Protein AF-0000000078075031 (afdb_homodimer)

Structure (mmCIF, N/CA/C/O backbone):
data_AF-0000000078075031-model_v1
#
loop_
_entity.id
_entity.type
_entity.pdbx_description
1 polymer 'Uncharacterized protein'
#
loop_
_atom_site.group_PDB
_atom_site.id
_atom_site.type_symbol
_atom_site.label_atom_id
_atom_site.label_alt_id
_atom_site.label_comp_id
_atom_site.label_asym_id
_atom_site.label_entity_id
_atom_site.label_seq_id
_atom_site.pdbx_PDB_ins_code
_atom_site.Cartn_x
_atom_site.Cartn_y
_atom_site.Cartn_z
_atom_site.occupancy
_atom_site.B_iso_or_equiv
_atom_site.auth_seq_id
_atom_site.auth_comp_id
_atom_site.auth_asym_id
_atom_site.auth_atom_id
_atom_site.pdbx_PDB_model_num
ATOM 1 N N . MET A 1 1 ? -30.938 61.875 -12.273 1 28.36 1 MET A N 1
ATOM 2 C CA . MET A 1 1 ? -31 60.562 -11.602 1 28.36 1 MET A CA 1
ATOM 3 C C . MET A 1 1 ? -30.062 59.562 -12.258 1 28.36 1 MET A C 1
ATOM 5 O O . MET A 1 1 ? -30.219 59.25 -13.43 1 28.36 1 MET A O 1
ATOM 9 N N . SER A 1 2 ? -28.641 59.562 -11.914 1 30.33 2 SER A N 1
ATOM 10 C CA . SER A 1 2 ? -27.391 59.094 -12.523 1 30.33 2 SER A CA 1
ATOM 11 C C . SER A 1 2 ? -27.312 57.594 -12.555 1 30.33 2 SER A C 1
ATOM 13 O O . SER A 1 2 ? -27.391 56.938 -11.516 1 30.33 2 SER A O 1
ATOM 15 N N . ASP A 1 3 ? -27.984 56.875 -13.508 1 33.91 3 ASP A N 1
ATOM 16 C CA . ASP A 1 3 ? -28.078 55.469 -13.891 1 33.91 3 ASP A CA 1
ATOM 17 C C . ASP A 1 3 ? -26.688 54.812 -13.938 1 33.91 3 ASP A C 1
ATOM 19 O O . ASP A 1 3 ? -26.031 54.812 -14.984 1 33.91 3 ASP A O 1
ATOM 23 N N . GLN A 1 4 ? -25.891 55.062 -12.867 1 34.75 4 GLN A N 1
ATOM 24 C CA . GLN A 1 4 ? -24.531 54.531 -12.945 1 34.75 4 GLN A CA 1
ATOM 25 C C . GLN A 1 4 ? -24.547 53 -13.141 1 34.75 4 GLN A C 1
ATOM 27 O O . GLN A 1 4 ? -25.344 52.312 -12.531 1 34.75 4 GLN A O 1
ATOM 32 N N . PRO A 1 5 ? -24.047 52.531 -14.352 1 40.38 5 PRO A N 1
ATOM 33 C CA . PRO A 1 5 ? -24.016 51.094 -14.656 1 40.38 5 PRO A CA 1
ATOM 34 C C . PRO A 1 5 ? -23.422 50.281 -13.523 1 40.38 5 PRO A C 1
ATOM 36 O O . PRO A 1 5 ? -22.625 50.781 -12.727 1 40.38 5 PRO A O 1
ATOM 39 N N . PRO A 1 6 ? -24.234 49.188 -13.055 1 38.41 6 PRO A N 1
ATOM 40 C CA . PRO A 1 6 ? -23.75 48.406 -11.914 1 38.41 6 PRO A CA 1
ATOM 41 C C . PRO A 1 6 ? -22.281 48 -12.062 1 38.41 6 PRO A C 1
ATOM 43 O O . PRO A 1 6 ? -21.766 47.906 -13.18 1 38.41 6 PRO A O 1
ATOM 46 N N . SER A 1 7 ? -21.375 48.312 -11.078 1 30.14 7 SER A N 1
ATOM 47 C CA . SER A 1 7 ? -19.938 48.094 -10.977 1 30.14 7 SER A CA 1
ATOM 48 C C . SER A 1 7 ? -19.562 46.625 -11.188 1 30.14 7 SER A C 1
ATOM 50 O O . SER A 1 7 ? -20.344 45.75 -10.836 1 30.14 7 SER A O 1
ATOM 52 N N . PHE A 1 8 ? -18.562 46.281 -12.156 1 29.8 8 PHE A N 1
ATOM 53 C CA . PHE A 1 8 ? -17.859 45.094 -12.594 1 29.8 8 PHE A CA 1
ATOM 54 C C . PHE A 1 8 ? -17.438 44.25 -11.398 1 29.8 8 PHE A C 1
ATOM 56 O O . PHE A 1 8 ? -16.812 43.188 -11.562 1 29.8 8 PHE A O 1
ATOM 63 N N . GLU A 1 9 ? -17.375 44.688 -10.156 1 31.97 9 GLU A N 1
ATOM 64 C CA . GLU A 1 9 ? -16.844 43.969 -9.008 1 31.97 9 GLU A CA 1
ATOM 65 C C . GLU A 1 9 ? -17.578 42.656 -8.789 1 31.97 9 GLU A C 1
ATOM 67 O O . GLU A 1 9 ? -17.062 41.75 -8.109 1 31.97 9 GLU A O 1
ATOM 72 N N . GLU A 1 10 ? -18.859 42.594 -9.07 1 33.91 10 GLU A N 1
ATOM 73 C CA . GLU A 1 10 ? -19.578 41.375 -8.664 1 33.91 10 GLU A CA 1
ATOM 74 C C . GLU A 1 10 ? -19.047 40.156 -9.398 1 33.91 10 GLU A C 1
ATOM 76 O O . GLU A 1 10 ? -19.422 39.031 -9.078 1 33.91 10 GLU A O 1
ATOM 81 N N . SER A 1 11 ? -18.703 40.281 -10.641 1 31.94 11 SER A N 1
ATOM 82 C CA . SER A 1 11 ? -18.469 39.094 -11.469 1 31.94 11 SER A CA 1
ATOM 83 C C . SER A 1 11 ? -17.266 38.312 -10.977 1 31.94 11 SER A C 1
ATOM 85 O O . SER A 1 11 ? -16.953 37.25 -11.539 1 31.94 11 SER A O 1
ATOM 87 N N . MET A 1 12 ? -16.234 38.969 -10.609 1 32.84 12 MET A N 1
ATOM 88 C CA . MET A 1 12 ? -14.938 38.312 -10.539 1 32.84 12 MET A CA 1
ATOM 89 C C . MET A 1 12 ? -15 37.094 -9.617 1 32.84 12 MET A C 1
ATOM 91 O O . MET A 1 12 ? -14.406 36.062 -9.914 1 32.84 12 MET A O 1
ATOM 95 N N . SER A 1 13 ? -15.234 37.312 -8.305 1 33.75 13 SER A N 1
ATOM 96 C CA . SER A 1 13 ? -14.555 36.438 -7.336 1 33.75 13 SER A CA 1
ATOM 97 C C . SER A 1 13 ? -15.188 35.062 -7.285 1 33.75 13 SER A C 1
ATOM 99 O O . SER A 1 13 ? -15.234 34.438 -6.227 1 33.75 13 SER A O 1
ATOM 101 N N . THR A 1 14 ? -16.297 34.875 -8.078 1 36.25 14 THR A N 1
ATOM 102 C CA . THR A 1 14 ? -16.844 33.531 -7.824 1 36.25 14 THR A CA 1
ATOM 103 C C . THR A 1 14 ? -15.781 32.469 -8.016 1 36.25 14 THR A C 1
ATOM 105 O O . THR A 1 14 ? -15.367 32.188 -9.141 1 36.25 14 THR A O 1
ATOM 108 N N . ASN A 1 15 ? -14.766 32.438 -7.266 1 39.38 15 ASN A N 1
ATOM 109 C CA . ASN A 1 15 ? -13.875 31.281 -7.367 1 39.38 15 ASN A CA 1
ATOM 110 C C . ASN A 1 15 ? -14.641 30.031 -7.75 1 39.38 15 ASN A C 1
ATOM 112 O O . ASN A 1 15 ? -15.609 29.656 -7.086 1 39.38 15 ASN A O 1
ATOM 116 N N . PRO A 1 16 ? -14.953 29.719 -8.992 1 40.5 16 PRO A N 1
ATOM 117 C CA . PRO A 1 16 ? -15.648 28.469 -9.297 1 40.5 16 PRO A CA 1
ATOM 118 C C . PRO A 1 16 ? -15.531 27.438 -8.18 1 40.5 16 PRO A C 1
ATOM 120 O O . PRO A 1 16 ? -14.555 27.438 -7.426 1 40.5 16 PRO A O 1
ATOM 123 N N . PRO A 1 17 ? -16.656 26.984 -7.652 1 41.91 17 PRO A N 1
ATOM 124 C CA . PRO A 1 17 ? -16.5 25.969 -6.609 1 41.91 17 PRO A CA 1
ATOM 125 C C . PRO A 1 17 ? -15.375 24.984 -6.902 1 41.91 17 PRO A C 1
ATOM 127 O O . PRO A 1 17 ? -15.328 24.406 -7.992 1 41.91 17 PRO A O 1
ATOM 130 N N . MET A 1 18 ? -14.109 25.312 -6.754 1 48.84 18 MET A N 1
ATOM 131 C CA . MET A 1 18 ? -12.922 24.484 -6.941 1 48.84 18 MET A CA 1
ATOM 132 C C . MET A 1 18 ? -13.234 23.016 -6.699 1 48.84 18 MET A C 1
ATOM 134 O O . MET A 1 18 ? -13.867 22.672 -5.703 1 48.84 18 MET A O 1
ATOM 138 N N . PHE A 1 19 ? -13.422 22.25 -7.711 1 52.41 19 PHE A N 1
ATOM 139 C CA . PHE A 1 19 ? -13.586 20.797 -7.68 1 52.41 19 PHE A CA 1
ATOM 140 C C . PHE A 1 19 ? -12.875 20.203 -6.477 1 52.41 19 PHE A C 1
ATOM 142 O O . PHE A 1 19 ? -11.672 20.406 -6.293 1 52.41 19 PHE A O 1
ATOM 149 N N . LYS A 1 20 ? -13.75 19.922 -5.344 1 71.44 20 LYS A N 1
ATOM 150 C CA . LYS A 1 20 ? -13.164 19.312 -4.148 1 71.44 20 LYS A CA 1
ATOM 151 C C . LYS A 1 20 ? -13.203 17.797 -4.227 1 71.44 20 LYS A C 1
ATOM 153 O O . LYS A 1 20 ? -14.273 17.203 -4.363 1 71.44 20 LYS A O 1
ATOM 158 N N . THR A 1 21 ? -12.117 17.109 -4.391 1 85.25 21 THR A N 1
ATOM 159 C CA . THR A 1 21 ? -12 15.656 -4.359 1 85.25 21 THR A CA 1
ATOM 160 C C . THR A 1 21 ? -12.508 15.102 -3.033 1 85.25 21 THR A C 1
ATOM 162 O O . THR A 1 21 ? -12.273 15.695 -1.978 1 85.25 21 THR A O 1
ATOM 165 N N . GLN A 1 22 ? -13.359 14.164 -3.078 1 93.38 22 GLN A N 1
ATOM 166 C CA . GLN A 1 22 ? -13.875 13.492 -1.891 1 93.38 22 GLN A CA 1
ATOM 167 C C . GLN A 1 22 ? -13.047 12.258 -1.55 1 93.38 22 GLN A C 1
ATOM 169 O O . GLN A 1 22 ? -12.688 11.477 -2.436 1 93.38 22 GLN A O 1
ATOM 174 N N . PHE A 1 23 ? -12.75 12.148 -0.302 1 97.06 23 PHE A N 1
ATOM 175 C CA . PHE A 1 23 ? -12.047 10.977 0.202 1 97.06 23 PHE A CA 1
ATOM 176 C C . PHE A 1 23 ? -12.883 10.242 1.246 1 97.06 23 PHE A C 1
ATOM 178 O O . PHE A 1 23 ? -13.688 10.867 1.946 1 97.06 23 PHE A O 1
ATOM 185 N N . ALA A 1 24 ? -12.719 9 1.329 1 98.5 24 ALA A N 1
ATOM 186 C CA . ALA A 1 24 ? -13.359 8.133 2.312 1 98.5 24 ALA A CA 1
ATOM 187 C C . ALA A 1 24 ? -12.398 7.055 2.809 1 98.5 24 ALA A C 1
ATOM 189 O O . ALA A 1 24 ? -11.305 6.895 2.268 1 98.5 24 ALA A O 1
ATOM 190 N N . CYS A 1 25 ? -12.836 6.402 3.846 1 98.44 25 CYS A N 1
ATOM 191 C CA . CYS A 1 25 ? -11.961 5.414 4.465 1 98.44 25 CYS A CA 1
ATOM 192 C C . CYS A 1 25 ? -12.75 4.191 4.914 1 98.44 25 CYS A C 1
ATOM 194 O O . CYS A 1 25 ? -13.844 4.32 5.453 1 98.44 25 CYS A O 1
ATOM 196 N N . MET A 1 26 ? -12.219 3.053 4.625 1 98.06 26 MET A N 1
ATOM 197 C CA . MET A 1 26 ? -12.758 1.793 5.133 1 98.06 26 MET A CA 1
ATOM 198 C C . MET A 1 26 ? -11.727 1.064 5.984 1 98.06 26 MET A C 1
ATOM 200 O O . MET A 1 26 ? -10.547 1.001 5.625 1 98.06 26 MET A O 1
ATOM 204 N N . THR A 1 27 ? -12.172 0.552 7.094 1 95.69 27 THR A N 1
ATOM 205 C CA . THR A 1 27 ? -11.281 -0.226 7.949 1 95.69 27 THR A CA 1
ATOM 206 C C . THR A 1 27 ? -11.945 -1.542 8.352 1 95.69 27 THR A C 1
ATOM 208 O O . THR A 1 27 ? -13.164 -1.621 8.469 1 95.69 27 THR A O 1
ATOM 211 N N . LEU A 1 28 ? -11.125 -2.496 8.445 1 94.44 28 LEU A N 1
ATOM 212 C CA . LEU A 1 28 ? -11.523 -3.762 9.062 1 94.44 28 LEU A CA 1
ATOM 213 C C . LEU A 1 28 ? -11.078 -3.822 10.516 1 94.44 28 LEU A C 1
ATOM 215 O O . LEU A 1 28 ? -9.898 -3.635 10.82 1 94.44 28 LEU A O 1
ATOM 219 N N . ASN A 1 29 ? -12.016 -4.066 11.352 1 91.69 29 ASN A N 1
ATOM 220 C CA . ASN A 1 29 ? -11.727 -3.945 12.781 1 91.69 29 ASN A CA 1
ATOM 221 C C . ASN A 1 29 ? -12.125 -5.211 13.539 1 91.69 29 ASN A C 1
ATOM 223 O O . ASN A 1 29 ? -13.031 -5.93 13.125 1 91.69 29 ASN A O 1
ATOM 227 N N . MET A 1 30 ? -11.406 -5.371 14.664 1 90.56 30 MET A N 1
ATOM 228 C CA . MET A 1 30 ? -11.648 -6.578 15.453 1 90.56 30 MET A CA 1
ATOM 229 C C . MET A 1 30 ? -11.609 -7.82 14.57 1 90.56 30 MET A C 1
ATOM 231 O O . MET A 1 30 ? -10.664 -8 13.789 1 90.56 30 MET A O 1
ATOM 235 N N . MET A 1 31 ? -12.57 -8.695 14.703 1 91.44 31 MET A N 1
ATOM 236 C CA . MET A 1 31 ? -12.562 -9.922 13.898 1 91.44 31 MET A CA 1
ATOM 237 C C . MET A 1 31 ? -13.758 -9.961 12.961 1 91.44 31 MET A C 1
ATOM 239 O O . MET A 1 31 ? -13.898 -10.898 12.172 1 91.44 31 MET A O 1
ATOM 243 N N . ASP A 1 32 ? -14.602 -8.844 13.039 1 95.94 32 ASP A N 1
ATOM 244 C CA . ASP A 1 32 ? -15.859 -9.023 12.32 1 95.94 32 ASP A CA 1
ATOM 245 C C . ASP A 1 32 ? -16.531 -7.684 12.047 1 95.94 32 ASP A C 1
ATOM 247 O O . ASP A 1 32 ? -17.75 -7.629 11.82 1 95.94 32 ASP A O 1
ATOM 251 N N . ARG A 1 33 ? -15.719 -6.535 12.078 1 96.19 33 ARG A N 1
ATOM 252 C CA . ARG A 1 33 ? -16.328 -5.223 11.883 1 96.19 33 ARG A CA 1
ATOM 253 C C . ARG A 1 33 ? -15.766 -4.535 10.648 1 96.19 33 ARG A C 1
ATOM 255 O O . ARG A 1 33 ? -14.555 -4.594 10.391 1 96.19 33 ARG A O 1
ATOM 262 N N . ILE A 1 34 ? -16.641 -3.912 9.938 1 97.62 34 ILE A N 1
ATOM 263 C CA . ILE A 1 34 ? -16.281 -2.988 8.875 1 97.62 34 ILE A CA 1
ATOM 264 C C . ILE A 1 34 ? -16.719 -1.572 9.242 1 97.62 34 ILE A C 1
ATOM 266 O O . ILE A 1 34 ? -17.875 -1.352 9.625 1 97.62 34 ILE A O 1
ATOM 270 N N . ARG A 1 35 ? -15.836 -0.684 9.164 1 97.69 35 ARG A N 1
ATOM 271 C CA . ARG A 1 35 ? -16.203 0.706 9.406 1 97.69 35 ARG A CA 1
ATOM 272 C C . ARG A 1 35 ? -16.047 1.549 8.148 1 97.69 35 ARG A C 1
ATOM 274 O O . ARG A 1 35 ? -14.992 1.509 7.5 1 97.69 35 ARG A O 1
ATOM 281 N N . LEU A 1 36 ? -17.078 2.277 7.855 1 98.75 36 LEU A N 1
ATOM 282 C CA . LEU A 1 36 ? -17.125 3.154 6.691 1 98.75 36 LEU A CA 1
ATOM 283 C C . LEU A 1 36 ? -17.188 4.617 7.117 1 98.75 36 LEU A C 1
ATOM 285 O O . LEU A 1 36 ? -18.141 5.039 7.773 1 98.75 36 LEU A O 1
ATOM 289 N N . ILE A 1 37 ? -16.156 5.297 6.723 1 98.62 37 ILE A N 1
ATOM 290 C CA . ILE A 1 37 ? -16.047 6.703 7.094 1 98.62 37 ILE A CA 1
ATOM 291 C C . ILE A 1 37 ? -16.188 7.578 5.848 1 98.62 37 ILE A C 1
ATOM 293 O O . ILE A 1 37 ? -15.461 7.398 4.867 1 98.62 37 ILE A O 1
ATOM 297 N N . ASN A 1 38 ? -17.078 8.57 5.82 1 98.31 38 ASN A N 1
ATOM 298 C CA . ASN A 1 38 ? -17.281 9.57 4.781 1 98.31 38 ASN A CA 1
ATOM 299 C C . ASN A 1 38 ? -17.891 8.969 3.521 1 98.31 38 ASN A C 1
ATOM 301 O O . ASN A 1 38 ? -17.594 9.414 2.41 1 98.31 38 ASN A O 1
ATOM 305 N N . PHE A 1 39 ? -18.594 7.871 3.65 1 98.56 39 PHE A N 1
ATOM 306 C CA . PHE A 1 39 ? -19.422 7.32 2.584 1 98.56 39 PHE A CA 1
ATOM 307 C C . PHE A 1 39 ? -20.859 7.766 2.738 1 98.56 39 PHE A C 1
ATOM 309 O O . PHE A 1 39 ? -21.344 7.945 3.857 1 98.56 39 PHE A O 1
ATOM 316 N N . THR A 1 40 ? -21.5 7.93 1.658 1 97.44 40 THR A N 1
ATOM 317 C CA . THR A 1 40 ? -22.922 8.289 1.719 1 97.44 40 THR A CA 1
ATOM 318 C C . THR A 1 40 ? -23.766 7.094 2.168 1 97.44 40 THR A C 1
ATOM 320 O O . THR A 1 40 ? -23.281 5.957 2.158 1 97.44 40 THR A O 1
ATOM 323 N N . GLU A 1 41 ? -24.969 7.379 2.492 1 97.5 41 GLU A N 1
ATOM 324 C CA . GLU A 1 41 ? -25.891 6.328 2.914 1 97.5 41 GLU A CA 1
ATOM 325 C C . GLU A 1 41 ? -26.125 5.316 1.793 1 97.5 41 GLU A C 1
ATOM 327 O O . GLU A 1 41 ? -26.266 4.121 2.049 1 97.5 41 GLU A O 1
ATOM 332 N N . VAL A 1 42 ? -26.156 5.781 0.626 1 98.06 42 VAL A N 1
ATOM 333 C CA . VAL A 1 42 ? -26.359 4.91 -0.526 1 98.06 42 VAL A CA 1
ATOM 334 C C . VAL A 1 42 ? -25.203 3.908 -0.617 1 98.06 42 VAL A C 1
ATOM 336 O O . VAL A 1 42 ? -25.422 2.715 -0.836 1 98.06 42 VAL A O 1
ATOM 339 N N . GLU A 1 43 ? -24.016 4.379 -0.436 1 98.38 43 GLU A N 1
ATOM 340 C CA . GLU A 1 43 ? -22.828 3.537 -0.526 1 98.38 43 GLU A CA 1
ATOM 341 C C . GLU A 1 43 ? -22.75 2.561 0.645 1 98.38 43 GLU A C 1
ATOM 343 O O . GLU A 1 43 ? -22.375 1.402 0.469 1 98.38 43 GLU A O 1
ATOM 348 N N . VAL A 1 44 ? -23.109 3.029 1.805 1 98.62 44 VAL A N 1
ATOM 349 C CA . VAL A 1 44 ? -23.156 2.168 2.982 1 98.62 44 VAL A CA 1
ATOM 350 C C . VAL A 1 44 ? -24.156 1.036 2.756 1 98.62 44 VAL A C 1
ATOM 352 O O . VAL A 1 44 ? -23.875 -0.125 3.053 1 98.62 44 VAL A O 1
ATOM 355 N N . GLN A 1 45 ? -25.266 1.367 2.205 1 98.56 45 GLN A N 1
ATOM 356 C CA . GLN A 1 45 ? -26.281 0.362 1.921 1 98.56 45 GLN A CA 1
ATOM 357 C C . GLN A 1 45 ? -25.797 -0.644 0.885 1 98.56 45 GLN A C 1
ATOM 359 O O . GLN A 1 45 ? -26.109 -1.833 0.966 1 98.56 45 GLN A O 1
ATOM 364 N N . ALA A 1 46 ? -25.078 -0.163 -0.037 1 98.62 46 ALA A N 1
ATOM 365 C CA . ALA A 1 46 ? -24.531 -1.048 -1.059 1 98.62 46 ALA A CA 1
ATOM 366 C C . ALA A 1 46 ? -23.594 -2.088 -0.439 1 98.62 46 ALA A C 1
ATOM 368 O O . ALA A 1 46 ? -23.641 -3.264 -0.806 1 98.62 46 ALA A O 1
ATOM 369 N N . VAL A 1 47 ? -22.75 -1.663 0.494 1 98.75 47 VAL A N 1
ATOM 370 C CA . VAL A 1 47 ? -21.828 -2.576 1.169 1 98.75 47 VAL A CA 1
ATOM 371 C C . VAL A 1 47 ? -22.625 -3.574 2.012 1 98.75 47 VAL A C 1
ATOM 373 O O . VAL A 1 47 ? -22.344 -4.773 2.002 1 98.75 47 VAL A O 1
ATOM 376 N N . LYS A 1 48 ? -23.656 -3.088 2.711 1 98.69 48 LYS A N 1
ATOM 377 C CA . LYS A 1 48 ? -24.5 -3.959 3.516 1 98.69 48 LYS A CA 1
ATOM 378 C C . LYS A 1 48 ? -25.156 -5.035 2.656 1 98.69 48 LYS A C 1
ATOM 380 O O . LYS A 1 48 ? -25.266 -6.188 3.072 1 98.69 48 LYS A O 1
ATOM 385 N N . GLN A 1 49 ? -25.562 -4.637 1.526 1 98.5 49 GLN A N 1
ATOM 386 C CA . GLN A 1 49 ? -26.219 -5.574 0.619 1 98.5 49 GLN A CA 1
ATOM 387 C C . GLN A 1 49 ? -25.266 -6.684 0.188 1 98.5 49 GLN A C 1
ATOM 389 O O . GLN A 1 49 ? -25.672 -7.836 0.044 1 98.5 49 GLN A O 1
ATOM 394 N N . ILE A 1 50 ? -24.031 -6.32 -0.058 1 98.69 50 ILE A N 1
ATOM 395 C CA . ILE A 1 50 ? -23.016 -7.324 -0.4 1 98.69 50 ILE A CA 1
ATOM 396 C C . ILE A 1 50 ? -22.891 -8.336 0.736 1 98.69 50 ILE A C 1
ATOM 398 O O . ILE A 1 50 ? -22.891 -9.547 0.5 1 98.69 50 ILE A O 1
ATOM 402 N N . VAL A 1 51 ? -22.797 -7.832 1.964 1 98.56 51 VAL A N 1
ATOM 403 C CA . VAL A 1 51 ? -22.656 -8.711 3.121 1 98.56 51 VAL A CA 1
ATOM 404 C C . VAL A 1 51 ? -23.875 -9.617 3.236 1 98.56 51 VAL A C 1
ATOM 406 O O . VAL A 1 51 ? -23.734 -10.828 3.445 1 98.56 51 VAL A O 1
ATOM 409 N N . LYS A 1 52 ? -25.016 -9.117 3.035 1 98 52 LYS A N 1
ATOM 410 C CA . LYS A 1 52 ? -26.266 -9.852 3.186 1 98 52 LYS A CA 1
ATOM 411 C C . LYS A 1 52 ? -26.391 -10.93 2.109 1 98 52 LYS A C 1
ATOM 413 O O . LYS A 1 52 ? -26.906 -12.016 2.371 1 98 52 LYS A O 1
ATOM 418 N N . THR A 1 53 ? -25.906 -10.648 0.918 1 97.88 53 THR A N 1
ATOM 419 C CA . THR A 1 53 ? -26.219 -11.516 -0.217 1 97.88 53 THR A CA 1
ATOM 420 C C . THR A 1 53 ? -25.047 -12.453 -0.521 1 97.88 53 THR A C 1
ATOM 422 O O . THR A 1 53 ? -25.25 -13.555 -1.034 1 97.88 53 THR A O 1
ATOM 425 N N . ARG A 1 54 ? -23.812 -11.984 -0.189 1 97.38 54 ARG A N 1
ATOM 426 C CA . ARG A 1 54 ? -22.672 -12.75 -0.693 1 97.38 54 ARG A CA 1
ATOM 427 C C . ARG A 1 54 ? -21.906 -13.406 0.448 1 97.38 54 ARG A C 1
ATOM 429 O O . ARG A 1 54 ? -21.125 -14.336 0.225 1 97.38 54 ARG A O 1
ATOM 436 N N . TRP A 1 55 ? -22.047 -12.859 1.637 1 97.94 55 TRP A N 1
ATOM 437 C CA . TRP A 1 55 ? -21.453 -13.477 2.814 1 97.94 55 TRP A CA 1
ATOM 438 C C . TRP A 1 55 ? -22.406 -14.484 3.449 1 97.94 55 TRP A C 1
ATOM 440 O O . TRP A 1 55 ? -23.422 -14.102 4.035 1 97.94 55 TRP A O 1
ATOM 450 N N . LYS A 1 56 ? -22.078 -15.734 3.422 1 96.75 56 LYS A N 1
ATOM 451 C CA . LYS A 1 56 ? -22.984 -16.812 3.789 1 96.75 56 LYS A CA 1
ATOM 452 C C . LYS A 1 56 ? -23.484 -16.641 5.223 1 96.75 56 LYS A C 1
ATOM 454 O O . LYS A 1 56 ? -24.688 -16.766 5.484 1 96.75 56 LYS A O 1
ATOM 459 N N . PRO A 1 57 ? -22.609 -16.391 6.223 1 97.06 57 PRO A N 1
ATOM 460 C CA . PRO A 1 57 ? -23.109 -16.219 7.59 1 97.06 57 PRO A CA 1
ATOM 461 C C . PRO A 1 57 ? -24.031 -15.008 7.746 1 97.06 57 PRO A C 1
ATOM 463 O O . PRO A 1 57 ? -24.859 -14.977 8.656 1 97.06 57 PRO A O 1
ATOM 466 N N . GLY A 1 58 ? -23.734 -13.953 6.957 1 97 58 GLY A N 1
ATOM 467 C CA . GLY A 1 58 ? -24.688 -12.859 6.867 1 97 58 GLY A CA 1
ATOM 468 C C . GLY A 1 58 ? -24.297 -11.664 7.727 1 97 58 GLY A C 1
ATOM 469 O O . GLY A 1 58 ? -23.188 -11.602 8.25 1 97 58 GLY A O 1
ATOM 470 N N . LEU A 1 59 ? -25.219 -10.727 7.754 1 97.81 59 LEU A N 1
ATOM 471 C CA . LEU A 1 59 ? -25.078 -9.461 8.469 1 97.81 59 LEU A CA 1
ATOM 472 C C . LEU A 1 59 ? -25.766 -9.523 9.828 1 97.81 59 LEU A C 1
ATOM 474 O O . LEU A 1 59 ? -26.922 -9.953 9.93 1 97.81 59 LEU A O 1
ATOM 478 N N . VAL A 1 60 ? -25.047 -9.195 10.906 1 97.31 60 VAL A N 1
ATOM 479 C CA . VAL A 1 60 ? -25.641 -9.18 12.234 1 97.31 60 VAL A CA 1
ATOM 480 C C . VAL A 1 60 ? -26.406 -7.879 12.438 1 97.31 60 VAL A C 1
ATOM 482 O O . VAL A 1 60 ? -27.625 -7.898 12.672 1 97.31 60 VAL A O 1
ATOM 485 N N . GLN A 1 61 ? -25.641 -6.777 12.336 1 96.69 61 GLN A N 1
ATOM 486 C CA . GLN A 1 61 ? -26.234 -5.457 12.523 1 96.69 61 GLN A CA 1
ATOM 487 C C . GLN A 1 61 ? -25.344 -4.367 11.945 1 96.69 61 GLN A C 1
ATOM 489 O O . GLN A 1 61 ? -24.172 -4.609 11.641 1 96.69 61 GLN A O 1
ATOM 494 N N . SER A 1 62 ? -25.938 -3.234 11.695 1 96.31 62 SER A N 1
ATOM 495 C CA . SER A 1 62 ? -25.219 -2.02 11.312 1 96.31 62 SER A CA 1
ATOM 496 C C . SER A 1 62 ? -25.656 -0.831 12.164 1 96.31 62 SER A C 1
ATOM 498 O O . SER A 1 62 ? -26.844 -0.655 12.43 1 96.31 62 SER A O 1
ATOM 500 N N . HIS A 1 63 ? -24.703 -0.075 12.656 1 96.5 63 HIS A N 1
ATOM 501 C CA . HIS A 1 63 ? -25.047 1.066 13.5 1 96.5 63 HIS A CA 1
ATOM 502 C C . HIS A 1 63 ? -24 2.168 13.391 1 96.5 63 HIS A C 1
ATOM 504 O O . HIS A 1 63 ? -22.875 1.916 12.953 1 96.5 63 HIS A O 1
ATOM 510 N N . PRO A 1 64 ? -24.391 3.318 13.82 1 97.19 64 PRO A N 1
ATOM 511 C CA . PRO A 1 64 ? -23.391 4.387 13.906 1 97.19 64 PRO A CA 1
ATOM 512 C C . PRO A 1 64 ? -22.297 4.098 14.945 1 97.19 64 PRO A C 1
ATOM 514 O O . PRO A 1 64 ? -22.594 3.531 16 1 97.19 64 PRO A O 1
ATOM 517 N N . TYR A 1 65 ? -21.109 4.41 14.688 1 97.75 65 TYR A N 1
ATOM 518 C CA . TYR A 1 65 ? -19.953 4.301 15.555 1 97.75 65 TYR A CA 1
ATOM 519 C C . TYR A 1 65 ? -19.016 5.5 15.383 1 97.75 65 TYR A C 1
ATOM 521 O O . TYR A 1 65 ? -18.234 5.555 14.43 1 97.75 65 TYR A O 1
ATOM 529 N N . GLY A 1 66 ? -19.078 6.441 16.297 1 96.38 66 GLY A N 1
ATOM 530 C CA . GLY A 1 66 ? -18.453 7.719 15.992 1 96.38 66 GLY A CA 1
ATOM 531 C C . GLY A 1 66 ? -18.969 8.344 14.703 1 96.38 66 GLY A C 1
ATOM 532 O O . GLY A 1 66 ? -20.172 8.32 14.438 1 96.38 66 GLY A O 1
ATOM 533 N N . ASP A 1 67 ? -18.109 8.938 14.031 1 96.94 67 ASP A N 1
ATOM 534 C CA . ASP A 1 67 ? -18.484 9.547 12.758 1 96.94 67 ASP A CA 1
ATOM 535 C C . ASP A 1 67 ? -18.344 8.555 11.609 1 96.94 67 ASP A C 1
ATOM 537 O O . ASP A 1 67 ? -17.891 8.906 10.523 1 96.94 67 ASP A O 1
ATOM 541 N N . SER A 1 68 ? -18.625 7.273 11.891 1 98.06 68 SER A N 1
ATOM 542 C CA . SER A 1 68 ? -18.609 6.211 10.891 1 98.06 68 SER A CA 1
ATOM 543 C C . SER A 1 68 ? -19.844 5.328 11 1 98.06 68 SER A C 1
ATOM 545 O O . SER A 1 68 ? -20.656 5.492 11.914 1 98.06 68 SER A O 1
ATOM 547 N N . THR A 1 69 ? -20.078 4.559 10.016 1 98.69 69 THR A N 1
ATOM 548 C CA . THR A 1 69 ? -21.016 3.443 10.102 1 98.69 69 THR A CA 1
ATOM 549 C C . THR A 1 69 ? -20.266 2.123 10.281 1 98.69 69 THR A C 1
ATOM 551 O O . THR A 1 69 ? -19.375 1.801 9.5 1 98.69 69 THR A O 1
ATOM 554 N N . GLU A 1 70 ? -20.672 1.404 11.258 1 98.38 70 GLU A N 1
ATOM 555 C CA . GLU A 1 70 ? -20.062 0.099 11.516 1 98.38 70 GLU A CA 1
ATOM 556 C C . GLU A 1 70 ? -21 -1.032 11.086 1 98.38 70 GLU A C 1
ATOM 558 O O . GLU A 1 70 ? -22.172 -1.043 11.438 1 98.38 70 GLU A O 1
ATOM 563 N N . ILE A 1 71 ? -20.484 -1.905 10.32 1 98.62 71 ILE A N 1
ATOM 564 C CA . ILE A 1 71 ? -21.188 -3.105 9.875 1 98.62 71 ILE A CA 1
ATOM 565 C C . ILE A 1 71 ? -20.625 -4.328 10.594 1 98.62 71 ILE A C 1
ATOM 567 O O . ILE A 1 71 ? -19.438 -4.629 10.469 1 98.62 71 ILE A O 1
ATOM 571 N N . TRP A 1 72 ? -21.453 -4.949 11.305 1 98.38 72 TRP A N 1
ATOM 572 C CA . TRP A 1 72 ? -21.094 -6.168 12.023 1 98.38 72 TRP A CA 1
ATOM 573 C C . TRP A 1 72 ? -21.438 -7.406 11.195 1 98.38 72 TRP A C 1
ATOM 575 O O . TRP A 1 72 ? -22.609 -7.695 10.961 1 98.38 72 TRP A O 1
ATOM 585 N N . VAL A 1 73 ? -20.391 -8.039 10.789 1 98.12 73 VAL A N 1
ATOM 586 C CA . VAL A 1 73 ? -20.531 -9.227 9.969 1 98.12 73 VAL A CA 1
ATOM 587 C C . VAL A 1 73 ? -20.5 -10.477 10.844 1 98.12 73 VAL A C 1
ATOM 589 O O . VAL A 1 73 ? -19.688 -10.57 11.773 1 98.12 73 VAL A O 1
ATOM 592 N N . ARG A 1 74 ? -21.391 -11.469 10.633 1 98.19 74 ARG A N 1
ATOM 593 C CA . ARG A 1 74 ? -21.453 -12.688 11.438 1 98.19 74 ARG A CA 1
ATOM 594 C C . ARG A 1 74 ? -20.203 -13.547 11.219 1 98.19 74 ARG A C 1
ATOM 596 O O . ARG A 1 74 ? -19.734 -13.695 10.086 1 98.19 74 ARG A O 1
ATOM 603 N N . GLY A 1 75 ? -19.734 -14.117 12.328 1 97.19 75 GLY A N 1
ATOM 604 C CA . GLY A 1 75 ? -18.531 -14.922 12.266 1 97.19 75 GLY A CA 1
ATOM 605 C C . GLY A 1 75 ? -17.266 -14.133 12.586 1 97.19 75 GLY A C 1
ATOM 606 O O . GLY A 1 75 ? -17.281 -13.25 13.438 1 97.19 75 GLY A O 1
ATOM 607 N N . ARG A 1 76 ? -16.109 -14.633 12.062 1 94.31 76 ARG A N 1
ATOM 608 C CA . ARG A 1 76 ? -14.812 -14.008 12.297 1 94.31 76 ARG A CA 1
ATOM 609 C C . ARG A 1 76 ? -13.984 -13.961 11.008 1 94.31 76 ARG A C 1
ATOM 611 O O . ARG A 1 76 ? -12.898 -14.539 10.945 1 94.31 76 ARG A O 1
ATOM 618 N N . PRO A 1 77 ? -14.508 -13.148 10.086 1 94.5 77 PRO A N 1
ATOM 619 C CA . PRO A 1 77 ? -13.859 -13.148 8.766 1 94.5 77 PRO A CA 1
ATOM 620 C C . PRO A 1 77 ? -12.43 -12.625 8.812 1 94.5 77 PRO A C 1
ATOM 622 O O . PRO A 1 77 ? -11.594 -13.016 7.992 1 94.5 77 PRO A O 1
ATOM 625 N N . TRP A 1 78 ? -12.102 -11.781 9.797 1 92.56 78 TRP A N 1
ATOM 626 C CA . TRP A 1 78 ? -10.805 -11.102 9.805 1 92.56 78 TRP A CA 1
ATOM 627 C C . TRP A 1 78 ? -9.812 -11.844 10.695 1 92.56 78 TRP A C 1
ATOM 629 O O . TRP A 1 78 ? -8.672 -11.414 10.852 1 92.56 78 TRP A O 1
ATOM 639 N N . ALA A 1 79 ? -10.211 -12.938 11.32 1 88.88 79 ALA A N 1
ATOM 640 C CA . ALA A 1 79 ? -9.312 -13.703 12.18 1 88.88 79 ALA A CA 1
ATOM 641 C C . ALA A 1 79 ? -8.195 -14.352 11.375 1 88.88 79 ALA A C 1
ATOM 643 O O . ALA A 1 79 ? -8.414 -14.789 10.242 1 88.88 79 ALA A O 1
ATOM 644 N N . TYR A 1 80 ? -7.117 -14.406 12.016 1 84.31 80 TYR A N 1
ATOM 645 C CA . TYR A 1 80 ? -5.984 -15.047 11.367 1 84.31 80 TYR A CA 1
ATOM 646 C C . TYR A 1 80 ? -6.23 -16.547 11.195 1 84.31 80 TYR A C 1
ATOM 648 O O . TYR A 1 80 ? -6.715 -17.203 12.109 1 84.31 80 TYR A O 1
ATOM 656 N N . ASP A 1 81 ? -5.938 -16.953 10.047 1 85.94 81 ASP A N 1
ATOM 657 C CA . ASP A 1 81 ? -5.938 -18.359 9.68 1 85.94 81 ASP A CA 1
ATOM 658 C C . ASP A 1 81 ? -4.734 -18.703 8.805 1 85.94 81 ASP A C 1
ATOM 660 O O . ASP A 1 81 ? -4.551 -18.109 7.738 1 85.94 81 ASP A O 1
ATOM 664 N N . SER A 1 82 ? -3.916 -19.641 9.289 1 83.31 82 SER A N 1
ATOM 665 C CA . SER A 1 82 ? -2.691 -19.984 8.57 1 83.31 82 SER A CA 1
ATOM 666 C C . SER A 1 82 ? -2.994 -20.422 7.145 1 83.31 82 SER A C 1
ATOM 668 O O . SER A 1 82 ? -2.17 -20.234 6.246 1 83.31 82 SER A O 1
ATOM 670 N N . ASN A 1 83 ? -4.137 -20.906 6.992 1 88.5 83 ASN A N 1
ATOM 671 C CA . ASN A 1 83 ? -4.52 -21.344 5.652 1 88.5 83 ASN A CA 1
ATOM 672 C C . ASN A 1 83 ? -5.316 -20.281 4.918 1 88.5 83 ASN A C 1
ATOM 674 O O . ASN A 1 83 ? -5.676 -20.453 3.75 1 88.5 83 ASN A O 1
ATOM 678 N N . GLY A 1 84 ? -5.527 -19.266 5.555 1 88.62 84 GLY A N 1
ATOM 679 C CA . GLY A 1 84 ? -6.301 -18.172 4.973 1 88.62 84 GLY A CA 1
ATOM 680 C C . GLY A 1 84 ? -7.793 -18.438 4.973 1 88.62 84 GLY A C 1
ATOM 681 O O . GLY A 1 84 ? -8.227 -19.578 5.137 1 88.62 84 GLY A O 1
ATOM 682 N N . ASN A 1 85 ? -8.523 -17.453 4.891 1 93.06 85 ASN A N 1
ATOM 683 C CA . ASN A 1 85 ? -9.977 -17.5 4.762 1 93.06 85 ASN A CA 1
ATOM 684 C C . ASN A 1 85 ? -10.43 -16.969 3.404 1 93.06 85 ASN A C 1
ATOM 686 O O . ASN A 1 85 ? -10.641 -15.766 3.238 1 93.06 85 ASN A O 1
ATOM 690 N N . ASP A 1 86 ? -10.641 -17.906 2.479 1 95.62 86 ASP A N 1
ATOM 691 C CA . ASP A 1 86 ? -10.945 -17.547 1.098 1 95.62 86 ASP A CA 1
ATOM 692 C C . ASP A 1 86 ? -12.281 -16.812 1.003 1 95.62 86 ASP A C 1
ATOM 694 O O . ASP A 1 86 ? -12.438 -15.898 0.181 1 95.62 86 ASP A O 1
ATOM 698 N N . ASP A 1 87 ? -13.203 -17.203 1.812 1 96.5 87 ASP A N 1
ATOM 699 C CA . ASP A 1 87 ? -14.508 -16.547 1.792 1 96.5 87 ASP A CA 1
ATOM 700 C C . ASP A 1 87 ? -14.398 -15.094 2.254 1 96.5 87 ASP A C 1
ATOM 702 O O . ASP A 1 87 ? -15.039 -14.203 1.688 1 96.5 87 ASP A O 1
ATOM 706 N N . ALA A 1 88 ? -13.609 -14.883 3.256 1 95.75 88 ALA A N 1
ATOM 707 C CA . ALA A 1 88 ? -13.383 -13.516 3.734 1 95.75 88 ALA A CA 1
ATOM 708 C C . ALA A 1 88 ? -12.703 -12.664 2.664 1 95.75 88 ALA A C 1
ATOM 710 O O . ALA A 1 88 ? -13.055 -11.492 2.486 1 95.75 88 ALA A O 1
ATOM 711 N N . ARG A 1 89 ? -11.789 -13.242 1.986 1 96.62 89 ARG A N 1
ATOM 712 C CA . ARG A 1 89 ? -11.078 -12.539 0.918 1 96.62 89 ARG A CA 1
ATOM 713 C C . ARG A 1 89 ? -12.023 -12.195 -0.227 1 96.62 89 ARG A C 1
ATOM 715 O O . ARG A 1 89 ? -11.953 -11.102 -0.788 1 96.62 89 ARG A O 1
ATOM 722 N N . ARG A 1 90 ? -12.914 -13.094 -0.519 1 97.56 90 ARG A N 1
ATOM 723 C CA . ARG A 1 90 ? -13.938 -12.812 -1.521 1 97.56 90 ARG A CA 1
ATOM 724 C C . ARG A 1 90 ? -14.844 -11.672 -1.075 1 97.56 90 ARG A C 1
ATOM 726 O O . ARG A 1 90 ? -15.203 -10.805 -1.878 1 97.56 90 ARG A O 1
ATOM 733 N N . LEU A 1 91 ? -15.164 -11.703 0.158 1 97.94 91 LEU A N 1
ATOM 734 C CA . LEU A 1 91 ? -16.016 -10.641 0.686 1 97.94 91 LEU A CA 1
ATOM 735 C C . LEU A 1 91 ? -15.359 -9.281 0.497 1 97.94 91 LEU A C 1
ATOM 737 O O . LEU A 1 91 ? -16 -8.328 0.043 1 97.94 91 LEU A O 1
ATOM 741 N N . ILE A 1 92 ? -14.086 -9.211 0.816 1 97.25 92 ILE A N 1
ATOM 742 C CA . ILE A 1 92 ? -13.344 -7.969 0.637 1 97.25 92 ILE A CA 1
ATOM 743 C C . ILE A 1 92 ? -13.375 -7.555 -0.833 1 97.25 92 ILE A C 1
ATOM 745 O O . ILE A 1 92 ? -13.633 -6.391 -1.15 1 97.25 92 ILE A O 1
ATOM 749 N N . LEU A 1 93 ? -13.211 -8.477 -1.695 1 98 93 LEU A N 1
ATOM 750 C CA . LEU A 1 93 ? -13.188 -8.227 -3.131 1 98 93 LEU A CA 1
ATOM 751 C C . LEU A 1 93 ? -14.523 -7.656 -3.602 1 98 93 LEU A C 1
ATOM 753 O O . LEU A 1 93 ? -14.562 -6.684 -4.355 1 98 93 LEU A O 1
ATOM 757 N N . TRP A 1 94 ? -15.555 -8.273 -3.154 1 98.31 94 TRP A N 1
ATOM 758 C CA . TRP A 1 94 ? -16.891 -7.863 -3.586 1 98.31 94 TRP A CA 1
ATOM 759 C C . TRP A 1 94 ? -17.219 -6.465 -3.076 1 98.31 94 TRP A C 1
ATOM 761 O O . TRP A 1 94 ? -17.859 -5.68 -3.777 1 98.31 94 TRP A O 1
ATOM 771 N N . ILE A 1 95 ? -16.781 -6.18 -1.902 1 98.69 95 ILE A N 1
ATOM 772 C CA . ILE A 1 95 ? -17.016 -4.848 -1.348 1 98.69 95 ILE A CA 1
ATOM 773 C C . ILE A 1 95 ? -16.219 -3.818 -2.15 1 98.69 95 ILE A C 1
ATOM 775 O O . ILE A 1 95 ? -16.75 -2.768 -2.518 1 98.69 95 ILE A O 1
ATOM 779 N N . LEU A 1 96 ? -14.945 -4.117 -2.434 1 98.5 96 LEU A N 1
ATOM 780 C CA . LEU A 1 96 ? -14.102 -3.213 -3.207 1 98.5 96 LEU A CA 1
ATOM 781 C C . LEU A 1 96 ? -14.688 -2.984 -4.598 1 98.5 96 LEU A C 1
ATOM 783 O O . LEU A 1 96 ? -14.711 -1.853 -5.086 1 98.5 96 LEU A O 1
ATOM 787 N N . GLU A 1 97 ? -15.148 -4.012 -5.176 1 98.12 97 GLU A N 1
ATOM 788 C CA . GLU A 1 97 ? 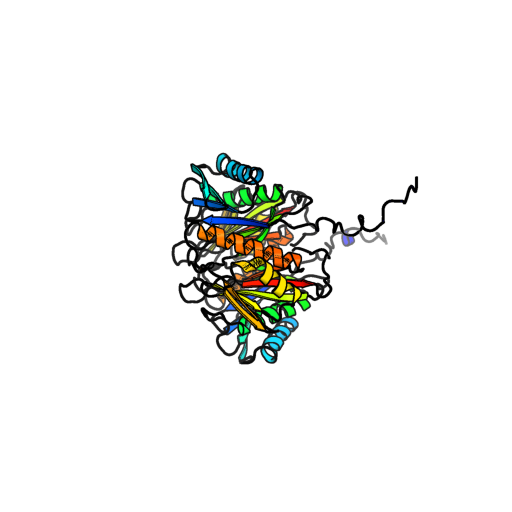-15.766 -3.912 -6.492 1 98.12 97 GLU A CA 1
ATOM 789 C C . GLU A 1 97 ? -17 -3.014 -6.453 1 98.12 97 GLU A C 1
ATOM 791 O O . GLU A 1 97 ? -17.188 -2.164 -7.324 1 98.12 97 GLU A O 1
ATOM 796 N N . ARG A 1 98 ? -17.797 -3.229 -5.473 1 98.44 98 ARG A N 1
ATOM 797 C CA . ARG A 1 98 ? -19.016 -2.443 -5.352 1 98.44 98 ARG A CA 1
ATOM 798 C C . ARG A 1 98 ? -18.703 -0.964 -5.164 1 98.44 98 ARG A C 1
ATOM 800 O O . ARG A 1 98 ? -19.344 -0.104 -5.77 1 98.44 98 ARG A O 1
ATOM 807 N N . LEU A 1 99 ? -17.781 -0.662 -4.301 1 98.56 99 LEU A N 1
ATOM 808 C CA . LEU A 1 99 ? -17.375 0.725 -4.098 1 98.56 99 LEU A CA 1
ATOM 809 C C . LEU A 1 99 ? -16.766 1.308 -5.367 1 98.56 99 LEU A C 1
ATOM 811 O O . LEU A 1 99 ? -17.016 2.469 -5.703 1 98.56 99 LEU A O 1
ATOM 815 N N . PHE A 1 100 ? -16.016 0.5 -6.066 1 97.94 100 PHE A N 1
ATOM 816 C CA . PHE A 1 100 ? -15.453 0.889 -7.352 1 97.94 100 PHE A CA 1
ATOM 817 C C . PHE A 1 100 ? -16.562 1.252 -8.344 1 97.94 100 PHE A C 1
ATOM 819 O O . PHE A 1 100 ? -16.453 2.258 -9.047 1 97.94 100 PHE A O 1
ATOM 826 N N . ASP A 1 101 ? -17.594 0.51 -8.32 1 97 101 ASP A N 1
ATOM 827 C CA . ASP A 1 101 ? -18.75 0.745 -9.195 1 97 101 ASP A CA 1
ATOM 828 C C . ASP A 1 101 ? -19.453 2.053 -8.844 1 97 101 ASP A C 1
ATOM 830 O O . ASP A 1 101 ? -20.219 2.582 -9.641 1 97 101 ASP A O 1
ATOM 834 N N . HIS A 1 102 ? -19.203 2.494 -7.641 1 97.31 102 HIS A N 1
ATOM 835 C CA . HIS A 1 102 ? -19.781 3.76 -7.207 1 97.31 102 HIS A CA 1
ATOM 836 C C . HIS A 1 102 ? -18.797 4.906 -7.383 1 97.31 102 HIS A C 1
ATOM 838 O O . HIS A 1 102 ? -19.047 6.023 -6.918 1 97.31 102 HIS A O 1
ATOM 844 N N . GLY A 1 103 ? -17.625 4.559 -7.949 1 96.44 103 GLY A N 1
ATOM 845 C CA . GLY A 1 103 ? -16.656 5.598 -8.281 1 96.44 103 GLY A CA 1
ATOM 846 C C . GLY A 1 103 ? -15.578 5.762 -7.223 1 96.44 103 GLY A C 1
ATOM 847 O O . GLY A 1 103 ? -14.727 6.645 -7.336 1 96.44 103 GLY A O 1
ATOM 848 N N . TRP A 1 104 ? -15.625 4.996 -6.191 1 97.5 104 TRP A N 1
ATOM 849 C CA . TRP A 1 104 ? -14.586 5.066 -5.164 1 97.5 104 TRP A CA 1
ATOM 850 C C . TRP A 1 104 ? -13.398 4.188 -5.527 1 97.5 104 TRP A C 1
ATOM 852 O O . TRP A 1 104 ? -13.531 2.967 -5.648 1 97.5 104 TRP A O 1
ATOM 862 N N . VAL A 1 105 ? -12.242 4.789 -5.652 1 96.06 105 VAL A N 1
ATOM 863 C CA . VAL A 1 105 ? -11.023 4.082 -6.039 1 96.06 105 VAL A CA 1
ATOM 864 C C . VAL A 1 105 ? -10.008 4.137 -4.902 1 96.06 105 VAL A C 1
ATOM 866 O O . VAL A 1 105 ? -9.734 5.211 -4.359 1 96.06 105 VAL A O 1
ATOM 869 N N . VAL A 1 106 ? -9.461 2.98 -4.547 1 96.75 106 VAL A N 1
ATOM 870 C CA . VAL A 1 106 ? -8.477 2.936 -3.477 1 96.75 106 VAL A CA 1
ATOM 871 C C . VAL A 1 106 ? -7.223 3.707 -3.896 1 96.75 106 VAL A C 1
ATOM 873 O O . VAL A 1 106 ? -6.664 3.459 -4.969 1 96.75 106 VAL A O 1
ATOM 876 N N . GLN A 1 107 ? -6.84 4.586 -3.084 1 94.44 107 GLN A N 1
ATOM 877 C CA . GLN A 1 107 ? -5.625 5.352 -3.33 1 94.44 107 GLN A CA 1
ATOM 878 C C . GLN A 1 107 ? -4.426 4.73 -2.623 1 94.44 107 GLN A C 1
ATOM 880 O O . GLN A 1 107 ? -3.312 4.727 -3.156 1 94.44 107 GLN A O 1
ATOM 885 N N . CYS A 1 108 ? -4.715 4.293 -1.439 1 94.06 108 CYS A N 1
ATOM 886 C CA . CYS A 1 108 ? -3.643 3.627 -0.711 1 94.06 108 CYS A CA 1
ATOM 887 C C . CYS A 1 108 ? -4.191 2.842 0.475 1 94.06 108 CYS A C 1
ATOM 889 O O . CYS A 1 108 ? -5.352 3.012 0.85 1 94.06 108 CYS A O 1
ATOM 891 N N . SER A 1 109 ? -3.391 1.946 0.95 1 94.12 109 SER A N 1
ATOM 892 C CA . SER A 1 109 ? -3.588 1.206 2.191 1 94.12 109 SER A CA 1
ATOM 893 C C . SER A 1 109 ? -2.488 1.52 3.203 1 94.12 109 SER A C 1
ATOM 895 O O . SER A 1 109 ? -1.302 1.458 2.875 1 94.12 109 SER A O 1
ATOM 897 N N . LEU A 1 110 ? -2.906 1.902 4.375 1 90.62 110 LEU A N 1
ATOM 898 C CA . LEU A 1 110 ? -1.847 2.246 5.316 1 90.62 110 LEU A CA 1
ATOM 899 C C . LEU A 1 110 ? -2.295 2 6.754 1 90.62 110 LEU A C 1
ATOM 901 O O . LEU A 1 110 ? -3.484 2.109 7.062 1 90.62 110 LEU A O 1
ATOM 905 N N . ASP A 1 111 ? -1.347 1.676 7.566 1 87.62 111 ASP A N 1
ATOM 906 C CA . ASP A 1 111 ? -1.522 1.583 9.016 1 87.62 111 ASP A CA 1
ATOM 907 C C . ASP A 1 111 ? -0.848 2.754 9.727 1 87.62 111 ASP A C 1
ATOM 909 O O . ASP A 1 111 ? 0.374 2.902 9.664 1 87.62 111 ASP A O 1
ATOM 913 N N . ILE A 1 112 ? -1.669 3.57 10.359 1 85.5 112 ILE A N 1
ATOM 914 C CA . ILE A 1 112 ? -1.108 4.762 10.984 1 85.5 112 ILE A CA 1
ATOM 915 C C . ILE A 1 112 ? -1.127 4.598 12.508 1 85.5 112 ILE A C 1
ATOM 917 O O . ILE A 1 112 ? -0.796 5.535 13.242 1 85.5 112 ILE A O 1
ATOM 921 N N . T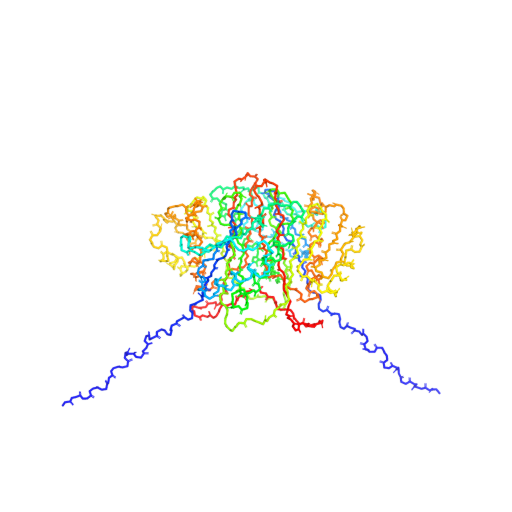HR A 1 113 ? -1.546 3.449 12.93 1 81 113 THR A N 1
ATOM 922 C CA . THR A 1 113 ? -1.596 3.227 14.375 1 81 113 THR A CA 1
ATOM 923 C C . THR A 1 113 ? -0.436 2.344 14.828 1 81 113 THR A C 1
ATOM 925 O O . THR A 1 113 ? 0.144 1.613 14.023 1 81 113 THR A O 1
ATOM 928 N N . LYS A 1 114 ? -0.142 2.361 16.078 1 73.5 114 LYS A N 1
ATOM 929 C CA . LYS A 1 114 ? 0.975 1.601 16.625 1 73.5 114 LYS A CA 1
ATOM 930 C C . LYS A 1 114 ? 0.5 0.27 17.203 1 73.5 114 LYS A C 1
ATOM 932 O O . LYS A 1 114 ? 1.306 -0.517 17.703 1 73.5 114 LYS A O 1
ATOM 937 N N . LYS A 1 115 ? -0.683 0.068 17 1 71.38 115 LYS A N 1
ATOM 938 C CA . LYS A 1 115 ? -1.211 -1.182 17.547 1 71.38 115 LYS A CA 1
ATOM 939 C C . LYS A 1 115 ? -0.793 -2.371 16.688 1 71.38 115 LYS A C 1
ATOM 941 O O . LYS A 1 115 ? -0.913 -2.328 15.453 1 71.38 115 LYS A O 1
ATOM 946 N N . SER A 1 116 ? -0.251 -3.402 17.312 1 64.5 116 SER A N 1
ATOM 947 C CA . SER A 1 116 ? 0.293 -4.57 16.625 1 64.5 116 SER A CA 1
ATOM 948 C C . SER A 1 116 ? -0.783 -5.293 15.828 1 64.5 116 SER A C 1
ATOM 950 O O . SER A 1 116 ? -0.495 -5.891 14.789 1 64.5 116 SER A O 1
ATOM 952 N N . GLU A 1 117 ? -2.002 -5.203 16.281 1 65.5 117 GLU A N 1
ATOM 953 C CA . GLU A 1 117 ? -3.07 -5.953 15.633 1 65.5 117 GLU A CA 1
ATOM 954 C C . GLU A 1 117 ? -3.844 -5.074 14.656 1 65.5 117 GLU A C 1
ATOM 956 O O . GLU A 1 117 ? -4.887 -5.48 14.141 1 65.5 117 GLU A O 1
ATOM 961 N N . SER A 1 118 ? -3.148 -3.994 14.344 1 68.25 118 SER A N 1
ATOM 962 C CA . SER A 1 118 ? -3.904 -3.053 13.523 1 68.25 118 SER A CA 1
ATOM 963 C C . SER A 1 118 ? -3.906 -3.473 12.062 1 68.25 118 SER A C 1
ATOM 965 O O . SER A 1 118 ? -2.938 -4.062 11.578 1 68.25 118 SER A O 1
ATOM 967 N N . LYS A 1 119 ? -5.027 -3.227 11.438 1 77.81 119 LYS A N 1
ATOM 968 C CA . LYS A 1 119 ? -5.215 -3.486 10.016 1 77.81 119 LYS A CA 1
ATOM 969 C C . LYS A 1 119 ? -5.109 -2.197 9.203 1 77.81 119 LYS A C 1
ATOM 971 O O . LYS A 1 119 ? -5.164 -1.1 9.758 1 77.81 119 LYS A O 1
ATOM 976 N N . ASP A 1 120 ? -4.957 -2.381 7.984 1 86.62 120 ASP A N 1
ATOM 977 C CA . ASP A 1 120 ? -4.797 -1.227 7.109 1 86.62 120 ASP A CA 1
ATOM 978 C C . ASP A 1 120 ? -6.094 -0.423 7.016 1 86.62 120 ASP A C 1
ATOM 980 O O . ASP A 1 120 ? -7.188 -0.99 7.066 1 86.62 120 ASP A O 1
ATOM 984 N N . SER A 1 121 ? -5.941 0.83 6.988 1 93.31 121 SER A N 1
ATOM 985 C CA . SER A 1 121 ? -6.984 1.725 6.496 1 93.31 121 SER A CA 1
ATOM 986 C C . SER A 1 121 ? -6.945 1.835 4.977 1 93.31 121 SER A C 1
ATOM 988 O O . SER A 1 121 ? -5.891 2.086 4.391 1 93.31 121 SER A O 1
ATOM 990 N N . LEU A 1 122 ? -8.031 1.635 4.391 1 97.31 122 LEU A N 1
ATOM 991 C CA . LEU A 1 122 ? -8.125 1.841 2.947 1 97.31 122 LEU A CA 1
ATOM 992 C C . LEU A 1 122 ? -8.664 3.232 2.635 1 97.31 122 LEU A C 1
ATOM 994 O O . LEU A 1 122 ? -9.805 3.557 2.988 1 97.31 122 LEU A O 1
ATOM 998 N N . ILE A 1 123 ? -7.859 3.98 1.961 1 97.44 123 ILE A N 1
ATOM 999 C CA . ILE A 1 123 ? -8.25 5.336 1.593 1 97.44 123 ILE A CA 1
ATOM 1000 C C . ILE A 1 123 ? -8.766 5.352 0.155 1 97.44 123 ILE A C 1
ATOM 1002 O O . ILE A 1 123 ? -8.078 4.895 -0.762 1 97.44 123 ILE A O 1
ATOM 1006 N N . PHE A 1 124 ? -9.961 5.93 0.033 1 97.69 124 PHE A N 1
ATOM 1007 C CA . PHE A 1 124 ? -10.609 5.984 -1.272 1 97.69 124 PHE A CA 1
ATOM 1008 C C . PHE A 1 124 ? -10.703 7.422 -1.772 1 97.69 124 PHE A C 1
ATOM 1010 O O . PHE A 1 124 ? -10.891 8.344 -0.981 1 97.69 124 PHE A O 1
ATOM 1017 N N . ARG A 1 125 ? -10.578 7.488 -3.014 1 96.25 125 ARG A N 1
ATOM 1018 C CA . ARG A 1 125 ? -10.805 8.75 -3.717 1 96.25 125 ARG A CA 1
ATOM 1019 C C . ARG A 1 125 ? -11.961 8.625 -4.703 1 96.25 125 ARG A C 1
ATOM 1021 O O . ARG A 1 125 ? -12.031 7.664 -5.469 1 96.25 125 ARG A O 1
ATOM 1028 N N . LYS A 1 126 ? -12.836 9.609 -4.656 1 95.12 126 LYS A N 1
ATOM 1029 C CA . LYS A 1 126 ? -13.969 9.578 -5.57 1 95.12 126 LYS A CA 1
ATOM 1030 C C . LYS A 1 126 ? -13.562 10.008 -6.977 1 95.12 126 LYS A C 1
ATOM 1032 O O . LYS A 1 126 ? -12.906 11.047 -7.145 1 95.12 126 LYS A O 1
ATOM 1037 N N . GLN A 1 127 ? -13.922 9.188 -7.867 1 92.06 127 GLN A N 1
ATOM 1038 C CA . GLN A 1 127 ? -13.602 9.477 -9.258 1 92.06 127 GLN A CA 1
ATOM 1039 C C . GLN A 1 127 ? -14.867 9.672 -10.086 1 92.06 127 GLN A C 1
ATOM 1041 O O . GLN A 1 127 ? -15.836 8.93 -9.938 1 92.06 127 GLN A O 1
ATOM 1046 N N . ASN A 1 128 ? -14.781 10.711 -10.922 1 88.31 128 ASN A N 1
ATOM 1047 C CA . ASN A 1 128 ? -15.805 11 -11.922 1 88.31 128 ASN A CA 1
ATOM 1048 C C . ASN A 1 128 ? -15.195 11.328 -13.273 1 88.31 128 ASN A C 1
ATOM 1050 O O . ASN A 1 128 ? -14.336 12.203 -13.383 1 88.31 128 ASN A O 1
ATOM 1054 N N . PRO A 1 129 ? -15.602 10.703 -14.352 1 91.38 129 PRO A N 1
ATOM 1055 C CA . PRO A 1 129 ? -16.656 9.68 -14.438 1 91.38 129 PRO A CA 1
ATOM 1056 C C . PRO A 1 129 ? -16.266 8.383 -13.734 1 91.38 129 PRO A C 1
ATOM 1058 O O . PRO A 1 129 ? -15.078 8.125 -13.508 1 91.38 129 PRO A O 1
ATOM 1061 N N . ILE A 1 130 ? -17.25 7.594 -13.438 1 93.25 130 ILE A N 1
ATOM 1062 C CA . ILE A 1 130 ? -17.062 6.289 -12.805 1 93.25 130 ILE A CA 1
ATOM 1063 C C . ILE A 1 130 ? -16.219 5.395 -13.711 1 93.25 130 ILE A C 1
ATOM 1065 O O . ILE A 1 130 ? -16.422 5.363 -14.922 1 93.25 130 ILE A O 1
ATOM 1069 N N . PRO A 1 131 ? -15.289 4.715 -13.133 1 91.81 131 PRO A N 1
ATOM 1070 C CA . PRO A 1 131 ? -14.445 3.84 -13.953 1 91.81 131 PRO A CA 1
ATOM 1071 C C . PRO A 1 131 ? -15.219 2.676 -14.57 1 91.81 131 PRO A C 1
ATOM 1073 O O . PRO A 1 131 ? -16.281 2.299 -14.062 1 91.81 131 PRO A O 1
ATOM 1076 N N . MET A 1 132 ? -14.617 2.146 -15.586 1 92.12 132 MET A N 1
ATOM 1077 C CA . MET A 1 132 ? -15.211 0.999 -16.266 1 92.12 132 MET A CA 1
ATOM 1078 C C . MET A 1 132 ? -15.164 -0.243 -15.375 1 92.12 132 MET A C 1
ATOM 1080 O O . MET A 1 132 ? -14.227 -0.414 -14.594 1 92.12 132 MET A O 1
ATOM 1084 N N . PRO A 1 133 ? -16.094 -1.077 -15.547 1 93.81 133 PRO A N 1
ATOM 1085 C CA . PRO A 1 133 ? -16.109 -2.303 -14.75 1 93.81 133 PRO A CA 1
ATOM 1086 C C . PRO A 1 133 ? -14.867 -3.172 -14.977 1 93.81 133 PRO A C 1
ATOM 1088 O O . PRO A 1 133 ? -14.305 -3.168 -16.078 1 93.81 133 PRO A O 1
ATOM 1091 N N . CYS A 1 134 ? -14.508 -3.918 -13.977 1 95.5 134 CYS A N 1
ATOM 1092 C CA . CYS A 1 134 ? -13.32 -4.766 -14.031 1 95.5 134 CYS A CA 1
ATOM 1093 C C . CYS A 1 134 ? -13.617 -6.156 -13.484 1 95.5 134 CYS A C 1
ATOM 1095 O O . CYS A 1 134 ? -14.602 -6.348 -12.766 1 95.5 134 CYS A O 1
ATOM 1097 N N . ASP A 1 135 ? -12.773 -7.078 -13.898 1 95.62 135 ASP A N 1
ATOM 1098 C CA . ASP A 1 135 ? -12.664 -8.367 -13.227 1 95.62 135 ASP A CA 1
ATOM 1099 C C . ASP A 1 135 ? -11.68 -8.305 -12.062 1 95.62 135 ASP A C 1
ATOM 1101 O O . ASP A 1 135 ? -10.633 -7.66 -12.164 1 95.62 135 ASP A O 1
ATOM 1105 N N . TRP A 1 136 ? -12.055 -8.984 -11 1 97.62 136 TRP A N 1
ATOM 1106 C CA . TRP A 1 136 ? -11.281 -8.82 -9.773 1 97.62 136 TRP A CA 1
ATOM 1107 C C . TRP A 1 136 ? -10.742 -10.164 -9.289 1 97.62 136 TRP A C 1
ATOM 1109 O O . TRP A 1 136 ? -11.438 -11.18 -9.367 1 97.62 136 TRP A O 1
ATOM 1119 N N . ILE A 1 137 ? -9.531 -10.125 -8.805 1 98.44 137 ILE A N 1
ATOM 1120 C CA . ILE A 1 137 ? -8.977 -11.312 -8.156 1 98.44 137 ILE A CA 1
ATOM 1121 C C . ILE A 1 137 ? -8.195 -10.906 -6.914 1 98.44 137 ILE A C 1
ATOM 1123 O O . ILE A 1 137 ? -7.762 -9.75 -6.797 1 98.44 137 ILE A O 1
ATOM 1127 N N . CYS A 1 138 ? -8.125 -11.781 -6.012 1 98.12 138 CYS A N 1
ATOM 1128 C CA . CYS A 1 138 ? -7.305 -11.641 -4.812 1 98.12 138 CYS A CA 1
ATOM 1129 C C . CYS A 1 138 ? -6.223 -12.719 -4.77 1 98.12 138 CYS A C 1
ATOM 1131 O O . CYS A 1 138 ? -6.523 -13.906 -4.824 1 98.12 138 CYS A O 1
ATOM 1133 N N . VAL A 1 139 ? -4.984 -12.289 -4.719 1 97.62 139 VAL A N 1
ATOM 1134 C CA . VAL A 1 139 ? -3.834 -13.18 -4.625 1 97.62 139 VAL A CA 1
ATOM 1135 C C . VAL A 1 139 ? -3.326 -13.211 -3.184 1 97.62 139 VAL A C 1
ATOM 1137 O O . VAL A 1 139 ? -3.143 -12.164 -2.559 1 97.62 139 VAL A O 1
ATOM 1140 N N . SER A 1 140 ? -3.125 -14.43 -2.688 1 95.69 140 SER A N 1
ATOM 1141 C CA . SER A 1 140 ? -2.662 -14.547 -1.309 1 95.69 140 SER A CA 1
ATOM 1142 C C . SER A 1 140 ? -1.522 -15.555 -1.192 1 95.69 140 SER A C 1
ATOM 1144 O O . SER A 1 140 ? -1.373 -16.438 -2.043 1 95.69 140 SER A O 1
ATOM 1146 N N . PHE A 1 141 ? -0.755 -15.344 -0.206 1 93.88 141 PHE A N 1
ATOM 1147 C CA . PHE A 1 141 ? 0.409 -16.156 0.123 1 93.88 141 PHE A CA 1
ATOM 1148 C C . PHE A 1 141 ? 0.243 -16.812 1.488 1 93.88 141 PHE A C 1
ATOM 1150 O O . PHE A 1 141 ? 0.467 -16.172 2.52 1 93.88 141 PHE A O 1
ATOM 1157 N N . ASP A 1 142 ? -0.157 -18.047 1.451 1 91.5 142 ASP A N 1
ATOM 1158 C CA . ASP A 1 142 ? -0.591 -18.688 2.691 1 91.5 142 ASP A CA 1
ATOM 1159 C C . ASP A 1 142 ? 0.405 -19.75 3.139 1 91.5 142 ASP A C 1
ATOM 1161 O O . ASP A 1 142 ? 1.057 -20.391 2.307 1 91.5 142 ASP A O 1
ATOM 1165 N N . ASN A 1 143 ? 0.417 -19.875 4.395 1 89.62 143 ASN A N 1
ATOM 1166 C CA . ASN A 1 143 ? 1.34 -20.844 4.98 1 89.62 143 ASN A CA 1
ATOM 1167 C C . ASN A 1 143 ? 2.775 -20.594 4.523 1 89.62 143 ASN A C 1
ATOM 1169 O O . ASN A 1 143 ? 3.209 -19.438 4.422 1 89.62 143 ASN A O 1
ATOM 1173 N N . SER A 1 144 ? 3.492 -21.625 4.289 1 89.19 144 SER A N 1
ATOM 1174 C CA . SER A 1 144 ? 4.891 -21.438 3.916 1 89.19 144 SER A CA 1
ATOM 1175 C C . SER A 1 144 ? 5.094 -21.641 2.418 1 89.19 144 SER A C 1
ATOM 1177 O O . SER A 1 144 ? 6.141 -21.266 1.876 1 89.19 144 SER A O 1
ATOM 1179 N N . ASP A 1 145 ? 3.918 -22.078 1.729 1 93.44 145 ASP A N 1
ATOM 1180 C CA . ASP A 1 145 ? 4.238 -22.5 0.367 1 93.44 145 ASP A CA 1
ATOM 1181 C C . ASP A 1 145 ? 3.027 -22.359 -0.551 1 93.44 145 ASP A C 1
ATOM 1183 O O . ASP A 1 145 ? 3.088 -22.719 -1.728 1 93.44 145 ASP A O 1
ATOM 1187 N N . LYS A 1 146 ? 1.954 -21.812 -0.103 1 95.31 146 LYS A N 1
ATOM 1188 C CA . LYS A 1 146 ? 0.735 -21.812 -0.907 1 95.31 146 LYS A CA 1
ATOM 1189 C C . LYS A 1 146 ? 0.536 -20.469 -1.603 1 95.31 146 LYS A C 1
ATOM 1191 O O . LYS A 1 146 ? 0.688 -19.406 -0.983 1 95.31 146 LYS A O 1
ATOM 1196 N N . LEU A 1 147 ? 0.255 -20.531 -2.818 1 96.75 147 LEU A N 1
ATOM 1197 C CA . LEU A 1 147 ? -0.239 -19.406 -3.605 1 96.75 147 LEU A CA 1
ATOM 1198 C C . LEU A 1 147 ? -1.695 -19.625 -4.004 1 96.75 147 LEU A C 1
ATOM 1200 O O . LEU A 1 147 ? -2.031 -20.641 -4.629 1 96.75 147 LEU A O 1
ATOM 1204 N N . LYS A 1 148 ? -2.498 -18.703 -3.623 1 97.56 148 LYS A N 1
ATOM 1205 C CA . LYS A 1 148 ? -3.922 -18.844 -3.918 1 97.56 148 LYS A CA 1
ATOM 1206 C C . LYS A 1 148 ? -4.445 -17.625 -4.672 1 97.56 148 LYS A C 1
ATOM 1208 O O . LYS A 1 148 ? -3.977 -16.5 -4.457 1 97.56 148 LYS A O 1
ATOM 1213 N N . ILE A 1 149 ? -5.398 -17.844 -5.523 1 98.56 149 ILE A N 1
ATOM 1214 C CA . ILE A 1 149 ? -6.098 -16.781 -6.223 1 98.56 149 ILE A CA 1
ATOM 1215 C C . ILE A 1 149 ? -7.605 -17.016 -6.16 1 98.56 149 ILE A C 1
ATOM 1217 O O . ILE A 1 149 ? -8.086 -18.078 -6.566 1 98.56 149 ILE A O 1
ATOM 1221 N N . VAL A 1 150 ? -8.219 -16.094 -5.613 1 97.75 150 VAL A N 1
ATOM 1222 C CA . VAL A 1 150 ? -9.672 -16.031 -5.656 1 97.75 150 VAL A CA 1
ATOM 1223 C C . VAL A 1 150 ? -10.117 -14.703 -6.258 1 97.75 150 VAL A C 1
ATOM 1225 O O . VAL A 1 150 ? -9.352 -13.734 -6.281 1 97.75 150 VAL A O 1
ATOM 1228 N N . ASP A 1 151 ? -11.234 -14.32 -6.914 1 94.19 151 ASP A N 1
ATOM 1229 C CA . ASP A 1 151 ? -12.445 -15.117 -7.09 1 94.19 151 ASP A CA 1
ATOM 1230 C C . ASP A 1 151 ? -12.641 -15.508 -8.555 1 94.19 151 ASP A C 1
ATOM 1232 O O . ASP A 1 151 ? -13 -14.672 -9.383 1 94.19 151 ASP A O 1
ATOM 1236 N N . SER A 1 152 ? -12.484 -16.672 -8.969 1 94.44 152 SER A N 1
ATOM 1237 C CA . SER A 1 152 ? -12.719 -17.203 -10.305 1 94.44 152 SER A CA 1
ATOM 1238 C C . SER A 1 152 ? -11.719 -16.641 -11.312 1 94.44 152 SER A C 1
ATOM 1240 O O . SER A 1 152 ? -12.109 -16.047 -12.32 1 94.44 152 SER A O 1
ATOM 1242 N N . PRO A 1 153 ? -10.453 -16.828 -11.023 1 97.12 153 PRO A N 1
ATOM 1243 C CA . PRO A 1 153 ? -9.469 -16.344 -11.992 1 97.12 153 PRO A CA 1
ATOM 1244 C C . PRO A 1 153 ? -9.648 -16.969 -13.375 1 97.12 153 PRO A C 1
ATOM 1246 O O . PRO A 1 153 ? -9.953 -18.172 -13.484 1 97.12 153 PRO A O 1
ATOM 1249 N N . PRO A 1 154 ? -9.523 -16.156 -14.391 1 96.44 154 PRO A N 1
ATOM 1250 C CA . PRO A 1 154 ? -9.688 -16.703 -15.734 1 96.44 154 PRO A CA 1
ATOM 1251 C C . PRO A 1 154 ? -8.648 -17.766 -16.078 1 96.44 154 PRO A C 1
ATOM 1253 O O . PRO A 1 154 ? -7.516 -17.703 -15.594 1 96.44 154 PRO A O 1
ATOM 1256 N N . LYS A 1 155 ? -9.008 -18.641 -16.938 1 95.94 155 LYS A N 1
ATOM 1257 C CA . LYS A 1 155 ? -8.18 -19.797 -17.281 1 95.94 155 LYS A CA 1
ATOM 1258 C C . LYS A 1 155 ? -6.871 -19.359 -17.938 1 95.94 155 LYS A C 1
ATOM 1260 O O . LYS A 1 155 ? -5.832 -19.984 -17.719 1 95.94 155 LYS A O 1
ATOM 1265 N N . ASP A 1 156 ? -6.941 -18.344 -18.75 1 95.56 156 ASP A N 1
ATOM 1266 C CA . ASP A 1 156 ? -5.727 -17.859 -19.406 1 95.56 156 ASP A CA 1
ATOM 1267 C C . ASP A 1 156 ? -4.684 -17.438 -18.375 1 95.56 156 ASP A C 1
ATOM 1269 O O . ASP A 1 156 ? -3.486 -17.656 -18.562 1 95.56 156 ASP A O 1
ATOM 1273 N N . LEU A 1 157 ? -5.137 -16.875 -17.297 1 97.06 157 LEU A N 1
ATOM 1274 C CA . LEU A 1 157 ? -4.223 -16.453 -16.25 1 97.06 157 LEU A CA 1
ATOM 1275 C C . LEU A 1 157 ? -3.68 -17.656 -15.492 1 97.06 157 LEU A C 1
ATOM 1277 O O . LEU A 1 157 ? -2.471 -17.75 -15.266 1 97.06 157 LEU A O 1
ATOM 1281 N N . THR A 1 158 ? -4.559 -18.547 -15.039 1 97.81 158 THR A N 1
ATOM 1282 C CA . THR A 1 158 ? -4.117 -19.688 -14.242 1 97.81 158 THR A CA 1
ATOM 1283 C C . THR A 1 158 ? -3.131 -20.547 -15.031 1 97.81 158 THR A C 1
ATOM 1285 O O . THR A 1 158 ? -2.137 -21.031 -14.484 1 97.81 158 THR A O 1
ATOM 1288 N N . ASP A 1 159 ? -3.352 -20.672 -16.344 1 97.44 159 ASP A N 1
ATOM 1289 C CA . ASP A 1 159 ? -2.426 -21.422 -17.188 1 97.44 159 ASP A CA 1
ATOM 1290 C C . ASP A 1 159 ? -1.068 -20.719 -17.266 1 97.44 159 ASP A C 1
ATOM 1292 O O . ASP A 1 159 ? -0.025 -21.375 -17.219 1 97.44 159 ASP A O 1
ATOM 1296 N N . ALA A 1 160 ? -1.131 -19.469 -17.391 1 97.31 160 ALA A N 1
ATOM 1297 C CA . ALA A 1 160 ? 0.104 -18.688 -17.484 1 97.31 160 ALA A CA 1
ATOM 1298 C C . ALA A 1 160 ? 0.919 -18.812 -16.188 1 97.31 160 ALA A C 1
ATOM 1300 O O . ALA A 1 160 ? 2.146 -18.922 -16.234 1 97.31 160 ALA A O 1
ATOM 1301 N N . ILE A 1 161 ? 0.282 -18.797 -15.086 1 98 161 ILE A N 1
ATOM 1302 C CA . ILE A 1 161 ? 0.97 -18.906 -13.797 1 98 161 ILE A CA 1
ATOM 1303 C C . ILE A 1 161 ? 1.584 -20.297 -13.656 1 98 161 ILE A C 1
ATOM 1305 O O . ILE A 1 161 ? 2.723 -20.438 -13.203 1 98 161 ILE A O 1
ATOM 1309 N N . LEU A 1 162 ? 0.844 -21.297 -14.047 1 97.81 162 LEU A N 1
ATOM 1310 C CA . LEU A 1 162 ? 1.373 -22.656 -13.992 1 97.81 162 LEU A CA 1
ATOM 1311 C C . LEU A 1 162 ? 2.619 -22.797 -14.859 1 97.81 162 LEU A C 1
ATOM 1313 O O . LEU A 1 162 ? 3.578 -23.469 -14.484 1 97.81 162 LEU A O 1
ATOM 1317 N N . GLN A 1 163 ? 2.59 -22.125 -15.969 1 97.44 163 GLN A N 1
ATOM 1318 C CA . GLN A 1 163 ? 3.752 -22.141 -16.844 1 97.44 163 GLN A CA 1
ATOM 1319 C C . GLN A 1 163 ? 4.934 -21.406 -16.219 1 97.44 163 GLN A C 1
ATOM 1321 O O . GLN A 1 163 ? 6.066 -21.891 -16.266 1 97.44 163 GLN A O 1
ATOM 1326 N N . THR A 1 164 ? 4.652 -20.312 -15.68 1 96.5 164 THR A N 1
ATOM 1327 C CA . THR A 1 164 ? 5.68 -19.484 -15.055 1 96.5 164 THR A CA 1
ATOM 1328 C C . THR A 1 164 ? 6.359 -20.219 -13.914 1 96.5 164 THR A C 1
ATOM 1330 O O . THR A 1 164 ? 7.574 -20.125 -13.742 1 96.5 164 THR A O 1
ATOM 1333 N N . PHE A 1 165 ? 5.57 -21 -13.156 1 96.44 165 PHE A N 1
ATOM 1334 C CA . PHE A 1 165 ? 6.086 -21.672 -11.969 1 96.44 165 PHE A CA 1
ATOM 1335 C C . PHE A 1 165 ? 6.207 -23.172 -12.203 1 96.44 165 PHE A C 1
ATOM 1337 O O . PHE A 1 165 ? 6.129 -23.953 -11.258 1 96.44 165 PHE A O 1
ATOM 1344 N N . SER A 1 166 ? 6.395 -23.594 -13.367 1 94.5 166 SER A N 1
ATOM 1345 C CA . SER A 1 166 ? 6.355 -25 -13.75 1 94.5 166 SER A CA 1
ATOM 1346 C C . SER A 1 166 ? 7.387 -25.812 -12.977 1 94.5 166 SER A C 1
ATOM 1348 O O . SER A 1 166 ? 7.129 -26.953 -12.609 1 94.5 166 SER A O 1
ATOM 1350 N N . CYS A 1 167 ? 8.477 -25.188 -12.609 1 92.62 167 CYS A N 1
ATOM 1351 C CA . CYS A 1 167 ? 9.539 -25.906 -11.93 1 92.62 167 CYS A CA 1
ATOM 1352 C C . CYS A 1 167 ? 9.297 -25.938 -10.422 1 92.62 167 CYS A C 1
ATOM 1354 O O . CYS A 1 167 ? 9.797 -26.828 -9.727 1 92.62 167 CYS A O 1
ATOM 1356 N N . GLU A 1 168 ? 8.531 -25.062 -9.945 1 94.75 168 GLU A N 1
ATOM 1357 C CA . GLU A 1 168 ? 8.375 -24.891 -8.5 1 94.75 168 GLU A CA 1
ATOM 1358 C C . GLU A 1 168 ? 7.121 -25.594 -8 1 94.75 168 GLU A C 1
ATOM 1360 O O . GLU A 1 168 ? 7.027 -25.953 -6.82 1 94.75 168 GLU A O 1
ATOM 1365 N N . VAL A 1 169 ? 6.145 -25.844 -8.875 1 95.81 169 VAL A N 1
ATOM 1366 C CA . VAL A 1 169 ? 4.844 -26.359 -8.453 1 95.81 169 VAL A CA 1
ATOM 1367 C C . VAL A 1 169 ? 4.965 -27.844 -8.078 1 95.81 169 VAL A C 1
ATOM 1369 O O . VAL A 1 169 ? 5.473 -28.641 -8.867 1 95.81 169 VAL A O 1
ATOM 1372 N N . ARG A 1 170 ? 4.461 -28.188 -6.934 1 95.5 170 ARG A N 1
ATOM 1373 C CA . ARG A 1 170 ? 4.484 -29.562 -6.457 1 95.5 170 ARG A CA 1
ATOM 1374 C C . ARG A 1 170 ? 3.088 -30.172 -6.473 1 95.5 170 ARG A C 1
ATOM 1376 O O . ARG A 1 170 ? 2.93 -31.375 -6.723 1 95.5 170 ARG A O 1
ATOM 1383 N N . ARG A 1 171 ? 2.178 -29.328 -6.125 1 95.75 171 ARG A N 1
ATOM 1384 C CA . ARG A 1 171 ? 0.777 -29.734 -6.078 1 95.75 171 ARG A CA 1
ATOM 1385 C C . ARG A 1 171 ? -0.136 -28.609 -6.535 1 95.75 171 ARG A C 1
ATOM 1387 O O . ARG A 1 171 ? 0.202 -27.422 -6.387 1 95.75 171 ARG A O 1
ATOM 1394 N N . ARG A 1 172 ? -1.251 -28.953 -7.078 1 95.75 172 ARG A N 1
ATOM 1395 C CA . ARG A 1 172 ? -2.197 -27.938 -7.527 1 95.75 172 ARG A CA 1
ATOM 1396 C C . ARG A 1 172 ? -3.631 -28.344 -7.211 1 95.75 172 ARG A C 1
ATOM 1398 O O . ARG A 1 172 ? -3.971 -29.531 -7.262 1 95.75 172 ARG A O 1
ATOM 1405 N N . GLU A 1 173 ? -4.398 -27.469 -6.844 1 96.44 173 GLU A N 1
ATOM 1406 C CA . GLU A 1 173 ? -5.844 -27.547 -6.656 1 96.44 173 GLU A CA 1
ATOM 1407 C C . GLU A 1 173 ? -6.562 -26.422 -7.383 1 96.44 173 GLU A C 1
ATOM 1409 O O . GLU A 1 173 ? -6.625 -25.297 -6.879 1 96.44 173 GLU A O 1
ATOM 1414 N N . ILE A 1 174 ? -7.219 -26.766 -8.508 1 95.44 174 ILE A N 1
ATOM 1415 C CA . ILE A 1 174 ? -7.801 -25.734 -9.359 1 95.44 174 ILE A CA 1
ATOM 1416 C C . ILE A 1 174 ? -9.281 -26.031 -9.578 1 95.44 174 ILE A C 1
ATOM 1418 O O . ILE A 1 174 ? -9.648 -27.109 -10.031 1 95.44 174 ILE A O 1
ATOM 1422 N N . THR A 1 175 ? -10.078 -25.109 -9.172 1 95.31 175 THR A N 1
ATOM 1423 C CA . THR A 1 175 ? -11.508 -25.078 -9.453 1 95.31 175 THR A CA 1
ATOM 1424 C C . THR A 1 175 ? -11.891 -23.797 -10.172 1 95.31 175 THR A C 1
ATOM 1426 O O . THR A 1 175 ? -11.078 -22.875 -10.273 1 95.31 175 THR A O 1
ATOM 1429 N N . PRO A 1 176 ? -13.047 -23.688 -10.719 1 92.88 176 PRO A N 1
ATOM 1430 C CA . PRO A 1 176 ? -13.461 -22.438 -11.367 1 92.88 176 PRO A CA 1
ATOM 1431 C C . PRO A 1 176 ? -13.406 -21.234 -10.422 1 92.88 176 PRO A C 1
ATOM 1433 O O . PRO A 1 176 ? -13.188 -20.109 -10.867 1 92.88 176 PRO A O 1
ATOM 1436 N N . GLU A 1 177 ? -13.516 -21.484 -9.156 1 94.62 177 GLU A N 1
ATOM 1437 C CA . GLU A 1 177 ? -13.656 -20.391 -8.203 1 94.62 177 GLU A CA 1
ATOM 1438 C C . GLU A 1 177 ? -12.32 -20.047 -7.543 1 94.62 177 GLU A C 1
ATOM 1440 O O . GLU A 1 177 ? -12.156 -18.984 -6.965 1 94.62 177 GLU A O 1
ATOM 1445 N N . LYS A 1 178 ? -11.43 -21.125 -7.637 1 96.62 178 LYS A N 1
ATOM 1446 C CA . LYS A 1 178 ? -10.219 -20.984 -6.832 1 96.62 178 LYS A CA 1
ATOM 1447 C C . LYS A 1 178 ? -9.023 -21.641 -7.512 1 96.62 178 LYS A C 1
ATOM 1449 O O . LYS A 1 178 ? -9.148 -22.734 -8.086 1 96.62 178 LYS A O 1
ATOM 1454 N N . PHE A 1 179 ? -7.938 -20.984 -7.523 1 98.38 179 PHE A N 1
ATOM 1455 C CA . PHE A 1 179 ? -6.633 -21.484 -7.961 1 98.38 179 PHE A CA 1
ATOM 1456 C C . PHE A 1 179 ? -5.672 -21.594 -6.785 1 98.38 179 PHE A C 1
ATOM 1458 O O . PHE A 1 179 ? -5.434 -20.609 -6.078 1 98.38 179 PHE A O 1
ATOM 1465 N N . LYS A 1 180 ? -5.16 -22.75 -6.543 1 98 180 LYS A N 1
ATOM 1466 C CA . LYS A 1 180 ? -4.223 -22.984 -5.449 1 98 180 LYS A CA 1
ATOM 1467 C C . LYS A 1 180 ? -3.072 -23.875 -5.895 1 98 180 LYS A C 1
ATOM 1469 O O . LYS A 1 180 ? -3.297 -24.969 -6.434 1 98 180 LYS A O 1
ATOM 1474 N N . ILE A 1 181 ? -1.874 -23.406 -5.625 1 97.69 181 ILE A N 1
ATOM 1475 C CA . ILE A 1 181 ? -0.715 -24.25 -5.91 1 97.69 181 ILE A CA 1
ATOM 1476 C C . ILE A 1 181 ? 0.218 -24.266 -4.703 1 97.69 181 ILE A C 1
ATOM 1478 O O . ILE A 1 181 ? 0.285 -23.281 -3.947 1 97.69 181 ILE A O 1
ATOM 1482 N N . HIS A 1 182 ? 0.887 -25.359 -4.57 1 96.94 182 HIS A N 1
ATOM 1483 C CA . HIS A 1 182 ? 1.96 -25.547 -3.598 1 96.94 182 HIS A CA 1
ATOM 1484 C C . HIS A 1 182 ? 3.328 -25.422 -4.262 1 96.94 182 HIS A C 1
ATOM 1486 O O . HIS A 1 182 ? 3.607 -26.125 -5.242 1 96.94 182 HIS A O 1
ATOM 1492 N N . LEU A 1 183 ? 4.035 -24.453 -3.805 1 95 183 LEU A N 1
ATOM 1493 C CA . LEU A 1 183 ? 5.371 -24.234 -4.355 1 95 183 LEU A CA 1
ATOM 1494 C C . LEU A 1 183 ? 6.426 -24.938 -3.502 1 95 183 LEU A C 1
ATOM 1496 O O . LEU A 1 183 ? 6.305 -24.984 -2.275 1 95 183 LEU A O 1
ATOM 1500 N N . GLY A 1 184 ? 7.434 -25.297 -4.176 1 86.12 184 GLY A N 1
ATOM 1501 C CA . GLY A 1 184 ? 8.547 -25.953 -3.5 1 86.12 184 GLY A CA 1
ATOM 1502 C C . GLY A 1 184 ? 9.445 -24.969 -2.771 1 86.12 184 GLY A C 1
ATOM 1503 O O . GLY A 1 184 ? 9.367 -23.75 -2.992 1 86.12 184 GLY A O 1
ATOM 1504 N N . VAL A 1 185 ? 10.133 -25.312 -1.564 1 80.19 185 VAL A N 1
ATOM 1505 C CA . VAL A 1 185 ? 11.195 -24.609 -0.85 1 80.19 185 VAL A CA 1
ATOM 1506 C C . VAL A 1 185 ? 10.586 -23.641 0.161 1 80.19 185 VAL A C 1
ATOM 1508 O O . VAL A 1 185 ? 11.289 -22.797 0.721 1 80.19 185 VAL A O 1
ATOM 1511 N N . GLN A 1 186 ? 9.328 -23.516 0.259 1 88.19 186 GLN A N 1
ATOM 1512 C CA . GLN A 1 186 ? 8.664 -22.688 1.26 1 88.19 186 GLN A CA 1
ATOM 1513 C C . GLN A 1 186 ? 9.016 -21.203 1.072 1 88.19 186 GLN A C 1
ATOM 1515 O O . GLN A 1 186 ? 9.586 -20.578 1.966 1 88.19 186 GLN A O 1
ATOM 1520 N N . PRO A 1 187 ? 8.578 -20.703 -0.059 1 92.06 187 PRO A N 1
ATOM 1521 C CA . PRO A 1 187 ? 9.047 -19.359 -0.44 1 92.06 187 PRO A CA 1
ATOM 1522 C C . PRO A 1 187 ? 8.578 -18.266 0.521 1 92.06 187 PRO A C 1
ATOM 1524 O O . PRO A 1 187 ? 9.188 -17.203 0.6 1 92.06 187 PRO A O 1
ATOM 1527 N N . TRP A 1 188 ? 7.527 -18.547 1.292 1 91.69 188 TRP A N 1
ATOM 1528 C CA . TRP A 1 188 ? 6.953 -17.484 2.102 1 91.69 188 TRP A CA 1
ATOM 1529 C C . TRP A 1 188 ? 7.582 -17.453 3.49 1 91.69 188 TRP A C 1
ATOM 1531 O O . TRP A 1 188 ? 7.23 -16.609 4.32 1 91.69 188 TRP A O 1
ATOM 1541 N N . GLU A 1 189 ? 8.461 -18.359 3.744 1 89.62 189 GLU A N 1
ATOM 1542 C CA . GLU A 1 189 ? 9.266 -18.359 4.961 1 89.62 189 GLU A CA 1
ATOM 1543 C C . GLU A 1 189 ? 10.75 -18.469 4.633 1 89.62 189 GLU A C 1
ATOM 1545 O O . GLU A 1 189 ? 11.414 -19.422 5.039 1 89.62 189 GLU A O 1
ATOM 1550 N N . PRO A 1 190 ? 11.172 -17.406 4.035 1 90.25 190 PRO A N 1
ATOM 1551 C CA . PRO A 1 190 ? 12.547 -17.453 3.537 1 90.25 190 PRO A CA 1
ATOM 1552 C C . PRO A 1 190 ? 13.57 -17.016 4.582 1 90.25 190 PRO A C 1
ATOM 1554 O O . PRO A 1 190 ? 13.219 -16.328 5.547 1 90.25 190 PRO A O 1
ATOM 1557 N N . SER A 1 191 ? 14.773 -17.516 4.375 1 89.38 191 SER A N 1
ATOM 1558 C CA . SER A 1 191 ? 15.922 -17.047 5.148 1 89.38 191 SER A CA 1
ATOM 1559 C C . SER A 1 191 ? 17.141 -16.828 4.254 1 89.38 191 SER A C 1
ATOM 1561 O O . SER A 1 191 ? 17.219 -17.391 3.164 1 89.38 191 SER A O 1
ATOM 1563 N N . GLY A 1 192 ? 17.953 -15.891 4.691 1 90.94 192 GLY A N 1
ATOM 1564 C CA . GLY A 1 192 ? 19.156 -15.641 3.92 1 90.94 192 GLY A CA 1
ATOM 1565 C C . GLY A 1 192 ? 18.875 -15.242 2.484 1 90.94 192 GLY A C 1
ATOM 1566 O O . GLY A 1 192 ? 18.031 -14.375 2.23 1 90.94 192 GLY A O 1
ATOM 1567 N N . THR A 1 193 ? 19.547 -15.844 1.577 1 94.38 193 THR A N 1
ATOM 1568 C CA . THR A 1 193 ? 19.438 -15.5 0.165 1 94.38 193 THR A CA 1
ATOM 1569 C C . THR A 1 193 ? 18.109 -15.984 -0.41 1 94.38 193 THR A C 1
ATOM 1571 O O . THR A 1 193 ? 17.688 -15.531 -1.477 1 94.38 193 THR A O 1
ATOM 1574 N N . ASP A 1 194 ? 17.469 -16.844 0.294 1 93.25 194 ASP A N 1
ATOM 1575 C CA . ASP A 1 194 ? 16.141 -17.281 -0.142 1 93.25 194 ASP A CA 1
ATOM 1576 C C . ASP A 1 194 ? 15.148 -16.125 -0.127 1 93.25 194 ASP A C 1
ATOM 1578 O O . ASP A 1 194 ? 14.133 -16.156 -0.828 1 93.25 194 ASP A O 1
ATOM 1582 N N . THR A 1 195 ? 15.461 -15.133 0.697 1 93 195 THR A N 1
ATOM 1583 C CA . THR A 1 195 ? 14.609 -13.953 0.702 1 93 195 THR A CA 1
ATOM 1584 C C . THR A 1 195 ? 14.633 -13.258 -0.66 1 93 195 THR A C 1
ATOM 1586 O O . THR A 1 195 ? 13.625 -12.688 -1.089 1 93 195 THR A O 1
ATOM 1589 N N . VAL A 1 196 ? 15.758 -13.367 -1.329 1 95.88 196 VAL A N 1
ATOM 1590 C CA . VAL A 1 196 ? 15.898 -12.797 -2.666 1 95.88 196 VAL A CA 1
ATOM 1591 C C . VAL A 1 196 ? 15.117 -13.641 -3.67 1 95.88 196 VAL A C 1
ATOM 1593 O O . VAL A 1 196 ? 14.391 -13.102 -4.504 1 95.88 196 VAL A O 1
ATOM 1596 N N . THR A 1 197 ? 15.234 -14.898 -3.508 1 95.25 197 THR A N 1
ATOM 1597 C CA . THR A 1 197 ? 14.531 -15.812 -4.395 1 95.25 197 THR A CA 1
ATOM 1598 C C . THR A 1 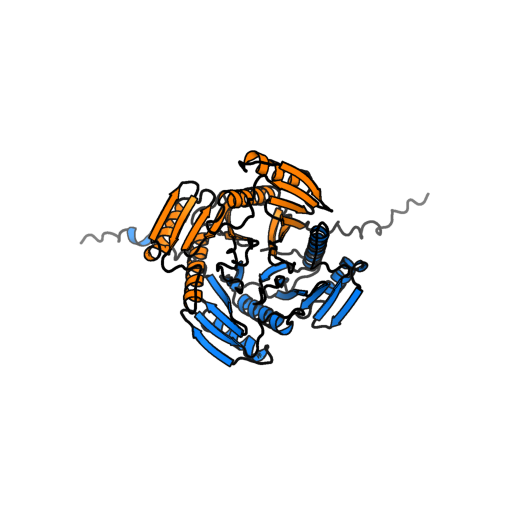197 ? 13.023 -15.609 -4.293 1 95.25 197 THR A C 1
ATOM 1600 O O . THR A 1 197 ? 12.312 -15.648 -5.301 1 95.25 197 THR A O 1
ATOM 1603 N N . THR A 1 198 ? 12.578 -15.414 -3.137 1 94.44 198 THR A N 1
ATOM 1604 C CA . THR A 1 198 ? 11.164 -15.148 -2.902 1 94.44 198 THR A CA 1
ATOM 1605 C C . THR A 1 198 ? 10.703 -13.922 -3.68 1 94.44 198 THR A C 1
ATOM 1607 O O . THR A 1 198 ? 9.641 -13.938 -4.309 1 94.44 198 THR A O 1
ATOM 1610 N N . ARG A 1 199 ? 11.492 -12.914 -3.674 1 96.12 199 ARG A N 1
ATOM 1611 C CA . ARG A 1 199 ? 11.125 -11.688 -4.375 1 96.12 199 ARG A CA 1
ATOM 1612 C C . ARG A 1 199 ? 11.203 -11.875 -5.887 1 96.12 199 ARG A C 1
ATOM 1614 O O . ARG A 1 199 ? 10.422 -11.281 -6.629 1 96.12 199 ARG A O 1
ATOM 1621 N N . ILE A 1 200 ? 12.102 -12.688 -6.297 1 96.56 200 ILE A N 1
ATOM 1622 C CA . ILE A 1 200 ? 12.172 -12.992 -7.723 1 96.56 200 ILE A CA 1
ATOM 1623 C C . ILE A 1 200 ? 10.898 -13.719 -8.156 1 96.56 200 ILE A C 1
ATOM 1625 O O . ILE A 1 200 ? 10.336 -13.43 -9.211 1 96.56 200 ILE A O 1
ATOM 1629 N N . LEU A 1 201 ? 10.469 -14.617 -7.355 1 95.75 201 LEU A N 1
ATOM 1630 C CA . LEU A 1 201 ? 9.211 -15.305 -7.633 1 95.75 201 LEU A CA 1
ATOM 1631 C C . LEU A 1 201 ? 8.055 -14.32 -7.68 1 95.75 201 LEU A C 1
ATOM 1633 O O . LEU A 1 201 ? 7.184 -14.422 -8.555 1 95.75 201 LEU A O 1
ATOM 1637 N N . LEU A 1 202 ? 8.062 -13.43 -6.777 1 96.31 202 LEU A N 1
ATOM 1638 C CA . LEU A 1 202 ? 7.031 -12.391 -6.742 1 96.31 202 LEU A CA 1
ATOM 1639 C C . LEU A 1 202 ? 7.059 -11.562 -8.023 1 96.31 202 LEU A C 1
ATOM 1641 O O . LEU A 1 202 ? 6.008 -11.273 -8.602 1 96.31 202 LEU A O 1
ATOM 1645 N N . LEU A 1 203 ? 8.203 -11.211 -8.461 1 97.56 203 LEU A N 1
ATOM 1646 C CA . LEU A 1 203 ? 8.336 -10.43 -9.688 1 97.56 203 LEU A CA 1
ATOM 1647 C C . LEU A 1 203 ? 7.812 -11.203 -10.891 1 97.56 203 LEU A C 1
ATOM 1649 O O . LEU A 1 203 ? 7.141 -10.633 -11.758 1 97.56 203 LEU A O 1
ATOM 1653 N N . ARG A 1 204 ? 8.102 -12.453 -10.922 1 97 204 ARG A N 1
ATOM 1654 C CA . ARG A 1 204 ? 7.594 -13.297 -12 1 97 204 ARG A CA 1
ATOM 1655 C C . ARG A 1 204 ? 6.07 -13.352 -11.977 1 97 204 ARG A C 1
ATOM 1657 O O . ARG A 1 204 ? 5.426 -13.312 -13.031 1 97 204 ARG A O 1
ATOM 1664 N N . LEU A 1 205 ? 5.555 -13.453 -10.836 1 97.31 205 LEU A N 1
ATOM 1665 C CA . LEU A 1 205 ? 4.102 -13.484 -10.68 1 97.31 205 LEU A CA 1
ATOM 1666 C C . LEU A 1 205 ? 3.477 -12.18 -11.18 1 97.31 205 LEU A C 1
ATOM 1668 O O . LEU A 1 205 ? 2.531 -12.211 -11.969 1 97.31 205 LEU A O 1
ATOM 1672 N N . VAL A 1 206 ? 4 -11.055 -10.758 1 97 206 VAL A N 1
ATOM 1673 C CA . VAL A 1 206 ? 3.457 -9.742 -11.109 1 97 206 VAL A CA 1
ATOM 1674 C C . VAL A 1 206 ? 3.553 -9.531 -12.617 1 97 206 VAL A C 1
ATOM 1676 O O . VAL A 1 206 ? 2.625 -9.008 -13.242 1 97 206 VAL A O 1
ATOM 1679 N N . GLU A 1 207 ? 4.617 -9.969 -13.156 1 95.69 207 GLU A N 1
ATOM 1680 C CA . GLU A 1 207 ? 4.789 -9.883 -14.602 1 95.69 207 GLU A CA 1
ATOM 1681 C C . GLU A 1 207 ? 3.746 -10.719 -15.336 1 95.69 207 GLU A C 1
ATOM 1683 O O . GLU A 1 207 ? 3.188 -10.289 -16.344 1 95.69 207 GLU A O 1
ATOM 1688 N N . THR A 1 208 ? 3.547 -11.867 -14.867 1 96.31 208 THR A N 1
ATOM 1689 C CA . THR A 1 208 ? 2.562 -12.766 -15.469 1 96.31 208 THR A CA 1
ATOM 1690 C C . THR A 1 208 ? 1.163 -12.164 -15.383 1 96.31 208 THR A C 1
ATOM 1692 O O . THR A 1 208 ? 0.406 -12.195 -16.359 1 96.31 208 THR A O 1
ATOM 1695 N N . LEU A 1 209 ? 0.835 -11.609 -14.211 1 96.5 209 LEU A N 1
ATOM 1696 C CA . LEU A 1 209 ? -0.45 -10.945 -14.039 1 96.5 209 LEU A CA 1
ATOM 1697 C C . LEU A 1 209 ? -0.628 -9.828 -15.062 1 96.5 209 LEU A C 1
ATOM 1699 O O . LEU A 1 209 ? -1.666 -9.75 -15.719 1 96.5 209 LEU A O 1
ATOM 1703 N N . GLU A 1 210 ? 0.369 -9.07 -15.234 1 94.81 210 GLU A N 1
ATOM 1704 C CA . GLU A 1 210 ? 0.288 -7.934 -16.156 1 94.81 210 GLU A CA 1
ATOM 1705 C C . GLU A 1 210 ? 0.136 -8.398 -17.594 1 94.81 210 GLU A C 1
ATOM 1707 O O . GLU A 1 210 ? -0.638 -7.816 -18.359 1 94.81 210 GLU A O 1
ATOM 1712 N N . ARG A 1 211 ? 0.865 -9.398 -17.922 1 93.19 211 ARG A N 1
ATOM 1713 C CA . ARG A 1 211 ? 0.793 -9.922 -19.281 1 93.19 211 ARG A CA 1
ATOM 1714 C C . ARG A 1 211 ? -0.611 -10.422 -19.609 1 93.19 211 ARG A C 1
ATOM 1716 O O . ARG A 1 211 ? -1.006 -10.477 -20.781 1 93.19 211 ARG A O 1
ATOM 1723 N N . ARG A 1 212 ? -1.296 -10.703 -18.562 1 95 212 ARG A N 1
ATOM 1724 C CA . ARG A 1 212 ? -2.652 -11.211 -18.766 1 95 212 ARG A CA 1
ATOM 1725 C C . ARG A 1 212 ? -3.684 -10.133 -18.438 1 95 212 ARG A C 1
ATOM 1727 O O . ARG A 1 212 ? -4.84 -10.445 -18.141 1 95 212 ARG A O 1
ATOM 1734 N N . GLY A 1 213 ? -3.23 -8.922 -18.312 1 94.31 213 GLY A N 1
ATOM 1735 C CA . GLY A 1 213 ? -4.137 -7.781 -18.281 1 94.31 213 GLY A CA 1
ATOM 1736 C C . GLY A 1 213 ? -4.445 -7.305 -16.875 1 94.31 213 GLY A C 1
ATOM 1737 O O . GLY A 1 213 ? -5.156 -6.316 -16.688 1 94.31 213 GLY A O 1
ATOM 1738 N N . PHE A 1 214 ? -3.924 -7.961 -15.914 1 95.88 214 PHE A N 1
ATOM 1739 C CA . PHE A 1 214 ? -4.223 -7.574 -14.539 1 95.88 214 PHE A CA 1
ATOM 1740 C C . PHE A 1 214 ? -3.24 -6.52 -14.047 1 95.88 214 PHE A C 1
ATOM 1742 O O . PHE A 1 214 ? -2.051 -6.57 -14.375 1 95.88 214 PHE A O 1
ATOM 1749 N N . THR A 1 215 ? -3.764 -5.594 -13.305 1 93.56 215 THR A N 1
ATOM 1750 C CA . THR A 1 215 ? -2.957 -4.594 -12.617 1 93.56 215 THR A CA 1
ATOM 1751 C C . THR A 1 215 ? -3.168 -4.68 -11.109 1 93.56 215 THR A C 1
ATOM 1753 O O . THR A 1 215 ? -4.242 -5.07 -10.648 1 93.56 215 THR A O 1
ATOM 1756 N N . ILE A 1 216 ? -2.168 -4.352 -10.422 1 95.38 216 ILE A N 1
ATOM 1757 C CA . ILE A 1 216 ? -2.285 -4.305 -8.969 1 95.38 216 ILE A CA 1
ATOM 1758 C C . ILE A 1 216 ? -3.141 -3.111 -8.555 1 95.38 216 ILE A C 1
ATOM 1760 O O . ILE A 1 216 ? -2.836 -1.97 -8.914 1 95.38 216 ILE A O 1
ATOM 1764 N N . TYR A 1 217 ? -4.184 -3.41 -7.906 1 95.81 217 TYR A N 1
ATOM 1765 C CA . TYR A 1 217 ? -5.133 -2.389 -7.477 1 95.81 217 TYR A CA 1
ATOM 1766 C C . TYR A 1 217 ? -4.824 -1.925 -6.055 1 95.81 217 TYR A C 1
ATOM 1768 O O . TYR A 1 217 ? -4.84 -0.725 -5.77 1 95.81 217 TYR A O 1
ATOM 1776 N N . ALA A 1 218 ? -4.496 -2.873 -5.18 1 95.5 218 ALA A N 1
ATOM 1777 C CA . ALA A 1 218 ? -4.215 -2.555 -3.783 1 95.5 218 ALA A CA 1
ATOM 1778 C C . ALA A 1 218 ? -3.506 -3.713 -3.088 1 95.5 218 ALA A C 1
ATOM 1780 O O . ALA A 1 218 ? -3.598 -4.859 -3.529 1 95.5 218 ALA A O 1
ATOM 1781 N N . THR A 1 219 ? -2.791 -3.369 -2.062 1 94.88 219 THR A N 1
ATOM 1782 C CA . THR A 1 219 ? -2.301 -4.34 -1.093 1 94.88 219 THR A CA 1
ATOM 1783 C C . THR A 1 219 ? -2.959 -4.129 0.268 1 94.88 219 THR A C 1
ATOM 1785 O O . THR A 1 219 ? -3.154 -2.988 0.697 1 94.88 219 THR A O 1
ATOM 1788 N N . ILE A 1 220 ? -3.346 -5.176 0.879 1 92.62 220 ILE A N 1
ATOM 1789 C CA . ILE A 1 220 ? -4.051 -5.035 2.148 1 92.62 220 ILE A CA 1
ATOM 1790 C C . ILE A 1 220 ? -3.344 -5.855 3.225 1 92.62 220 ILE A C 1
ATOM 1792 O O . ILE A 1 220 ? -3.17 -7.066 3.076 1 92.62 220 ILE A O 1
ATOM 1796 N N . GLY A 1 221 ? -2.936 -5.16 4.258 1 85.5 221 GLY A N 1
ATOM 1797 C CA . GLY A 1 221 ? -2.307 -5.828 5.387 1 85.5 221 GLY A CA 1
ATOM 1798 C C . GLY A 1 221 ? -3.301 -6.527 6.297 1 85.5 221 GLY A C 1
ATOM 1799 O O . GLY A 1 221 ? -4.371 -5.988 6.586 1 85.5 221 GLY A O 1
ATOM 1800 N N . SER A 1 222 ? -3.105 -7.863 6.566 1 66.56 222 SER A N 1
ATOM 1801 C CA . SER A 1 222 ? -3.988 -8.625 7.445 1 66.56 222 SER A CA 1
ATOM 1802 C C . SER A 1 222 ? -3.256 -9.086 8.703 1 66.56 222 SER A C 1
ATOM 1804 O O . SER A 1 222 ? -3.287 -10.266 9.047 1 66.56 222 SER A O 1
ATOM 1806 N N . LYS A 1 223 ? -2.623 -8.109 9.375 1 61.97 223 LYS A N 1
ATOM 1807 C CA . LYS A 1 223 ? -1.881 -8.578 10.547 1 61.97 223 LYS A CA 1
ATOM 1808 C C . LYS A 1 223 ? -2.822 -9.133 11.617 1 61.97 223 LYS A C 1
ATOM 1810 O O . LYS A 1 223 ? -3.857 -8.523 11.906 1 61.97 223 LYS A O 1
ATOM 1815 N N . GLY A 1 224 ? -2.762 -10.414 11.734 1 53.91 224 GLY A N 1
ATOM 1816 C CA . GLY A 1 224 ? -3.572 -11.07 12.742 1 53.91 224 GLY A CA 1
ATOM 1817 C C . GLY A 1 224 ? -3.07 -10.836 14.156 1 53.91 224 GLY A C 1
ATOM 1818 O O . GLY A 1 224 ? -2.031 -10.203 14.352 1 53.91 224 GLY A O 1
ATOM 1819 N N . GLU A 1 225 ? -3.91 -10.977 15.141 1 51 225 GLU A N 1
ATOM 1820 C CA . GLU A 1 225 ? -3.652 -10.852 16.578 1 51 225 GLU A CA 1
ATOM 1821 C C . GLU A 1 225 ? -2.365 -11.562 16.969 1 51 225 GLU A C 1
ATOM 1823 O O . GLU A 1 225 ? -1.704 -11.18 17.938 1 51 225 GLU A O 1
ATOM 1828 N N . ASP A 1 226 ? -2.102 -12.688 16.375 1 50.09 226 ASP A N 1
ATOM 1829 C CA . ASP A 1 226 ? -1.006 -13.469 16.938 1 50.09 226 ASP A CA 1
ATOM 1830 C C . ASP A 1 226 ? 0.313 -13.148 16.234 1 50.09 226 ASP A C 1
ATOM 1832 O O . ASP A 1 226 ? 0.324 -12.773 15.062 1 50.09 226 ASP A O 1
ATOM 1836 N N . ASP A 1 227 ? 1.215 -12.555 16.938 1 50.22 227 ASP A N 1
ATOM 1837 C CA . ASP A 1 227 ? 2.607 -12.242 16.641 1 50.22 227 ASP A CA 1
ATOM 1838 C C . ASP A 1 227 ? 3.006 -12.773 15.258 1 50.22 227 ASP A C 1
ATOM 1840 O O . ASP A 1 227 ? 4.086 -12.461 14.75 1 50.22 227 ASP A O 1
ATOM 1844 N N . GLU A 1 228 ? 2.26 -13.875 14.844 1 55.19 228 GLU A N 1
ATOM 1845 C CA . GLU A 1 228 ? 2.734 -14.422 13.578 1 55.19 228 GLU A CA 1
ATOM 1846 C C . GLU A 1 228 ? 2.219 -13.609 12.391 1 55.19 228 GLU A C 1
ATOM 1848 O O . GLU A 1 228 ? 1.033 -13.273 12.328 1 55.19 228 GLU A O 1
ATOM 1853 N N . GLY A 1 229 ? 3.016 -12.867 11.75 1 61.03 229 GLY A N 1
ATOM 1854 C CA . GLY A 1 229 ? 2.807 -11.914 10.672 1 61.03 229 GLY A CA 1
ATOM 1855 C C . GLY A 1 229 ? 2.125 -12.523 9.461 1 61.03 229 GLY A C 1
ATOM 1856 O O . GLY A 1 229 ? 2.32 -13.703 9.164 1 61.03 229 GLY A O 1
ATOM 1857 N N . ALA A 1 230 ? 0.842 -12.102 9.102 1 70.62 230 ALA A N 1
ATOM 1858 C CA . ALA A 1 230 ? 0.169 -12.508 7.875 1 70.62 230 ALA A CA 1
ATOM 1859 C C . ALA A 1 230 ? 0.661 -11.688 6.684 1 70.62 230 ALA A C 1
ATOM 1861 O O . ALA A 1 230 ? 0.976 -10.5 6.824 1 70.62 230 ALA A O 1
ATOM 1862 N N . ALA A 1 231 ? 0.946 -12.492 5.605 1 85.62 231 ALA A N 1
ATOM 1863 C CA . ALA A 1 231 ? 1.296 -11.836 4.348 1 85.62 231 ALA A CA 1
ATOM 1864 C C . ALA A 1 231 ? 0.167 -10.93 3.867 1 85.62 231 ALA A C 1
ATOM 1866 O O . ALA A 1 231 ? -1.004 -11.172 4.172 1 85.62 231 ALA A O 1
ATOM 1867 N N . ASP A 1 232 ? 0.556 -9.953 3.168 1 90.75 232 ASP A N 1
ATOM 1868 C CA . ASP A 1 232 ? -0.434 -9.039 2.598 1 90.75 232 ASP A CA 1
ATOM 1869 C C . ASP A 1 232 ? -1.218 -9.719 1.474 1 90.75 232 ASP A C 1
ATOM 1871 O O . ASP A 1 232 ? -0.716 -10.641 0.828 1 90.75 232 ASP A O 1
ATOM 1875 N N . LEU A 1 233 ? -2.418 -9.211 1.3 1 94.19 233 LEU A N 1
ATOM 1876 C CA . LEU A 1 233 ? -3.211 -9.578 0.135 1 94.19 233 LEU A CA 1
ATOM 1877 C C . LEU A 1 233 ? -2.869 -8.703 -1.062 1 94.19 233 LEU A C 1
ATOM 1879 O O . LEU A 1 233 ? -2.633 -7.5 -0.907 1 94.19 233 LEU A O 1
ATOM 1883 N N . LEU A 1 234 ? -2.863 -9.312 -2.168 1 96.75 234 LEU A N 1
ATOM 1884 C CA . LEU A 1 234 ? -2.705 -8.586 -3.424 1 96.75 234 LEU A CA 1
ATOM 1885 C C . LEU A 1 234 ? -4.016 -8.562 -4.203 1 96.75 234 LEU A C 1
ATOM 1887 O O . LEU A 1 234 ? -4.461 -9.586 -4.715 1 96.75 234 LEU A O 1
ATOM 1891 N N . ILE A 1 235 ? -4.613 -7.355 -4.27 1 97.56 235 ILE A N 1
ATOM 1892 C CA . ILE A 1 235 ? -5.852 -7.176 -5.02 1 97.56 235 ILE A CA 1
ATOM 1893 C C . ILE A 1 235 ? -5.531 -6.695 -6.434 1 97.56 235 ILE A C 1
ATOM 1895 O O . ILE A 1 235 ? -4.852 -5.684 -6.613 1 97.56 235 ILE A O 1
ATOM 1899 N N . CYS A 1 236 ? -6.023 -7.465 -7.387 1 97.44 236 CYS A N 1
ATOM 1900 C CA . CYS A 1 236 ? -5.777 -7.117 -8.781 1 97.44 236 CYS A CA 1
ATOM 1901 C C . CYS A 1 236 ? -7.086 -7.016 -9.555 1 97.44 236 CYS A C 1
ATOM 1903 O O . CYS A 1 236 ? -8.086 -7.621 -9.172 1 97.44 236 CYS A O 1
ATOM 1905 N N . HIS A 1 237 ? -7.027 -6.176 -10.578 1 96.62 237 HIS A N 1
ATOM 1906 C CA . HIS A 1 237 ? -8.195 -6.117 -11.445 1 96.62 237 HIS A CA 1
ATOM 1907 C C . HIS A 1 237 ? -7.793 -5.961 -12.906 1 96.62 237 HIS A C 1
ATOM 1909 O O . HIS A 1 237 ? -6.641 -5.633 -13.203 1 96.62 237 HIS A O 1
ATOM 1915 N N . ARG A 1 238 ? -8.656 -6.328 -13.758 1 95.62 238 ARG A N 1
ATOM 1916 C CA . ARG A 1 238 ? -8.539 -6.273 -15.211 1 95.62 238 ARG A CA 1
ATOM 1917 C C . ARG A 1 238 ? -9.805 -5.719 -15.844 1 95.62 238 ARG A C 1
ATOM 1919 O O . ARG A 1 238 ? -10.914 -6.09 -15.453 1 95.62 238 ARG A O 1
ATOM 1926 N N . ALA A 1 239 ? -9.539 -4.832 -16.828 1 93.12 239 ALA A N 1
ATOM 1927 C CA . ALA A 1 239 ? -10.719 -4.324 -17.531 1 93.12 239 ALA A CA 1
ATOM 1928 C C . ALA A 1 239 ? -11.555 -5.469 -18.094 1 93.12 239 ALA A C 1
ATOM 1930 O O . ALA A 1 239 ? -11.008 -6.418 -18.672 1 93.12 239 ALA A O 1
ATOM 1931 N N . ALA A 1 240 ? -12.797 -5.316 -17.922 1 91.38 240 ALA A N 1
ATOM 1932 C CA . ALA A 1 240 ? -13.688 -6.395 -18.344 1 91.38 240 ALA A CA 1
ATOM 1933 C C . ALA A 1 240 ? -13.594 -6.629 -19.859 1 91.38 240 ALA A C 1
ATOM 1935 O O . ALA A 1 240 ? -13.844 -7.738 -20.328 1 91.38 240 ALA A O 1
ATOM 1936 N N . ASP A 1 241 ? -13.219 -5.637 -20.547 1 90.19 241 ASP A N 1
ATOM 1937 C CA . ASP A 1 241 ? -13.148 -5.738 -22 1 90.19 241 ASP A CA 1
ATOM 1938 C C . ASP A 1 241 ? -11.703 -5.93 -22.484 1 90.19 241 ASP A C 1
ATOM 1940 O O . ASP A 1 241 ? -11.406 -5.77 -23.656 1 90.19 241 ASP A O 1
ATOM 1944 N N . TRP A 1 242 ? -10.906 -6.285 -21.562 1 91.5 242 TRP A N 1
ATOM 1945 C CA . TRP A 1 242 ? -9.5 -6.449 -21.922 1 91.5 242 TRP A CA 1
ATOM 1946 C C . TRP A 1 242 ? -9.305 -7.66 -22.828 1 91.5 242 TRP A C 1
ATOM 1948 O O . TRP A 1 242 ? -9.898 -8.719 -22.594 1 91.5 242 TRP A O 1
ATOM 1958 N N . VAL A 1 243 ? -8.469 -7.449 -23.812 1 90.06 243 VAL A N 1
ATOM 1959 C CA . VAL A 1 243 ? -8.078 -8.547 -24.688 1 90.06 243 VAL A CA 1
ATOM 1960 C C . VAL A 1 243 ? -6.551 -8.656 -24.719 1 90.06 243 VAL A C 1
ATOM 1962 O O . VAL A 1 243 ? -5.848 -7.656 -24.531 1 90.06 243 VAL A O 1
ATOM 1965 N N . PRO A 1 244 ? -6.133 -9.828 -24.984 1 86 244 PRO A N 1
ATOM 1966 C CA . PRO A 1 244 ? -4.68 -9.992 -25.031 1 86 244 PRO A CA 1
ATOM 1967 C C . PRO A 1 244 ? -4.004 -8.992 -25.969 1 86 244 PRO A C 1
ATOM 1969 O O . PRO A 1 244 ? -4.461 -8.789 -27.094 1 86 244 PRO A O 1
ATOM 1972 N N . GLY A 1 245 ? -3.02 -8.305 -25.406 1 79.44 245 GLY A N 1
ATOM 1973 C CA . GLY A 1 245 ? -2.287 -7.34 -26.203 1 79.44 245 GLY A CA 1
ATOM 1974 C C . GLY A 1 245 ? -2.756 -5.914 -25.984 1 79.44 245 GLY A C 1
ATOM 1975 O O . GLY A 1 245 ? -2.086 -4.965 -26.406 1 79.44 245 GLY A O 1
ATOM 1976 N N . ALA A 1 246 ? -3.871 -5.75 -25.359 1 81.19 246 ALA A N 1
ATOM 1977 C CA . ALA A 1 246 ? -4.359 -4.402 -25.078 1 81.19 246 ALA A CA 1
ATOM 1978 C C . ALA A 1 246 ? -3.506 -3.723 -24.016 1 81.19 246 ALA A C 1
ATOM 1980 O O . ALA A 1 246 ? -2.938 -4.387 -23.141 1 81.19 246 ALA A O 1
ATOM 1981 N N . PRO A 1 247 ? -3.414 -2.469 -24.141 1 76.56 247 PRO A N 1
ATOM 1982 C CA . PRO A 1 247 ? -2.656 -1.744 -23.125 1 76.56 247 PRO A CA 1
ATOM 1983 C C . PRO A 1 247 ? -3.275 -1.868 -21.734 1 76.56 247 PRO A C 1
ATOM 1985 O O . PRO A 1 247 ? -4.477 -2.119 -21.609 1 76.56 247 PRO A O 1
ATOM 1988 N N . ILE A 1 248 ? -2.375 -1.816 -20.812 1 77.12 248 ILE A N 1
ATOM 1989 C CA . ILE A 1 248 ? -2.812 -1.861 -19.422 1 77.12 248 ILE A CA 1
ATOM 1990 C C . ILE A 1 248 ? -2.631 -0.488 -18.781 1 77.12 248 ILE A C 1
ATOM 1992 O O . ILE A 1 248 ? -1.588 0.148 -18.953 1 77.12 248 ILE A O 1
ATOM 1996 N N . TRP A 1 249 ? -3.668 -0.094 -18.188 1 65.19 249 TRP A N 1
ATOM 1997 C CA . TRP A 1 249 ? -3.602 1.197 -17.516 1 65.19 249 TRP A CA 1
ATOM 1998 C C . TRP A 1 249 ? -3.172 1.027 -16.062 1 65.19 249 TRP A C 1
ATOM 2000 O O . TRP A 1 249 ? -3.699 0.171 -15.344 1 65.19 249 TRP A O 1
ATOM 2010 N N . HIS A 1 250 ? -2.057 1.604 -15.82 1 64.25 250 HIS A N 1
ATOM 2011 C CA . HIS A 1 250 ? -1.56 1.547 -14.445 1 64.25 250 HIS A CA 1
ATOM 2012 C C . HIS A 1 250 ? -1.906 2.818 -13.68 1 64.25 250 HIS A C 1
ATOM 2014 O O . HIS A 1 250 ? -1.942 3.906 -14.258 1 64.25 250 HIS A O 1
ATOM 2020 N N . ARG A 1 251 ? -2.34 2.598 -12.391 1 58.78 251 ARG A N 1
ATOM 2021 C CA . ARG A 1 251 ? -2.629 3.727 -11.508 1 58.78 251 ARG A CA 1
ATOM 2022 C C . ARG A 1 251 ? -1.353 4.266 -10.875 1 58.78 251 ARG A C 1
ATOM 2024 O O . ARG A 1 251 ? -0.375 3.533 -10.711 1 58.78 251 ARG A O 1
ATOM 2031 N N . MET B 1 1 ? 15.938 -21.062 -66.062 1 27.53 1 MET B N 1
ATOM 2032 C CA . MET B 1 1 ? 16.469 -20.531 -64.812 1 27.53 1 MET B CA 1
ATOM 2033 C C . MET B 1 1 ? 15.383 -19.812 -64 1 27.53 1 MET B C 1
ATOM 2035 O O . MET B 1 1 ? 14.945 -18.719 -64.375 1 27.53 1 MET B O 1
ATOM 2039 N N . SER B 1 2 ? 14.305 -20.516 -63.344 1 31 2 SER B N 1
ATOM 2040 C CA . SER B 1 2 ? 12.945 -20.172 -62.969 1 31 2 SER B CA 1
ATOM 2041 C C . SER B 1 2 ? 12.914 -19.359 -61.688 1 31 2 SER B C 1
ATOM 2043 O O . SER B 1 2 ? 13.43 -19.797 -60.656 1 31 2 SER B O 1
ATOM 2045 N N . ASP B 1 3 ? 13.117 -17.953 -61.688 1 34.78 3 ASP B N 1
ATOM 2046 C CA . ASP B 1 3 ? 13.18 -16.859 -60.719 1 34.78 3 ASP B CA 1
ATOM 2047 C C . ASP B 1 3 ? 11.961 -16.875 -59.812 1 34.78 3 ASP B C 1
ATOM 2049 O O . ASP B 1 3 ? 10.984 -16.156 -60.062 1 34.78 3 ASP B O 1
ATOM 2053 N N . GLN B 1 4 ? 11.57 -18.031 -59.188 1 36.94 4 GLN B N 1
ATOM 2054 C CA . GLN B 1 4 ? 10.336 -18.062 -58.438 1 36.94 4 GLN B CA 1
ATOM 2055 C C . GLN B 1 4 ? 10.422 -17.156 -57.188 1 36.94 4 GLN B C 1
ATOM 2057 O O . GLN B 1 4 ? 11.438 -17.141 -56.5 1 36.94 4 GLN B O 1
ATOM 2062 N N . PRO B 1 5 ? 9.57 -16.047 -57.125 1 40.31 5 PRO B N 1
ATOM 2063 C CA . PRO B 1 5 ? 9.602 -15.055 -56.062 1 40.31 5 PRO B CA 1
ATOM 2064 C C . PRO B 1 5 ? 9.477 -15.68 -54.688 1 40.31 5 PRO B C 1
ATOM 2066 O O . PRO B 1 5 ? 8.906 -16.766 -54.531 1 40.31 5 PRO B O 1
ATOM 2069 N N . PRO B 1 6 ? 10.461 -15.289 -53.688 1 38.91 6 PRO B N 1
ATOM 2070 C CA . PRO B 1 6 ? 10.445 -15.938 -52.375 1 38.91 6 PRO B CA 1
ATOM 2071 C C . PRO B 1 6 ? 9.07 -15.898 -51.719 1 38.91 6 PRO B C 1
ATOM 2073 O O . PRO B 1 6 ? 8.266 -15.016 -52 1 38.91 6 PRO B O 1
ATOM 2076 N N . SER B 1 7 ? 8.484 -17 -51.188 1 30.34 7 SER B N 1
ATOM 2077 C CA . SER B 1 7 ? 7.191 -17.297 -50.562 1 30.34 7 SER B CA 1
ATOM 2078 C C . SER B 1 7 ? 6.938 -16.406 -49.375 1 30.34 7 SER B C 1
ATOM 2080 O O . SER B 1 7 ? 7.879 -16.016 -48.656 1 30.34 7 SER B O 1
ATOM 2082 N N . PHE B 1 8 ? 5.711 -15.68 -49.219 1 29.7 8 PHE B N 1
ATOM 2083 C CA . PHE B 1 8 ? 5.055 -14.789 -48.281 1 29.7 8 PHE B CA 1
ATOM 2084 C C . PHE B 1 8 ? 5.137 -15.352 -46.844 1 29.7 8 PHE B C 1
ATOM 2086 O O . PHE B 1 8 ? 4.66 -14.727 -45.906 1 29.7 8 PHE B O 1
ATOM 2093 N N . GLU B 1 9 ? 5.344 -16.609 -46.531 1 32.16 9 GLU B N 1
ATOM 2094 C CA . GLU B 1 9 ? 5.273 -17.219 -45.219 1 32.16 9 GLU B CA 1
ATOM 2095 C C . GLU B 1 9 ? 6.234 -16.547 -44.25 1 32.16 9 GLU B C 1
ATOM 2097 O O . GLU B 1 9 ? 6.078 -16.672 -43.031 1 32.16 9 GLU B O 1
ATOM 2102 N N . GLU B 1 10 ? 7.383 -16.078 -44.688 1 34.03 10 GLU B N 1
ATOM 2103 C CA . GLU B 1 10 ? 8.383 -15.617 -43.719 1 34.03 10 GLU B CA 1
ATOM 2104 C C . GLU B 1 10 ? 7.867 -14.414 -42.938 1 34.03 10 GLU B C 1
ATOM 2106 O O . GLU B 1 10 ? 8.508 -13.977 -41.969 1 34.03 10 GLU B O 1
ATOM 2111 N N . SER B 1 11 ? 7.113 -13.547 -43.562 1 31.62 11 SER B N 1
ATOM 2112 C CA . SER B 1 11 ? 6.867 -12.234 -42.969 1 31.62 11 SER B CA 1
ATOM 2113 C C . SER B 1 11 ? 6.02 -12.344 -41.688 1 31.62 11 SER B C 1
ATOM 2115 O O . SER B 1 11 ? 5.777 -11.344 -41.031 1 31.62 11 SER B O 1
ATOM 2117 N N . MET B 1 12 ? 5.035 -13.164 -41.719 1 33.38 12 MET B N 1
ATOM 2118 C CA . MET B 1 12 ? 3.951 -13 -40.75 1 33.38 12 MET B CA 1
ATOM 2119 C C . MET B 1 12 ? 4.473 -13.125 -39.344 1 33.38 12 MET B C 1
ATOM 2121 O O . MET B 1 12 ? 3.969 -12.461 -38.438 1 33.38 12 MET B O 1
ATOM 2125 N N . SER B 1 13 ? 5.121 -14.227 -38.969 1 34.09 13 SER B N 1
ATOM 2126 C CA . SER B 1 13 ? 4.98 -14.688 -37.594 1 34.09 13 SER B CA 1
ATOM 2127 C C . SER B 1 13 ? 5.785 -13.82 -36.656 1 34.09 13 SER B C 1
ATOM 2129 O O . SER B 1 13 ? 6.238 -14.297 -35.594 1 34.09 13 SER B O 1
ATOM 2131 N N . THR B 1 14 ? 6.621 -12.883 -37.25 1 36.59 14 THR B N 1
ATOM 2132 C CA . THR B 1 14 ? 7.426 -12.219 -36.219 1 36.59 14 THR B CA 1
ATOM 2133 C C . THR B 1 14 ? 6.539 -11.547 -35.188 1 36.59 14 THR B C 1
ATOM 2135 O O . THR B 1 14 ? 5.887 -10.547 -35.469 1 36.59 14 THR B O 1
ATOM 2138 N N . ASN B 1 15 ? 5.754 -12.266 -34.469 1 39.75 15 ASN B N 1
ATOM 2139 C CA . ASN B 1 15 ? 5.059 -11.602 -33.375 1 39.75 15 ASN B CA 1
ATOM 2140 C C . ASN B 1 15 ? 5.875 -10.438 -32.812 1 39.75 15 ASN B C 1
ATOM 2142 O O . ASN B 1 15 ? 7.043 -10.602 -32.438 1 39.75 15 ASN B O 1
ATOM 2146 N N . PRO B 1 16 ? 5.836 -9.227 -33.312 1 40.81 16 PRO B N 1
ATOM 2147 C CA . PRO B 1 16 ? 6.605 -8.125 -32.719 1 40.81 16 PRO B CA 1
ATOM 2148 C C . PRO B 1 16 ? 7.012 -8.406 -31.281 1 40.81 16 PRO B C 1
ATOM 2150 O O . PRO B 1 16 ? 6.309 -9.125 -30.562 1 40.81 16 PRO B O 1
ATOM 2153 N N . PRO B 1 17 ? 8.281 -8.422 -31.016 1 42.69 17 PRO B N 1
ATOM 2154 C CA . PRO B 1 17 ? 8.641 -8.664 -29.609 1 42.69 17 PRO B CA 1
ATOM 2155 C C . PRO B 1 17 ? 7.68 -8 -28.625 1 42.69 17 PRO B C 1
ATOM 2157 O O . PRO B 1 17 ? 7.398 -6.805 -28.75 1 42.69 17 PRO B O 1
ATOM 2160 N N . MET B 1 18 ? 6.492 -8.516 -28.344 1 48.62 18 MET B N 1
ATOM 2161 C CA . MET B 1 18 ? 5.469 -8.055 -27.422 1 48.62 18 MET B CA 1
ATOM 2162 C C . MET B 1 18 ? 6.098 -7.273 -26.266 1 48.62 18 MET B C 1
ATOM 2164 O O . MET B 1 18 ? 7.102 -7.699 -25.688 1 48.62 18 MET B O 1
ATOM 2168 N N . PHE B 1 19 ? 6.043 -5.988 -26.281 1 51.97 19 PHE B N 1
ATOM 2169 C CA . PHE B 1 19 ? 6.457 -5.07 -25.219 1 51.97 19 PHE B CA 1
ATOM 2170 C C . PHE B 1 19 ? 6.355 -5.742 -23.859 1 51.97 19 PHE B C 1
ATOM 2172 O O . PHE B 1 19 ? 5.297 -6.242 -23.484 1 51.97 19 PHE B O 1
ATOM 2179 N N . LYS B 1 20 ? 7.625 -6.281 -23.328 1 72.88 20 LYS B N 1
ATOM 2180 C CA . LYS B 1 20 ? 7.637 -6.914 -22.016 1 72.88 20 LYS B CA 1
ATOM 2181 C C . LYS B 1 20 ? 7.922 -5.895 -20.906 1 72.88 20 LYS B C 1
ATOM 2183 O O . LYS B 1 20 ? 8.961 -5.227 -20.938 1 72.88 20 LYS B O 1
ATOM 2188 N N . THR B 1 21 ? 6.992 -5.516 -20.062 1 85 21 THR B N 1
ATOM 2189 C CA . THR B 1 21 ? 7.168 -4.645 -18.906 1 85 21 THR B CA 1
ATOM 2190 C C . THR B 1 21 ? 8.211 -5.219 -17.953 1 85 21 THR B C 1
ATOM 2192 O O . THR B 1 21 ? 8.258 -6.434 -17.734 1 85 21 THR B O 1
ATOM 2195 N N . GLN B 1 22 ? 9.156 -4.449 -17.594 1 93.25 22 GLN B N 1
ATOM 2196 C CA . GLN B 1 22 ? 10.18 -4.848 -16.625 1 93.25 22 GLN B CA 1
ATOM 2197 C C . GLN B 1 22 ? 9.766 -4.48 -15.203 1 93.25 22 GLN B C 1
ATOM 2199 O O . GLN B 1 22 ? 9.258 -3.381 -14.961 1 93.25 22 GLN B O 1
ATOM 2204 N N . PHE B 1 23 ? 9.969 -5.414 -14.336 1 97.06 23 PHE B N 1
ATOM 2205 C CA . PHE B 1 23 ? 9.719 -5.184 -12.922 1 97.06 23 PHE B CA 1
ATOM 2206 C C . PHE B 1 23 ? 10.992 -5.371 -12.109 1 97.06 23 PHE B C 1
ATOM 2208 O O . PHE B 1 23 ? 11.875 -6.145 -12.492 1 97.06 23 PHE B O 1
ATOM 2215 N N . ALA B 1 24 ? 11.102 -4.68 -11.062 1 98.5 24 ALA B N 1
ATOM 2216 C CA . ALA B 1 24 ? 12.203 -4.77 -10.109 1 98.5 24 ALA B CA 1
ATOM 2217 C C . ALA B 1 24 ? 11.703 -4.645 -8.672 1 98.5 24 ALA B C 1
ATOM 2219 O O . ALA B 1 24 ? 10.531 -4.336 -8.445 1 98.5 24 ALA B O 1
ATOM 2220 N N . CYS B 1 25 ? 12.586 -4.957 -7.777 1 98.44 25 CYS B N 1
ATOM 2221 C CA . CYS B 1 25 ? 12.195 -4.961 -6.375 1 98.44 25 CYS B CA 1
ATOM 2222 C C . CYS B 1 25 ? 13.297 -4.395 -5.492 1 98.44 25 CYS B C 1
ATOM 2224 O O . CYS B 1 25 ? 14.477 -4.691 -5.699 1 98.44 25 CYS B O 1
ATOM 2226 N N . MET B 1 26 ? 12.922 -3.549 -4.602 1 98.06 26 MET B N 1
ATOM 2227 C CA . MET B 1 26 ? 13.82 -3.047 -3.566 1 98.06 26 MET B CA 1
ATOM 2228 C C . MET B 1 26 ? 13.32 -3.426 -2.178 1 98.06 26 MET B C 1
ATOM 2230 O O . MET B 1 26 ? 12.125 -3.324 -1.896 1 98.06 26 MET B O 1
ATOM 2234 N N . THR B 1 27 ? 14.227 -3.869 -1.344 1 95.75 27 THR B N 1
ATOM 2235 C CA . THR B 1 27 ? 13.867 -4.188 0.034 1 95.75 27 THR B CA 1
ATOM 2236 C C . THR B 1 27 ? 14.852 -3.553 1.011 1 95.75 27 THR B C 1
ATOM 2238 O O . THR B 1 27 ? 16.031 -3.359 0.681 1 95.75 27 THR B O 1
ATOM 2241 N N . LEU B 1 28 ? 14.312 -3.17 2.082 1 94.56 28 LEU B N 1
ATOM 2242 C CA . LEU B 1 28 ? 15.125 -2.77 3.229 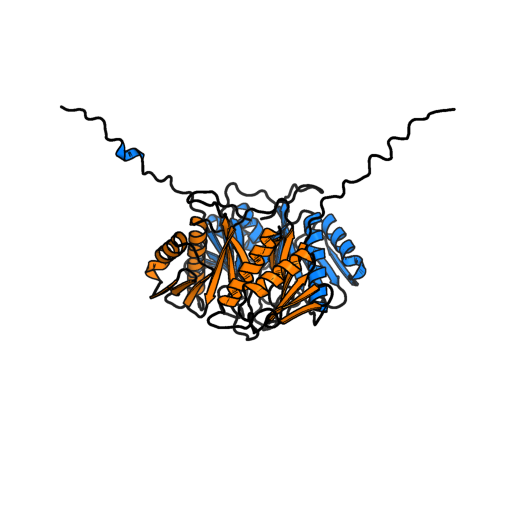1 94.56 28 LEU B CA 1
ATOM 2243 C C . LEU B 1 28 ? 15.266 -3.918 4.223 1 94.56 28 LEU B C 1
ATOM 2245 O O . LEU B 1 28 ? 14.266 -4.473 4.684 1 94.56 28 LEU B O 1
ATOM 2249 N N . ASN B 1 29 ? 16.469 -4.246 4.504 1 91.69 29 ASN B N 1
ATOM 2250 C CA . ASN B 1 29 ? 16.703 -5.453 5.285 1 91.69 29 ASN B CA 1
ATOM 2251 C C . ASN B 1 29 ? 17.562 -5.172 6.512 1 91.69 29 ASN B C 1
ATOM 2253 O O . ASN B 1 29 ? 18.375 -4.242 6.504 1 91.69 29 ASN B O 1
ATOM 2257 N N . MET B 1 30 ? 17.344 -6.035 7.52 1 90.44 30 MET B N 1
ATOM 2258 C CA . MET B 1 30 ? 18.078 -5.832 8.766 1 90.44 30 MET B CA 1
ATOM 2259 C C . MET B 1 30 ? 17.938 -4.391 9.25 1 90.44 30 MET B C 1
ATOM 2261 O O . MET B 1 30 ? 16.812 -3.865 9.336 1 90.44 30 MET B O 1
ATOM 2265 N N . MET B 1 31 ? 19.016 -3.771 9.617 1 91.44 31 MET B N 1
ATOM 2266 C CA . MET B 1 31 ? 18.938 -2.4 10.117 1 91.44 31 MET B CA 1
ATOM 2267 C C . MET B 1 31 ? 19.703 -1.446 9.203 1 91.44 31 MET B C 1
ATOM 2269 O O . MET B 1 31 ? 19.703 -0.234 9.422 1 91.44 31 MET B O 1
ATOM 2273 N N . ASP B 1 32 ? 20.297 -2.061 8.094 1 95.81 32 ASP B N 1
ATOM 2274 C CA . ASP B 1 32 ? 21.219 -1.173 7.387 1 95.81 32 ASP B CA 1
ATOM 2275 C C . ASP B 1 32 ? 21.5 -1.685 5.977 1 95.81 32 ASP B C 1
ATOM 2277 O O . ASP B 1 32 ? 22.516 -1.332 5.371 1 95.81 32 ASP B O 1
ATOM 2281 N N . ARG B 1 33 ? 20.547 -2.576 5.418 1 96.12 33 ARG B N 1
ATOM 2282 C CA . ARG B 1 33 ? 20.797 -3.139 4.094 1 96.12 33 ARG B CA 1
ATOM 2283 C C . ARG B 1 33 ? 19.703 -2.73 3.111 1 96.12 33 ARG B C 1
ATOM 2285 O O . ARG B 1 33 ? 18.531 -2.715 3.461 1 96.12 33 ARG B O 1
ATOM 2292 N N . ILE B 1 34 ? 20.156 -2.436 1.937 1 97.62 34 ILE B N 1
ATOM 2293 C CA . ILE B 1 34 ? 19.266 -2.27 0.792 1 97.62 34 ILE B CA 1
ATOM 2294 C C . ILE B 1 34 ? 19.547 -3.359 -0.241 1 97.62 34 ILE B C 1
ATOM 2296 O O . ILE B 1 34 ? 20.688 -3.578 -0.625 1 97.62 34 ILE B O 1
ATOM 2300 N N . ARG B 1 35 ? 18.547 -3.998 -0.646 1 97.69 35 ARG B N 1
ATOM 2301 C CA . ARG B 1 35 ? 18.734 -4.988 -1.701 1 97.69 35 ARG B CA 1
ATOM 2302 C C . ARG B 1 35 ? 17.969 -4.59 -2.961 1 97.69 35 ARG B C 1
ATOM 2304 O O . ARG B 1 35 ? 16.781 -4.262 -2.895 1 97.69 35 ARG B O 1
ATOM 2311 N N . LEU B 1 36 ? 18.672 -4.652 -4.035 1 98.75 36 LEU B N 1
ATOM 2312 C CA . LEU B 1 36 ? 18.125 -4.309 -5.344 1 98.75 36 LEU B CA 1
ATOM 2313 C C . LEU B 1 36 ? 18.078 -5.539 -6.246 1 98.75 36 LEU B C 1
ATOM 2315 O O . LEU B 1 36 ? 19.109 -6.129 -6.562 1 98.75 36 LEU B O 1
ATOM 2319 N N . ILE B 1 37 ? 16.875 -5.844 -6.613 1 98.62 37 ILE B N 1
ATOM 2320 C CA . ILE B 1 37 ? 16.656 -7.023 -7.438 1 98.62 37 ILE B CA 1
ATOM 2321 C C . ILE B 1 37 ? 16.172 -6.602 -8.82 1 98.62 37 ILE B C 1
ATOM 2323 O O . ILE B 1 37 ? 15.18 -5.875 -8.953 1 98.62 37 ILE B O 1
ATOM 2327 N N . ASN B 1 38 ? 16.812 -7.035 -9.914 1 98.31 38 ASN B N 1
ATOM 2328 C CA . ASN B 1 38 ? 16.422 -6.84 -11.305 1 98.31 38 ASN B CA 1
ATOM 2329 C C . ASN B 1 38 ? 16.625 -5.395 -11.75 1 98.31 38 ASN B C 1
ATOM 2331 O O . ASN B 1 38 ? 15.875 -4.875 -12.578 1 98.31 38 ASN B O 1
ATOM 2335 N N . PHE B 1 39 ? 17.516 -4.676 -11.102 1 98.56 39 PHE B N 1
ATOM 2336 C CA . PHE B 1 39 ? 17.984 -3.371 -11.555 1 98.56 39 PHE B CA 1
ATOM 2337 C C . PHE B 1 39 ? 19.281 -3.508 -12.344 1 98.56 39 PHE B C 1
ATOM 2339 O O . PHE B 1 39 ? 20.094 -4.387 -12.055 1 98.56 39 PHE B O 1
ATOM 2346 N N . THR B 1 40 ? 19.453 -2.672 -13.281 1 97.44 40 THR B N 1
ATOM 2347 C CA . THR B 1 40 ? 20.703 -2.684 -14.039 1 97.44 40 THR B CA 1
ATOM 2348 C C . THR B 1 40 ? 21.844 -2.129 -13.195 1 97.44 40 THR B C 1
ATOM 2350 O O . THR B 1 40 ? 21.609 -1.498 -12.164 1 97.44 40 THR B O 1
ATOM 2353 N N . GLU B 1 41 ? 23.016 -2.336 -13.672 1 97.5 41 GLU B N 1
ATOM 2354 C CA . GLU B 1 41 ? 24.188 -1.83 -12.984 1 97.5 41 GLU B CA 1
ATOM 2355 C C . GLU B 1 41 ? 24.172 -0.306 -12.906 1 97.5 41 GLU B C 1
ATOM 2357 O O . GLU B 1 41 ? 24.625 0.275 -11.914 1 97.5 41 GLU B O 1
ATOM 2362 N N . VAL B 1 42 ? 23.703 0.291 -13.898 1 98.06 42 VAL B N 1
ATOM 2363 C CA . VAL B 1 42 ? 23.609 1.747 -13.93 1 98.06 42 VAL B CA 1
ATOM 2364 C C . VAL B 1 42 ? 22.719 2.234 -12.797 1 98.06 42 VAL B C 1
ATOM 2366 O O . VAL B 1 42 ? 23.047 3.188 -12.094 1 98.06 42 VAL B O 1
ATOM 2369 N N . GLU B 1 43 ? 21.609 1.591 -12.633 1 98.31 43 GLU B N 1
ATOM 2370 C CA . GLU B 1 43 ? 20.641 1.97 -11.609 1 98.31 43 GLU B CA 1
ATOM 2371 C C . GLU B 1 43 ? 21.172 1.681 -10.211 1 98.31 43 GLU B C 1
ATOM 2373 O O . GLU B 1 43 ? 20.969 2.471 -9.289 1 98.31 43 GLU B O 1
ATOM 2378 N N . VAL B 1 44 ? 21.859 0.572 -10.07 1 98.56 44 VAL B N 1
ATOM 2379 C CA . VAL B 1 44 ? 22.484 0.226 -8.797 1 98.56 44 VAL B CA 1
ATOM 2380 C C . VAL B 1 44 ? 23.516 1.285 -8.43 1 98.56 44 VAL B C 1
ATOM 2382 O O . VAL B 1 44 ? 23.578 1.733 -7.281 1 98.56 44 VAL B O 1
ATOM 2385 N N . GLN B 1 45 ? 24.266 1.705 -9.383 1 98.56 45 GLN B N 1
ATOM 2386 C CA . GLN B 1 45 ? 25.266 2.732 -9.141 1 98.56 45 GLN B CA 1
ATOM 2387 C C . GLN B 1 45 ? 24.625 4.059 -8.758 1 98.56 45 GLN B C 1
ATOM 2389 O O . GLN B 1 45 ? 25.156 4.797 -7.926 1 98.56 45 GLN B O 1
ATOM 2394 N N . ALA B 1 46 ? 23.547 4.312 -9.352 1 98.62 46 ALA B N 1
ATOM 2395 C CA . ALA B 1 46 ? 22.828 5.543 -9.031 1 98.62 46 ALA B CA 1
ATOM 2396 C C . ALA B 1 46 ? 22.391 5.555 -7.566 1 98.62 46 ALA B C 1
ATOM 2398 O O . ALA B 1 46 ? 22.516 6.578 -6.887 1 98.62 46 ALA B O 1
ATOM 2399 N N . VAL B 1 47 ? 21.875 4.434 -7.082 1 98.75 47 VAL B N 1
ATOM 2400 C CA . VAL B 1 47 ? 21.453 4.328 -5.691 1 98.75 47 VAL B CA 1
ATOM 2401 C C . VAL B 1 47 ? 22.672 4.453 -4.77 1 98.75 47 VAL B C 1
ATOM 2403 O O . VAL B 1 47 ? 22.609 5.156 -3.758 1 98.75 47 VAL B O 1
ATOM 2406 N N . LYS B 1 48 ? 23.766 3.807 -5.133 1 98.69 48 LYS B N 1
ATOM 2407 C CA . LYS B 1 48 ? 25 3.893 -4.348 1 98.69 48 LYS B CA 1
ATOM 2408 C C . LYS B 1 48 ? 25.484 5.336 -4.238 1 98.69 48 LYS B C 1
ATOM 2410 O O . LYS B 1 48 ? 25.938 5.762 -3.176 1 98.69 48 LYS B O 1
ATOM 2415 N N . GLN B 1 49 ? 25.375 6.02 -5.289 1 98.5 49 GLN B N 1
ATOM 2416 C CA . GLN B 1 49 ? 25.812 7.41 -5.305 1 98.5 49 GLN B CA 1
ATOM 2417 C C . GLN B 1 49 ? 24.984 8.258 -4.344 1 98.5 49 GLN B C 1
ATOM 2419 O O . GLN B 1 49 ? 25.5 9.164 -3.695 1 98.5 49 GLN B O 1
ATOM 2424 N N . ILE B 1 50 ? 23.688 7.988 -4.301 1 98.69 50 ILE B N 1
ATOM 2425 C CA . ILE B 1 50 ? 22.812 8.695 -3.359 1 98.69 50 ILE B CA 1
ATOM 2426 C C . ILE B 1 50 ? 23.297 8.438 -1.933 1 98.69 50 ILE B C 1
ATOM 2428 O O . ILE B 1 50 ? 23.422 9.375 -1.138 1 98.69 50 ILE B O 1
ATOM 2432 N N . VAL B 1 51 ? 23.578 7.18 -1.613 1 98.5 51 VAL B N 1
ATOM 2433 C CA . VAL B 1 51 ? 24.016 6.824 -0.271 1 98.5 51 VAL B CA 1
ATOM 2434 C C . VAL B 1 51 ? 25.344 7.52 0.039 1 98.5 51 VAL B C 1
ATOM 2436 O O . VAL B 1 51 ? 25.516 8.086 1.12 1 98.5 51 VAL B O 1
ATOM 2439 N N . LYS B 1 52 ? 26.203 7.574 -0.879 1 98 52 LYS B N 1
ATOM 2440 C CA . LYS B 1 52 ? 27.531 8.148 -0.691 1 98 52 LYS B CA 1
ATOM 2441 C C . LYS B 1 52 ? 27.453 9.664 -0.5 1 98 52 LYS B C 1
ATOM 2443 O O . LYS B 1 52 ? 28.219 10.234 0.282 1 98 52 LYS B O 1
ATOM 2448 N N . THR B 1 53 ? 26.531 10.305 -1.166 1 97.81 53 THR B N 1
ATOM 2449 C CA . THR B 1 53 ? 26.562 11.758 -1.234 1 97.81 53 THR B CA 1
ATOM 2450 C C . THR B 1 53 ? 25.547 12.367 -0.271 1 97.81 53 THR B C 1
ATOM 2452 O O . THR B 1 53 ? 25.734 13.484 0.216 1 97.81 53 THR B O 1
ATOM 2455 N N . ARG B 1 54 ? 24.453 11.594 0.002 1 97.31 54 ARG B N 1
ATOM 2456 C CA . ARG B 1 54 ? 23.359 12.242 0.717 1 97.31 54 ARG B CA 1
ATOM 2457 C C . ARG B 1 54 ? 23.188 11.648 2.113 1 97.31 54 ARG B C 1
ATOM 2459 O O . ARG B 1 54 ? 22.562 12.266 2.979 1 97.31 54 ARG B O 1
ATOM 2466 N N . TRP B 1 55 ? 23.672 10.445 2.293 1 97.88 55 TRP B N 1
ATOM 2467 C CA . TRP B 1 55 ? 23.656 9.828 3.615 1 97.88 55 TRP B CA 1
ATOM 2468 C C . TRP B 1 55 ? 24.938 10.148 4.371 1 97.88 55 TRP B C 1
ATOM 2470 O O . TRP B 1 55 ? 26.016 9.648 4.023 1 97.88 55 TRP B O 1
ATOM 2480 N N . LYS B 1 56 ? 24.859 10.891 5.438 1 96.69 56 LYS B N 1
ATOM 2481 C CA . LYS B 1 56 ? 26.016 11.453 6.117 1 96.69 56 LYS B CA 1
ATOM 2482 C C . LYS B 1 56 ? 26.969 10.352 6.582 1 96.69 56 LYS B C 1
ATOM 2484 O O . LYS B 1 56 ? 28.188 10.438 6.367 1 96.69 56 LYS B O 1
ATOM 2489 N N . PRO B 1 57 ? 26.484 9.266 7.23 1 97 57 PRO B N 1
ATOM 2490 C CA . PRO B 1 57 ? 27.406 8.211 7.656 1 97 57 PRO B CA 1
ATOM 2491 C C . PRO B 1 57 ? 28.094 7.508 6.484 1 97 57 PRO B C 1
ATOM 2493 O O . PRO B 1 57 ? 29.172 6.938 6.641 1 97 57 PRO B O 1
ATOM 2496 N N . GLY B 1 58 ? 27.344 7.383 5.383 1 96.81 58 GLY B N 1
ATOM 2497 C CA . GLY B 1 58 ? 27.984 6.938 4.148 1 96.81 58 GLY B CA 1
ATOM 2498 C C . GLY B 1 58 ? 27.734 5.473 3.848 1 96.81 58 GLY B C 1
ATOM 2499 O O . GLY B 1 58 ? 26.891 4.836 4.484 1 96.81 58 GLY B O 1
ATOM 2500 N N . LEU B 1 59 ? 28.406 5.039 2.805 1 97.69 59 LEU B N 1
ATOM 2501 C CA . LEU B 1 59 ? 28.312 3.682 2.271 1 97.69 59 LEU B CA 1
ATOM 2502 C C . LEU B 1 59 ? 29.453 2.812 2.807 1 97.69 59 LEU B C 1
ATOM 2504 O O . LEU B 1 59 ? 30.625 3.211 2.768 1 97.69 59 LEU B O 1
ATOM 2508 N N . VAL B 1 60 ? 29.109 1.658 3.404 1 97.25 60 VAL B N 1
ATOM 2509 C CA . VAL B 1 60 ? 30.141 0.742 3.891 1 97.25 60 VAL B CA 1
ATOM 2510 C C . VAL B 1 60 ? 30.688 -0.088 2.73 1 97.25 60 VAL B C 1
ATOM 2512 O O . VAL B 1 60 ? 31.875 -0.033 2.428 1 97.25 60 VAL B O 1
ATOM 2515 N N . GLN B 1 61 ? 29.75 -0.835 2.127 1 96.62 61 GLN B N 1
ATOM 2516 C CA . GLN B 1 61 ? 30.125 -1.699 1.011 1 96.62 61 GLN B CA 1
ATOM 2517 C C . GLN B 1 61 ? 28.906 -2.107 0.199 1 96.62 61 GLN B C 1
ATOM 2519 O O . GLN B 1 61 ? 27.766 -1.934 0.648 1 96.62 61 GLN B O 1
ATOM 2524 N N . SER B 1 62 ? 29.156 -2.529 -1.011 1 96.31 62 SER B N 1
ATOM 2525 C CA . SER B 1 62 ? 28.141 -3.127 -1.876 1 96.31 62 SER B CA 1
ATOM 2526 C C . SER B 1 62 ? 28.641 -4.438 -2.48 1 96.31 62 SER B C 1
ATOM 2528 O O . SER B 1 62 ? 29.797 -4.535 -2.906 1 96.31 62 SER B O 1
ATOM 2530 N N . HIS B 1 63 ? 27.812 -5.461 -2.441 1 96.5 63 HIS B N 1
ATOM 2531 C CA . HIS B 1 63 ? 28.219 -6.75 -2.982 1 96.5 63 HIS B CA 1
ATOM 2532 C C . HIS B 1 63 ? 27.016 -7.539 -3.496 1 96.5 63 HIS B C 1
ATOM 2534 O O . HIS B 1 63 ? 25.875 -7.25 -3.131 1 96.5 63 HIS B O 1
ATOM 2540 N N . PRO B 1 64 ? 27.328 -8.523 -4.273 1 97.19 64 PRO B N 1
ATOM 2541 C CA . PRO B 1 64 ? 26.25 -9.438 -4.672 1 97.19 64 PRO B CA 1
ATOM 2542 C C . PRO B 1 64 ? 25.688 -10.234 -3.496 1 97.19 64 PRO B C 1
ATOM 2544 O O . PRO B 1 64 ? 26.438 -10.625 -2.598 1 97.19 64 PRO B O 1
ATOM 2547 N N . TYR B 1 65 ? 24.453 -10.445 -3.438 1 97.75 65 TYR B N 1
ATOM 2548 C CA . TYR B 1 65 ? 23.719 -11.242 -2.461 1 97.75 65 TYR B CA 1
ATOM 2549 C C . TYR B 1 65 ? 22.594 -12.031 -3.129 1 97.75 65 TYR B C 1
ATOM 2551 O O . TYR B 1 65 ? 21.531 -11.477 -3.418 1 97.75 65 TYR B O 1
ATOM 2559 N N . GLY B 1 66 ? 22.812 -13.297 -3.371 1 96.38 66 GLY B N 1
ATOM 2560 C CA . GLY B 1 66 ? 21.906 -13.977 -4.285 1 96.38 66 GLY B CA 1
ATOM 2561 C C . GLY B 1 66 ? 21.797 -13.297 -5.637 1 96.38 66 GLY B C 1
ATOM 2562 O O . GLY B 1 66 ? 22.812 -12.875 -6.199 1 96.38 66 GLY B O 1
ATOM 2563 N N . ASP B 1 67 ? 20.656 -13.32 -6.145 1 96.94 67 ASP B N 1
ATOM 2564 C CA . ASP B 1 67 ? 20.438 -12.664 -7.43 1 96.94 67 ASP B CA 1
ATOM 2565 C C . ASP B 1 67 ? 20.078 -11.195 -7.246 1 96.94 67 ASP B C 1
ATOM 2567 O O . ASP B 1 67 ? 19.188 -10.672 -7.934 1 96.94 67 ASP B O 1
ATOM 2571 N N . SER B 1 68 ? 20.656 -10.555 -6.227 1 98.06 68 SER B N 1
ATOM 2572 C CA . SER B 1 68 ? 20.469 -9.133 -5.953 1 98.06 68 SER B CA 1
ATOM 2573 C C . SER B 1 68 ? 21.797 -8.438 -5.684 1 98.06 68 SER B C 1
ATOM 2575 O O . SER B 1 68 ? 22.844 -9.094 -5.609 1 98.06 68 SER B O 1
ATOM 2577 N N . THR B 1 69 ? 21.797 -7.172 -5.695 1 98.62 69 THR B N 1
ATOM 2578 C CA . THR B 1 69 ? 22.891 -6.367 -5.145 1 98.62 69 THR B CA 1
ATOM 2579 C C . THR B 1 69 ? 22.516 -5.812 -3.775 1 98.62 69 THR B C 1
ATOM 2581 O O . THR B 1 69 ? 21.453 -5.188 -3.623 1 98.62 69 THR B O 1
ATOM 2584 N N . GLU B 1 70 ? 23.344 -6.027 -2.846 1 98.38 70 GLU B N 1
ATOM 2585 C CA . GLU B 1 70 ? 23.125 -5.516 -1.496 1 98.38 70 GLU B CA 1
ATOM 2586 C C . GLU B 1 70 ? 24.016 -4.316 -1.207 1 98.38 70 GLU B C 1
ATOM 2588 O O . GLU B 1 70 ? 25.234 -4.371 -1.435 1 98.38 70 GLU B O 1
ATOM 2593 N N . ILE B 1 71 ? 23.453 -3.285 -0.78 1 98.62 71 ILE B N 1
ATOM 2594 C CA . ILE B 1 71 ? 24.156 -2.072 -0.366 1 98.62 71 ILE B CA 1
ATOM 2595 C C . ILE B 1 71 ? 24.109 -1.946 1.155 1 98.62 71 ILE B C 1
ATOM 2597 O O . ILE B 1 71 ? 23.031 -1.871 1.747 1 98.62 71 ILE B O 1
ATOM 2601 N N . TRP B 1 72 ? 25.234 -1.941 1.703 1 98.31 72 TRP B N 1
ATOM 2602 C CA . TRP B 1 72 ? 25.375 -1.782 3.146 1 98.31 72 TRP B CA 1
ATOM 2603 C C . TRP B 1 72 ? 25.594 -0.32 3.514 1 98.31 72 TRP B C 1
ATOM 2605 O O . TRP B 1 72 ? 26.625 0.26 3.166 1 98.31 72 TRP B O 1
ATOM 2615 N N . VAL B 1 73 ? 24.609 0.183 4.164 1 98.06 73 VAL B N 1
ATOM 2616 C CA . VAL B 1 73 ? 24.656 1.584 4.57 1 98.06 73 VAL B CA 1
ATOM 2617 C C . VAL B 1 73 ? 25.172 1.689 6.004 1 98.06 73 VAL B C 1
ATOM 2619 O O . VAL B 1 73 ? 24.781 0.902 6.867 1 98.06 73 VAL B O 1
ATOM 2622 N N . ARG B 1 74 ? 26.094 2.637 6.316 1 98.06 74 ARG B N 1
ATOM 2623 C CA . ARG B 1 74 ? 26.656 2.805 7.652 1 98.06 74 ARG B CA 1
ATOM 2624 C C . ARG B 1 74 ? 25.594 3.279 8.641 1 98.06 74 ARG B C 1
ATOM 2626 O O . ARG B 1 74 ? 24.781 4.145 8.312 1 98.06 74 ARG B O 1
ATOM 2633 N N . GLY B 1 75 ? 25.688 2.697 9.836 1 97 75 GLY B N 1
ATOM 2634 C CA . GLY B 1 75 ? 24.703 3.027 10.859 1 97 75 GLY B CA 1
ATOM 2635 C C . GLY B 1 75 ? 23.531 2.066 10.898 1 97 75 GLY B C 1
ATOM 2636 O O . GLY B 1 75 ? 23.688 0.868 10.664 1 97 75 GLY B O 1
ATOM 2637 N N . ARG B 1 76 ? 22.344 2.596 11.43 1 94.06 76 ARG B N 1
ATOM 2638 C CA . ARG B 1 76 ? 21.125 1.793 11.555 1 94.06 76 ARG B CA 1
ATOM 2639 C C . ARG B 1 76 ? 19.891 2.59 11.125 1 94.06 76 ARG B C 1
ATOM 2641 O O . ARG B 1 76 ? 18.984 2.805 11.922 1 94.06 76 ARG B O 1
ATOM 2648 N N . PRO B 1 77 ? 19.906 2.861 9.812 1 94.31 77 PRO B N 1
ATOM 2649 C CA . PRO B 1 77 ? 18.844 3.744 9.336 1 94.31 77 PRO B CA 1
ATOM 2650 C C . PRO B 1 77 ? 17.453 3.121 9.477 1 94.31 77 PRO B C 1
ATOM 2652 O O . PRO B 1 77 ? 16.453 3.84 9.617 1 94.31 77 PRO B O 1
ATOM 2655 N N . TRP B 1 78 ? 17.359 1.784 9.484 1 92.5 78 TRP B N 1
ATOM 2656 C CA . TRP B 1 78 ? 16.062 1.124 9.445 1 92.5 78 TRP B CA 1
ATOM 2657 C C . TRP B 1 78 ? 15.609 0.729 10.852 1 92.5 78 TRP B C 1
ATOM 2659 O O . TRP B 1 78 ? 14.547 0.124 11.023 1 92.5 78 TRP B O 1
ATOM 2669 N N . ALA B 1 79 ? 16.391 1.015 11.875 1 88.94 79 ALA B N 1
ATOM 2670 C CA . ALA B 1 79 ? 16.016 0.678 13.25 1 88.94 79 ALA B CA 1
ATOM 2671 C C . ALA B 1 79 ? 14.82 1.5 13.711 1 88.94 79 ALA B C 1
ATOM 2673 O O . ALA B 1 79 ? 14.688 2.67 13.344 1 88.94 79 ALA B O 1
ATOM 2674 N N . TYR B 1 80 ? 14.086 0.844 14.5 1 84.25 80 TYR B N 1
ATOM 2675 C CA . TYR B 1 80 ? 12.922 1.538 15.055 1 84.25 80 TYR B CA 1
ATOM 2676 C C . TYR B 1 80 ? 13.352 2.65 16 1 84.25 80 TYR B C 1
ATOM 2678 O O . TYR B 1 80 ? 14.242 2.455 16.828 1 84.25 80 TYR B O 1
ATOM 2686 N N . ASP B 1 81 ? 12.766 3.725 15.789 1 85.81 81 ASP B N 1
ATOM 2687 C CA . ASP B 1 81 ? 12.883 4.887 16.672 1 85.81 81 ASP B CA 1
ATOM 2688 C C . ASP B 1 81 ? 11.523 5.551 16.891 1 85.81 81 ASP B C 1
ATOM 2690 O O . ASP B 1 81 ? 10.859 5.953 15.922 1 85.81 81 ASP B O 1
ATOM 2694 N N . SER B 1 82 ? 11.102 5.621 18.141 1 83.31 82 SER B N 1
ATOM 2695 C CA . SER B 1 82 ? 9.781 6.164 18.469 1 83.31 82 SER B CA 1
ATOM 2696 C C . SER B 1 82 ? 9.617 7.578 17.922 1 83.31 82 SER B C 1
ATOM 2698 O O . SER B 1 82 ? 8.508 8 17.594 1 83.31 82 SER B O 1
ATOM 2700 N N . ASN B 1 83 ? 10.703 8.211 17.797 1 88.56 83 ASN B N 1
ATOM 2701 C CA . ASN B 1 83 ? 10.648 9.57 17.266 1 88.56 83 ASN B CA 1
ATOM 2702 C C . ASN B 1 83 ? 10.922 9.594 15.766 1 88.56 83 ASN B C 1
ATOM 2704 O O . ASN B 1 83 ? 10.859 10.656 15.141 1 88.56 83 ASN B O 1
ATOM 2708 N N . GLY B 1 84 ? 11.172 8.516 15.273 1 88.69 84 GLY B N 1
ATOM 2709 C CA . GLY B 1 84 ? 11.477 8.414 13.852 1 88.69 84 GLY B CA 1
ATOM 2710 C C . GLY B 1 84 ? 12.883 8.852 13.516 1 88.69 84 GLY B C 1
ATOM 2711 O O . GLY B 1 84 ? 13.547 9.516 14.312 1 88.69 84 GLY B O 1
ATOM 2712 N N . ASN B 1 85 ? 13.352 8.414 12.469 1 93 85 ASN B N 1
ATOM 2713 C CA . ASN B 1 85 ? 14.633 8.805 11.891 1 93 85 ASN B CA 1
ATOM 2714 C C . ASN B 1 85 ? 14.461 9.586 10.594 1 93 85 ASN B C 1
ATOM 2716 O O . ASN B 1 85 ? 14.375 8.992 9.516 1 93 85 ASN B O 1
ATOM 2720 N N . ASP B 1 86 ? 14.477 10.914 10.727 1 95.69 86 ASP B N 1
ATOM 2721 C CA . ASP B 1 86 ? 14.18 11.789 9.594 1 95.69 86 ASP B CA 1
ATOM 2722 C C . ASP B 1 86 ? 15.234 11.641 8.5 1 95.69 86 ASP B C 1
ATOM 2724 O O . ASP B 1 86 ? 14.914 11.727 7.309 1 95.69 86 ASP B O 1
ATOM 2728 N N . ASP B 1 87 ? 16.438 11.445 8.898 1 96.44 87 ASP B N 1
ATOM 2729 C CA . ASP B 1 87 ? 17.5 11.281 7.91 1 96.44 87 ASP B CA 1
ATOM 2730 C C . ASP B 1 87 ? 17.312 10 7.102 1 96.44 87 ASP B C 1
ATOM 2732 O O . ASP B 1 87 ? 17.531 9.984 5.887 1 96.44 87 ASP B O 1
ATOM 2736 N N . ALA B 1 88 ? 16.922 8.977 7.766 1 95.69 88 ALA B N 1
ATOM 2737 C CA . ALA B 1 88 ? 16.641 7.715 7.078 1 95.69 88 ALA B CA 1
ATOM 2738 C C . ALA B 1 88 ? 15.484 7.867 6.098 1 95.69 88 ALA B C 1
ATOM 2740 O O . ALA B 1 88 ? 15.523 7.328 4.988 1 95.69 88 ALA B O 1
ATOM 2741 N N . ARG B 1 89 ? 14.5 8.578 6.504 1 96.62 89 ARG B N 1
ATOM 2742 C CA . ARG B 1 89 ? 13.336 8.82 5.652 1 96.62 89 ARG B CA 1
ATOM 2743 C C . ARG B 1 89 ? 13.719 9.641 4.426 1 96.62 89 ARG B C 1
ATOM 2745 O O . ARG B 1 89 ? 13.258 9.375 3.32 1 96.62 89 ARG B O 1
ATOM 2752 N N . ARG B 1 90 ? 14.586 10.586 4.629 1 97.56 90 ARG B N 1
ATOM 2753 C CA . ARG B 1 90 ? 15.102 11.359 3.502 1 97.56 90 ARG B CA 1
ATOM 2754 C C . ARG B 1 90 ? 15.883 10.461 2.547 1 97.56 90 ARG B C 1
ATOM 2756 O O . ARG B 1 90 ? 15.766 10.594 1.326 1 97.56 90 ARG B O 1
ATOM 2763 N N . LEU B 1 91 ? 16.625 9.602 3.121 1 97.94 91 LEU B N 1
ATOM 2764 C CA . LEU B 1 91 ? 17.406 8.688 2.289 1 97.94 91 LEU B CA 1
ATOM 2765 C C . LEU B 1 91 ? 16.5 7.859 1.396 1 97.94 91 LEU B C 1
ATOM 2767 O O . LEU B 1 91 ? 16.75 7.723 0.196 1 97.94 91 LEU B O 1
ATOM 2771 N N . ILE B 1 92 ? 15.438 7.348 1.978 1 97.19 92 ILE B N 1
ATOM 2772 C CA . ILE B 1 92 ? 14.469 6.574 1.211 1 97.19 92 ILE B CA 1
ATOM 2773 C C . ILE B 1 92 ? 13.891 7.438 0.093 1 97.19 92 ILE B C 1
ATOM 2775 O O . ILE B 1 92 ? 13.789 6.996 -1.055 1 97.19 92 ILE B O 1
ATOM 2779 N N . LEU B 1 93 ? 13.586 8.633 0.393 1 98 93 LEU B N 1
ATOM 2780 C CA . LEU B 1 93 ? 13 9.562 -0.566 1 98 93 LEU B CA 1
ATOM 2781 C C . LEU B 1 93 ? 13.945 9.812 -1.737 1 98 93 LEU B C 1
ATOM 2783 O O . LEU B 1 93 ? 13.523 9.773 -2.896 1 98 93 LEU B O 1
ATOM 2787 N N . TRP B 1 94 ? 15.164 10.031 -1.402 1 98.25 94 TRP B N 1
ATOM 2788 C CA . TRP B 1 94 ? 16.141 10.344 -2.432 1 98.25 94 TRP B CA 1
ATOM 2789 C C . TRP B 1 94 ? 16.391 9.141 -3.34 1 98.25 94 TRP B C 1
ATOM 2791 O O . TRP B 1 94 ? 16.578 9.289 -4.547 1 98.25 94 TRP B O 1
ATOM 2801 N N . ILE B 1 95 ? 16.359 8 -2.77 1 98.69 95 ILE B N 1
ATOM 2802 C CA . ILE B 1 95 ? 16.531 6.781 -3.561 1 98.69 95 ILE B CA 1
ATOM 2803 C C . ILE B 1 95 ? 15.328 6.605 -4.484 1 98.69 95 ILE B C 1
ATOM 2805 O O . ILE B 1 95 ? 15.484 6.32 -5.676 1 98.69 95 ILE B O 1
ATOM 2809 N N . LEU B 1 96 ? 14.117 6.785 -3.947 1 98.5 96 LEU B N 1
ATOM 2810 C CA . LEU B 1 96 ? 12.906 6.652 -4.746 1 98.5 96 LEU B CA 1
ATOM 2811 C C . LEU B 1 96 ? 12.891 7.672 -5.883 1 98.5 96 LEU B C 1
ATOM 2813 O O . LEU B 1 96 ? 12.531 7.34 -7.012 1 98.5 96 LEU B O 1
ATOM 2817 N N . GLU B 1 97 ? 13.281 8.836 -5.578 1 98.06 97 GLU B N 1
ATOM 2818 C CA . GLU B 1 97 ? 13.352 9.891 -6.59 1 98.06 97 GLU B CA 1
ATOM 2819 C C . GLU B 1 97 ? 14.336 9.516 -7.699 1 98.06 97 GLU B C 1
ATOM 2821 O O . GLU B 1 97 ? 14.031 9.68 -8.883 1 98.06 97 GLU B O 1
ATOM 2826 N N . ARG B 1 98 ? 15.453 9.047 -7.297 1 98.44 98 ARG B N 1
ATOM 2827 C CA . ARG B 1 98 ? 16.469 8.68 -8.273 1 98.44 98 ARG B CA 1
ATOM 2828 C C . ARG B 1 98 ? 15.992 7.555 -9.18 1 98.44 98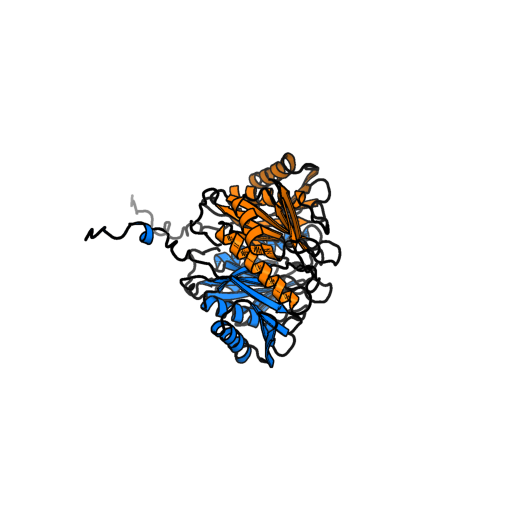 ARG B C 1
ATOM 2830 O O . ARG B 1 98 ? 16.203 7.59 -10.391 1 98.44 98 ARG B O 1
ATOM 2837 N N . LEU B 1 99 ? 15.414 6.547 -8.617 1 98.5 99 LEU B N 1
ATOM 2838 C CA . LEU B 1 99 ? 14.867 5.453 -9.406 1 98.5 99 LEU B CA 1
ATOM 2839 C C . LEU B 1 99 ? 13.742 5.945 -10.312 1 98.5 99 LEU B C 1
ATOM 2841 O O . LEU B 1 99 ? 13.633 5.52 -11.469 1 98.5 99 LEU B O 1
ATOM 2845 N N . PHE B 1 100 ? 12.938 6.852 -9.797 1 97.94 100 PHE B N 1
ATOM 2846 C CA . PHE B 1 100 ? 11.883 7.484 -10.578 1 97.94 100 PHE B CA 1
ATOM 2847 C C . PHE B 1 100 ? 12.461 8.203 -11.789 1 97.94 100 PHE B C 1
ATOM 2849 O O . PHE B 1 100 ? 11.938 8.094 -12.898 1 97.94 100 PHE B O 1
ATOM 2856 N N . ASP B 1 101 ? 13.57 8.836 -11.594 1 96.94 101 ASP B N 1
ATOM 2857 C CA . ASP B 1 101 ? 14.25 9.562 -12.664 1 96.94 101 ASP B CA 1
ATOM 2858 C C . ASP B 1 101 ? 14.789 8.602 -13.719 1 96.94 101 ASP B C 1
ATOM 2860 O O . ASP B 1 101 ? 15.117 9.016 -14.836 1 96.94 101 ASP B O 1
ATOM 2864 N N . HIS B 1 102 ? 14.922 7.371 -13.32 1 97.25 102 HIS B N 1
ATOM 2865 C CA . HIS B 1 102 ? 15.383 6.355 -14.258 1 97.25 102 HIS B CA 1
ATOM 2866 C C . HIS B 1 102 ? 14.211 5.594 -14.867 1 97.25 102 HIS B C 1
ATOM 2868 O O . HIS B 1 102 ? 14.406 4.59 -15.555 1 97.25 102 HIS B O 1
ATOM 2874 N N . GLY B 1 103 ? 12.992 6.023 -14.492 1 96.5 103 GLY B N 1
ATOM 2875 C CA . GLY B 1 103 ? 11.805 5.449 -15.102 1 96.5 103 GLY B CA 1
ATOM 2876 C C . GLY B 1 103 ? 11.18 4.355 -14.258 1 96.5 103 GLY B C 1
ATOM 2877 O O . GLY B 1 103 ? 10.195 3.732 -14.68 1 96.5 103 GLY B O 1
ATOM 2878 N N . TRP B 1 104 ? 11.719 4.062 -13.141 1 97.5 104 TRP B N 1
ATOM 2879 C CA . TRP B 1 104 ? 11.141 3.053 -12.258 1 97.5 104 TRP B CA 1
ATOM 2880 C C . TRP B 1 104 ? 10.07 3.664 -11.359 1 97.5 104 TRP B C 1
ATOM 2882 O O . TRP B 1 104 ? 10.367 4.543 -10.547 1 97.5 104 TRP B O 1
ATOM 2892 N N . VAL B 1 105 ? 8.859 3.17 -11.461 1 96.12 105 VAL B N 1
ATOM 2893 C CA . VAL B 1 105 ? 7.738 3.686 -10.688 1 96.12 105 VAL B CA 1
ATOM 2894 C C . VAL B 1 105 ? 7.219 2.602 -9.75 1 96.12 105 VAL B C 1
ATOM 2896 O O . VAL B 1 105 ? 6.973 1.469 -10.172 1 96.12 105 VAL B O 1
ATOM 2899 N N . VAL B 1 106 ? 7.059 2.963 -8.484 1 96.69 106 VAL B N 1
ATOM 2900 C CA . VAL B 1 106 ? 6.551 1.997 -7.508 1 96.69 106 VAL B CA 1
ATOM 2901 C C . VAL B 1 106 ? 5.121 1.604 -7.867 1 96.69 106 VAL B C 1
ATOM 2903 O O . VAL B 1 106 ? 4.262 2.469 -8.047 1 96.69 106 VAL B O 1
ATOM 2906 N N . GLN B 1 107 ? 4.922 0.366 -7.953 1 94.5 107 GLN B N 1
ATOM 2907 C CA . GLN B 1 107 ? 3.582 -0.151 -8.227 1 94.5 107 GLN B CA 1
ATOM 2908 C C . GLN B 1 107 ? 2.861 -0.514 -6.93 1 94.5 107 GLN B C 1
ATOM 2910 O O . GLN B 1 107 ? 1.651 -0.308 -6.809 1 94.5 107 GLN B O 1
ATOM 2915 N N . CYS B 1 108 ? 3.617 -1.078 -6.066 1 94.12 108 CYS B N 1
ATOM 2916 C CA . CYS B 1 108 ? 3.021 -1.405 -4.777 1 94.12 108 CYS B CA 1
ATOM 2917 C C . CYS B 1 108 ? 4.098 -1.714 -3.742 1 94.12 108 CYS B C 1
ATOM 2919 O O . CYS B 1 108 ? 5.262 -1.905 -4.09 1 94.12 108 CYS B O 1
ATOM 2921 N N . SER B 1 109 ? 3.715 -1.657 -2.514 1 94.31 109 SER B N 1
ATOM 2922 C CA . SER B 1 109 ? 4.477 -2.104 -1.353 1 94.31 109 SER B CA 1
ATOM 2923 C C . SER B 1 109 ? 3.789 -3.271 -0.655 1 94.31 109 SER B C 1
ATOM 2925 O O . SER B 1 109 ? 2.594 -3.211 -0.364 1 94.31 109 SER B O 1
ATOM 2927 N N . LEU B 1 110 ? 4.527 -4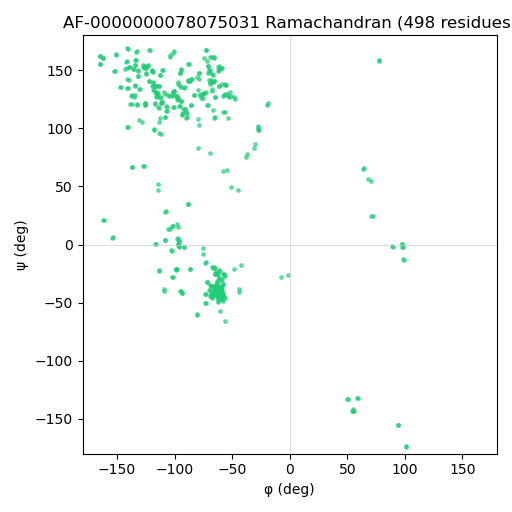.32 -0.452 1 90.69 110 LEU B N 1
ATOM 2928 C CA . LEU B 1 110 ? 3.844 -5.441 0.179 1 90.69 110 LEU B CA 1
ATOM 2929 C C . LEU B 1 110 ? 4.824 -6.297 0.975 1 90.69 110 LEU B C 1
ATOM 2931 O O . LEU B 1 110 ? 6.004 -6.387 0.626 1 90.69 110 LEU B O 1
ATOM 2935 N N . ASP B 1 111 ? 4.309 -6.879 2.008 1 87.69 111 ASP B N 1
ATOM 2936 C CA . ASP B 1 111 ? 5.016 -7.887 2.793 1 87.69 111 ASP B CA 1
ATOM 2937 C C . ASP B 1 111 ? 4.445 -9.281 2.537 1 87.69 111 ASP B C 1
ATOM 2939 O O . ASP B 1 111 ? 3.283 -9.547 2.842 1 87.69 111 ASP B O 1
ATOM 2943 N N . ILE B 1 112 ? 5.273 -10.133 1.956 1 85.62 112 ILE B N 1
ATOM 2944 C CA . ILE B 1 112 ? 4.77 -11.453 1.597 1 85.62 112 ILE B CA 1
ATOM 2945 C C . ILE B 1 112 ? 5.371 -12.5 2.529 1 85.62 112 ILE B C 1
ATOM 2947 O O . ILE B 1 112 ? 5.184 -13.703 2.324 1 85.62 112 ILE B O 1
ATOM 2951 N N . THR B 1 113 ? 6.113 -12.031 3.482 1 81.12 113 THR B N 1
ATOM 2952 C CA . THR B 1 113 ? 6.723 -12.969 4.414 1 81.12 113 THR B CA 1
ATOM 2953 C C . THR B 1 113 ? 5.98 -12.969 5.75 1 81.12 113 THR B C 1
ATOM 2955 O O . THR B 1 113 ? 5.262 -12.016 6.062 1 81.12 113 THR B O 1
ATOM 2958 N N . LYS B 1 114 ? 6.195 -13.977 6.547 1 73.31 114 LYS B N 1
ATOM 2959 C CA . LYS B 1 114 ? 5.516 -14.125 7.828 1 73.31 114 LYS B CA 1
ATOM 2960 C C . LYS B 1 114 ? 6.395 -13.633 8.977 1 73.31 114 LYS B C 1
ATOM 2962 O O . LYS B 1 114 ? 5.984 -13.672 10.141 1 73.31 114 LYS B O 1
ATOM 2967 N N . LYS B 1 115 ? 7.434 -13.133 8.57 1 71.56 115 LYS B N 1
ATOM 2968 C CA . LYS B 1 115 ? 8.336 -12.656 9.609 1 71.56 115 LYS B CA 1
ATOM 2969 C C . LYS B 1 115 ? 7.844 -11.336 10.203 1 71.56 115 LYS B C 1
ATOM 2971 O O . LYS B 1 115 ? 7.492 -10.414 9.461 1 71.56 115 LYS B O 1
ATOM 2976 N N . SER B 1 116 ? 7.77 -11.281 11.523 1 64.5 116 SER B N 1
ATOM 2977 C CA . SER B 1 116 ? 7.223 -10.125 12.234 1 64.5 116 SER B CA 1
ATOM 2978 C C . SER B 1 116 ? 8.039 -8.867 11.953 1 64.5 116 SER B C 1
ATOM 2980 O O . SER B 1 116 ? 7.496 -7.762 11.938 1 64.5 116 SER B O 1
ATOM 2982 N N . GLU B 1 117 ? 9.305 -9.047 11.688 1 65.69 117 GLU B N 1
ATOM 2983 C CA . GLU B 1 117 ? 10.18 -7.887 11.516 1 65.69 117 GLU B CA 1
ATOM 2984 C C . GLU B 1 117 ? 10.359 -7.551 10.039 1 65.69 117 GLU B C 1
ATOM 2986 O O . GLU B 1 117 ? 11.172 -6.688 9.688 1 65.69 117 GLU B O 1
ATOM 2991 N N . SER B 1 118 ? 9.438 -8.164 9.305 1 68.19 118 SER B N 1
ATOM 2992 C CA . SER B 1 118 ? 9.656 -7.996 7.875 1 68.19 118 SER B CA 1
ATOM 2993 C C . SER B 1 118 ? 9.188 -6.625 7.398 1 68.19 118 SER B C 1
ATOM 2995 O O . SER B 1 118 ? 8.219 -6.078 7.926 1 68.19 118 SER B O 1
ATOM 2997 N N . LYS B 1 119 ? 9.953 -6.098 6.48 1 77.88 119 LYS B N 1
ATOM 2998 C CA . LYS B 1 119 ? 9.648 -4.824 5.84 1 77.88 119 LYS B CA 1
ATOM 2999 C C . LYS B 1 119 ? 9.016 -5.031 4.465 1 77.88 119 LYS B C 1
ATOM 3001 O O . LYS B 1 119 ? 9.062 -6.137 3.92 1 77.88 119 LYS B O 1
ATOM 3006 N N . ASP B 1 120 ? 8.492 -4.004 3.994 1 87 120 ASP B N 1
ATOM 3007 C CA . ASP B 1 120 ? 7.816 -4.09 2.701 1 87 120 ASP B CA 1
ATOM 3008 C C . ASP B 1 120 ? 8.82 -4.293 1.57 1 87 120 ASP B C 1
ATOM 3010 O O . ASP B 1 120 ? 9.938 -3.781 1.627 1 87 120 ASP B O 1
ATOM 3014 N N . SER B 1 121 ? 8.438 -5.086 0.659 1 93.38 121 SER B N 1
ATOM 3015 C CA . SER B 1 121 ? 9.047 -5.086 -0.667 1 93.38 121 SER B CA 1
ATOM 3016 C C . SER B 1 121 ? 8.438 -4.008 -1.555 1 93.38 121 SER B C 1
ATOM 3018 O O . SER B 1 121 ? 7.215 -3.91 -1.675 1 93.38 121 SER B O 1
ATOM 3020 N N . LEU B 1 122 ? 9.258 -3.244 -2.115 1 97.31 122 LEU B N 1
ATOM 3021 C CA . LEU B 1 122 ? 8.781 -2.262 -3.086 1 97.31 122 LEU B CA 1
ATOM 3022 C C . LEU B 1 122 ? 8.914 -2.797 -4.508 1 97.31 122 LEU B C 1
ATOM 3024 O O . LEU B 1 122 ? 10.023 -3.061 -4.977 1 97.31 122 LEU B O 1
ATOM 3028 N N . ILE B 1 123 ? 7.797 -2.889 -5.148 1 97.44 123 ILE B N 1
ATOM 3029 C CA . ILE B 1 123 ? 7.777 -3.387 -6.52 1 97.44 123 ILE B CA 1
ATOM 3030 C C . ILE B 1 123 ? 7.719 -2.213 -7.492 1 97.44 123 ILE B C 1
ATOM 3032 O O . ILE B 1 123 ? 6.844 -1.351 -7.383 1 97.44 123 ILE B O 1
ATOM 3036 N N . PHE B 1 124 ? 8.664 -2.273 -8.43 1 97.69 124 PHE B N 1
ATOM 3037 C CA . PHE B 1 124 ? 8.766 -1.2 -9.414 1 97.69 124 PHE B CA 1
ATOM 3038 C C . PHE B 1 124 ? 8.406 -1.702 -10.805 1 97.69 124 PHE B C 1
ATOM 3040 O O . PHE B 1 124 ? 8.703 -2.85 -11.156 1 97.69 124 PHE B O 1
ATOM 3047 N N . ARG B 1 125 ? 7.836 -0.818 -11.484 1 96.25 125 ARG B N 1
ATOM 3048 C CA . ARG B 1 125 ? 7.555 -1.03 -12.906 1 96.25 125 ARG B CA 1
ATOM 3049 C C . ARG B 1 125 ? 8.281 0 -13.766 1 96.25 125 ARG B C 1
ATOM 3051 O O . ARG B 1 125 ? 8.242 1.197 -13.469 1 96.25 125 ARG B O 1
ATOM 3058 N N . LYS B 1 126 ? 8.914 -0.495 -14.805 1 95.06 126 LYS B N 1
ATOM 3059 C CA . LYS B 1 126 ? 9.625 0.423 -15.688 1 95.06 126 LYS B CA 1
ATOM 3060 C C . LYS B 1 126 ? 8.656 1.144 -16.625 1 95.06 126 LYS B C 1
ATOM 3062 O O . LYS B 1 126 ? 7.82 0.508 -17.266 1 95.06 126 LYS B O 1
ATOM 3067 N N . GLN B 1 127 ? 8.805 2.402 -16.609 1 92 127 GLN B N 1
ATOM 3068 C CA . GLN B 1 127 ? 7.949 3.221 -17.453 1 92 127 GLN B CA 1
ATOM 3069 C C . GLN B 1 127 ? 8.766 3.953 -18.516 1 92 127 GLN B C 1
ATOM 3071 O O . GLN B 1 127 ? 9.844 4.48 -18.234 1 92 127 GLN B O 1
ATOM 3076 N N . ASN B 1 128 ? 8.188 3.924 -19.734 1 88.31 128 ASN B N 1
ATOM 3077 C CA . ASN B 1 128 ? 8.711 4.68 -20.859 1 88.31 128 ASN B CA 1
ATOM 3078 C C . ASN B 1 128 ? 7.594 5.395 -21.625 1 88.31 128 ASN B C 1
ATOM 3080 O O . ASN B 1 128 ? 6.617 4.762 -22.031 1 88.31 128 ASN B O 1
ATOM 3084 N N . PRO B 1 129 ? 7.676 6.68 -21.859 1 91.31 129 PRO B N 1
ATOM 3085 C CA . PRO B 1 129 ? 8.789 7.562 -21.516 1 91.31 129 PRO B CA 1
ATOM 3086 C C . PRO B 1 129 ? 8.93 7.777 -20 1 91.31 129 PRO B C 1
ATOM 3088 O O . PRO B 1 129 ? 7.98 7.543 -19.25 1 91.31 129 PRO B O 1
ATOM 3091 N N . ILE B 1 130 ? 10.086 8.227 -19.609 1 93.25 130 ILE B N 1
ATOM 3092 C CA . ILE B 1 130 ? 10.383 8.531 -18.203 1 93.25 130 ILE B CA 1
ATOM 3093 C C . ILE B 1 130 ? 9.445 9.625 -17.703 1 93.25 130 ILE B C 1
ATOM 3095 O O . ILE B 1 130 ? 9.188 10.602 -18.422 1 93.25 130 ILE B O 1
ATOM 3099 N N . PRO B 1 131 ? 8.938 9.445 -16.547 1 91.75 131 PRO B N 1
ATOM 3100 C CA . PRO B 1 131 ? 8.023 10.461 -16.016 1 91.75 131 PRO B CA 1
ATOM 3101 C C . PRO B 1 131 ? 8.719 11.797 -15.75 1 91.75 131 PRO B C 1
ATOM 3103 O O . PRO B 1 131 ? 9.938 11.836 -15.578 1 91.75 131 PRO B O 1
ATOM 3106 N N . MET B 1 132 ? 7.895 12.789 -15.664 1 91.94 132 MET B N 1
ATOM 3107 C CA . MET B 1 132 ? 8.398 14.133 -15.383 1 91.94 132 MET B CA 1
ATOM 3108 C C . MET B 1 132 ? 8.898 14.234 -13.945 1 91.94 132 MET B C 1
ATOM 3110 O O . MET B 1 132 ? 8.375 13.57 -13.055 1 91.94 132 MET B O 1
ATOM 3114 N N . PRO B 1 133 ? 9.828 15.062 -13.75 1 93.75 133 PRO B N 1
ATOM 3115 C CA . PRO B 1 133 ? 10.352 15.227 -12.391 1 93.75 133 PRO B CA 1
ATOM 3116 C C . PRO B 1 133 ? 9.297 15.719 -11.406 1 93.75 133 PRO B C 1
ATOM 3118 O O . PRO B 1 133 ? 8.375 16.438 -11.789 1 93.75 133 PRO B O 1
ATOM 3121 N N . CYS B 1 134 ? 9.469 15.352 -10.172 1 95.38 134 CYS B N 1
ATOM 3122 C CA . CYS B 1 134 ? 8.516 15.695 -9.125 1 95.38 134 CYS B CA 1
ATOM 3123 C C . CYS B 1 134 ? 9.234 16.219 -7.887 1 95.38 134 CYS B C 1
ATOM 3125 O O . CYS B 1 134 ? 10.43 15.969 -7.707 1 95.38 134 CYS B O 1
ATOM 3127 N N . ASP B 1 135 ? 8.469 16.938 -7.098 1 95.56 135 ASP B N 1
ATOM 3128 C CA . ASP B 1 135 ? 8.852 17.219 -5.719 1 95.56 135 ASP B CA 1
ATOM 3129 C C . ASP B 1 135 ? 8.367 16.109 -4.781 1 95.56 135 ASP B C 1
ATOM 3131 O O . ASP B 1 135 ? 7.258 15.602 -4.945 1 95.56 135 ASP B O 1
ATOM 3135 N N . TRP B 1 136 ? 9.227 15.797 -3.836 1 97.62 136 TRP B N 1
ATOM 3136 C CA . TRP B 1 136 ? 8.945 14.633 -3.01 1 97.62 136 TRP B CA 1
ATOM 3137 C C . TRP B 1 136 ? 8.875 15.008 -1.534 1 97.62 136 TRP B C 1
ATOM 3139 O O . TRP B 1 136 ? 9.664 15.828 -1.061 1 97.62 136 TRP B O 1
ATOM 3149 N N . ILE B 1 137 ? 7.938 14.406 -0.867 1 98.38 137 ILE B N 1
ATOM 3150 C CA . ILE B 1 137 ? 7.883 14.555 0.583 1 98.38 137 ILE B CA 1
ATOM 3151 C C . ILE B 1 137 ? 7.543 13.219 1.23 1 98.38 137 ILE B C 1
ATOM 3153 O O . ILE B 1 137 ? 6.988 12.328 0.579 1 98.38 137 ILE B O 1
ATOM 3157 N N . CYS B 1 138 ? 7.973 13.07 2.414 1 98.12 138 CYS B N 1
ATOM 3158 C CA . CYS B 1 138 ? 7.637 11.93 3.256 1 98.12 138 CYS B CA 1
ATOM 3159 C C . CYS B 1 138 ? 6.859 12.367 4.488 1 98.12 138 CYS B C 1
ATOM 3161 O O . CYS B 1 138 ? 7.324 13.211 5.254 1 98.12 138 CYS B O 1
ATOM 3163 N N . VAL B 1 139 ? 5.668 11.844 4.641 1 97.62 139 VAL B N 1
ATOM 3164 C CA . VAL B 1 139 ? 4.816 12.117 5.793 1 97.62 139 VAL B CA 1
ATOM 3165 C C . VAL B 1 139 ? 4.883 10.953 6.777 1 97.62 139 VAL B C 1
ATOM 3167 O O . VAL B 1 139 ? 4.758 9.789 6.387 1 97.62 139 VAL B O 1
ATOM 3170 N N . SER B 1 140 ? 5.098 11.312 8.039 1 95.69 140 SER B N 1
ATOM 3171 C CA . SER B 1 140 ? 5.199 10.258 9.047 1 95.69 140 SER B CA 1
ATOM 3172 C C . SER B 1 140 ? 4.379 10.586 10.289 1 95.69 140 SER B C 1
ATOM 3174 O O . SER B 1 140 ? 4.09 11.758 10.547 1 95.69 140 SER B O 1
ATOM 3176 N N . PHE B 1 141 ? 4.004 9.562 10.945 1 93.94 141 PHE B N 1
ATOM 3177 C CA . PHE B 1 141 ? 3.211 9.609 12.164 1 93.94 141 PHE B CA 1
ATOM 3178 C C . PHE B 1 141 ? 3.98 9.016 13.336 1 93.94 141 PHE B C 1
ATOM 3180 O O . PHE B 1 141 ? 4.047 7.793 13.484 1 93.94 141 PHE B O 1
ATOM 3187 N N . ASP B 1 142 ? 4.547 9.891 14.109 1 91.56 142 ASP B N 1
ATOM 3188 C CA . ASP B 1 142 ? 5.508 9.43 15.102 1 91.56 142 ASP B CA 1
ATOM 3189 C C . ASP B 1 142 ? 4.957 9.586 16.516 1 91.56 142 ASP B C 1
ATOM 3191 O O . ASP B 1 142 ? 4.172 10.492 16.781 1 91.56 142 ASP B O 1
ATOM 3195 N N . ASN B 1 143 ? 5.43 8.711 17.297 1 89.75 143 ASN B N 1
ATOM 3196 C CA . ASN B 1 143 ? 4.973 8.711 18.688 1 89.75 143 ASN B CA 1
ATOM 3197 C C . ASN B 1 143 ? 3.453 8.648 18.766 1 89.75 143 ASN B C 1
ATOM 3199 O O . ASN B 1 143 ? 2.812 7.934 18 1 89.75 143 ASN B O 1
ATOM 3203 N N . SER B 1 144 ? 2.893 9.328 19.703 1 89.19 144 SER B N 1
ATOM 3204 C CA . SER B 1 144 ? 1.446 9.234 19.859 1 89.19 144 SER B CA 1
ATOM 3205 C C . SER B 1 144 ? 0.745 10.461 19.281 1 89.19 144 SER B C 1
ATOM 3207 O O . SER B 1 144 ? -0.473 10.453 19.094 1 89.19 144 SER B O 1
ATOM 3209 N N . ASP B 1 145 ? 1.647 11.477 18.828 1 93.44 145 ASP B N 1
ATOM 3210 C CA . ASP B 1 145 ? 0.932 12.711 18.516 1 93.44 145 ASP B CA 1
ATOM 3211 C C . ASP B 1 145 ? 1.674 13.531 17.469 1 93.44 145 ASP B C 1
ATOM 3213 O O . ASP B 1 145 ? 1.248 14.633 17.125 1 93.44 145 ASP B O 1
ATOM 3217 N N . LYS B 1 146 ? 2.725 13.039 16.891 1 95.31 146 LYS B N 1
ATOM 3218 C CA . LYS B 1 146 ? 3.543 13.867 16.016 1 95.31 146 LYS B CA 1
ATOM 3219 C C . LYS B 1 146 ? 3.229 13.586 14.547 1 95.31 146 LYS B C 1
ATOM 3221 O O . LYS B 1 146 ? 3.131 12.43 14.141 1 95.31 146 LYS B O 1
ATOM 3226 N N . LEU B 1 147 ? 3.047 14.609 13.844 1 96.69 147 LEU B N 1
ATOM 3227 C CA . LEU B 1 147 ? 3.01 14.594 12.383 1 96.69 147 LEU B CA 1
ATOM 3228 C C . LEU B 1 147 ? 4.23 15.297 11.805 1 96.69 147 LEU B C 1
ATOM 3230 O O . LEU B 1 147 ? 4.488 16.469 12.109 1 96.69 147 LEU B O 1
ATOM 3234 N N . LYS B 1 148 ? 4.949 14.578 11.016 1 97.56 148 LYS B N 1
ATOM 3235 C CA . LYS B 1 148 ? 6.164 15.141 10.438 1 97.56 148 LYS B CA 1
ATOM 3236 C C . LYS B 1 148 ? 6.148 15.047 8.914 1 97.56 148 LYS B C 1
ATOM 3238 O O . LYS B 1 148 ? 5.598 14.094 8.359 1 97.56 148 LYS B O 1
ATOM 3243 N N . ILE B 1 149 ? 6.738 16 8.281 1 98.5 149 ILE B N 1
ATOM 3244 C CA . ILE B 1 149 ? 6.934 15.984 6.836 1 98.5 149 ILE B CA 1
ATOM 3245 C C . ILE B 1 149 ? 8.375 16.359 6.504 1 98.5 149 ILE B C 1
ATOM 3247 O O . ILE B 1 149 ? 8.859 17.422 6.914 1 98.5 149 ILE B O 1
ATOM 3251 N N . VAL B 1 150 ? 8.961 15.492 5.875 1 97.75 150 VAL B N 1
ATOM 3252 C CA . VAL B 1 150 ? 10.266 15.742 5.277 1 97.75 150 VAL B CA 1
ATOM 3253 C C . VAL B 1 150 ? 10.219 15.461 3.779 1 97.75 150 VAL B C 1
ATOM 3255 O O . VAL B 1 150 ? 9.328 14.742 3.311 1 97.75 150 VAL B O 1
ATOM 3258 N N . ASP B 1 151 ? 10.938 15.93 2.74 1 94.31 151 ASP B N 1
ATOM 3259 C CA . ASP B 1 151 ? 12.141 16.766 2.799 1 94.31 151 ASP B CA 1
ATOM 3260 C C . ASP B 1 151 ? 11.867 18.156 2.23 1 94.31 151 ASP B C 1
ATOM 3262 O O . ASP B 1 151 ? 11.812 18.328 1.012 1 94.31 151 ASP B O 1
ATOM 3266 N N . SER B 1 152 ? 11.742 19.172 2.965 1 94.31 152 SER B N 1
ATOM 3267 C CA . SER B 1 152 ? 11.562 20.562 2.557 1 94.31 152 SER B CA 1
AT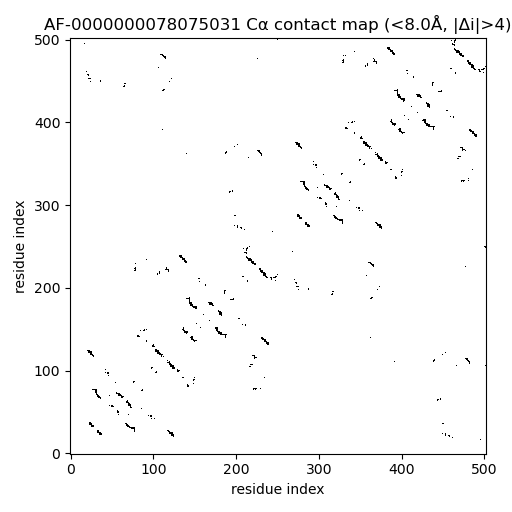OM 3268 C C . SER B 1 152 ? 10.188 20.797 1.951 1 94.31 152 SER B C 1
ATOM 3270 O O . SER B 1 152 ? 10.07 21.25 0.814 1 94.31 152 SER B O 1
ATOM 3272 N N . PRO B 1 153 ? 9.164 20.438 2.701 1 97.12 153 PRO B N 1
ATOM 3273 C CA . PRO B 1 153 ? 7.82 20.703 2.18 1 97.12 153 PRO B CA 1
ATOM 3274 C C . PRO B 1 153 ? 7.594 22.172 1.84 1 97.12 153 PRO B C 1
ATOM 3276 O O . PRO B 1 153 ? 8.039 23.062 2.578 1 97.12 153 PRO B O 1
ATOM 3279 N N . PRO B 1 154 ? 6.965 22.422 0.717 1 96.44 154 PRO B N 1
ATOM 3280 C CA . PRO B 1 154 ? 6.719 23.812 0.343 1 96.44 154 PRO B CA 1
ATOM 3281 C C . PRO B 1 154 ? 5.844 24.547 1.354 1 96.44 154 PRO B C 1
ATOM 3283 O O . PRO B 1 154 ? 4.969 23.938 1.977 1 96.44 154 PRO B O 1
ATOM 3286 N N . LYS B 1 155 ? 6.008 25.812 1.411 1 95.94 155 LYS B N 1
ATOM 3287 C CA . LYS B 1 155 ? 5.336 26.641 2.41 1 95.94 155 LYS B CA 1
ATOM 3288 C C . LYS B 1 155 ? 3.822 26.625 2.207 1 95.94 155 LYS B C 1
ATOM 3290 O O . LYS B 1 155 ? 3.061 26.672 3.174 1 95.94 155 LYS B O 1
ATOM 3295 N N . ASP B 1 156 ? 3.408 26.625 0.965 1 95.62 156 ASP B N 1
ATOM 3296 C CA . ASP B 1 156 ? 1.974 26.609 0.694 1 95.62 156 ASP B CA 1
ATOM 3297 C C . ASP B 1 156 ? 1.313 25.375 1.299 1 95.62 156 ASP B C 1
ATOM 3299 O O . ASP B 1 156 ? 0.194 25.438 1.809 1 95.62 156 ASP B O 1
ATOM 3303 N N . LEU B 1 157 ? 2.021 24.281 1.283 1 97.06 157 LEU B N 1
ATOM 3304 C CA . LEU B 1 157 ? 1.496 23.047 1.865 1 97.06 157 LEU B CA 1
ATOM 3305 C C . LEU B 1 157 ? 1.492 23.125 3.389 1 97.06 157 LEU B C 1
ATOM 3307 O O . LEU B 1 157 ? 0.488 22.797 4.027 1 97.06 157 LEU B O 1
ATOM 3311 N N . THR B 1 158 ? 2.627 23.5 3.99 1 97.81 158 THR B N 1
ATOM 3312 C CA . THR B 1 158 ? 2.721 23.531 5.445 1 97.81 158 THR B CA 1
ATOM 3313 C C . THR B 1 158 ? 1.688 24.484 6.035 1 97.81 158 THR B C 1
ATOM 3315 O O . THR B 1 158 ? 1.068 24.188 7.059 1 97.81 158 THR B O 1
ATOM 3318 N N . ASP B 1 159 ? 1.432 25.609 5.348 1 97.44 159 ASP B N 1
ATOM 3319 C CA . ASP B 1 159 ? 0.41 26.547 5.793 1 97.44 159 ASP B CA 1
ATOM 3320 C C . ASP B 1 159 ? -0.982 25.922 5.723 1 97.44 159 ASP B C 1
ATOM 3322 O O . ASP B 1 159 ? -1.797 26.109 6.625 1 97.44 159 ASP B O 1
ATOM 3326 N N . ALA B 1 160 ? -1.204 25.25 4.664 1 97.38 160 ALA B N 1
ATOM 3327 C CA . ALA B 1 160 ? -2.506 24.609 4.484 1 97.38 160 ALA B CA 1
ATOM 3328 C C . ALA B 1 160 ? -2.76 23.562 5.562 1 97.38 160 ALA B C 1
ATOM 3330 O O . ALA B 1 160 ? -3.877 23.453 6.07 1 97.38 160 ALA B O 1
ATOM 3331 N N . ILE B 1 161 ? -1.767 22.828 5.926 1 98 161 ILE B N 1
ATOM 3332 C CA . ILE B 1 161 ? -1.907 21.797 6.945 1 98 161 ILE B CA 1
ATOM 3333 C C . ILE B 1 161 ? -2.16 22.438 8.305 1 98 161 ILE B C 1
ATOM 3335 O O . ILE B 1 161 ? -3.006 21.984 9.07 1 98 161 ILE B O 1
ATOM 3339 N N . LEU B 1 162 ? -1.444 23.5 8.586 1 97.81 162 LEU B N 1
ATOM 3340 C CA . LEU B 1 162 ? -1.66 24.219 9.836 1 97.81 162 LEU B CA 1
ATOM 3341 C C . LEU B 1 162 ? -3.092 24.734 9.93 1 97.81 162 LEU B C 1
ATOM 3343 O O . LEU B 1 162 ? -3.703 24.703 11 1 97.81 162 LEU B O 1
ATOM 3347 N N . GLN B 1 163 ? -3.596 25.156 8.812 1 97.44 163 GLN B N 1
ATOM 3348 C CA . GLN B 1 163 ? -4.977 25.641 8.781 1 97.44 163 GLN B CA 1
ATOM 3349 C C . GLN B 1 163 ? -5.957 24.484 8.992 1 97.44 163 GLN B C 1
ATOM 3351 O O . GLN B 1 163 ? -6.922 24.609 9.75 1 97.44 163 GLN B O 1
ATOM 3356 N N . THR B 1 164 ? -5.711 23.438 8.344 1 96.44 164 THR B N 1
ATOM 3357 C CA . THR B 1 164 ? -6.566 22.266 8.422 1 96.44 164 THR B CA 1
ATOM 3358 C C . THR B 1 164 ? -6.637 21.734 9.859 1 96.44 164 THR B C 1
ATOM 3360 O O . THR B 1 164 ? -7.703 21.328 10.328 1 96.44 164 THR B O 1
ATOM 3363 N N . PHE B 1 165 ? -5.488 21.781 10.562 1 96.38 165 PHE B N 1
ATOM 3364 C CA . PHE B 1 165 ? -5.406 21.219 11.898 1 96.38 165 PHE B CA 1
ATOM 3365 C C . PHE B 1 165 ? -5.328 22.312 12.953 1 96.38 165 PHE B C 1
ATOM 3367 O O . PHE B 1 165 ? -4.777 22.094 14.039 1 96.38 165 PHE B O 1
ATOM 3374 N N . SER B 1 166 ? -5.855 23.422 12.719 1 94.38 166 SER B N 1
ATOM 3375 C CA . SER B 1 166 ? -5.703 24.594 13.562 1 94.38 166 SER B CA 1
ATOM 3376 C C . SER B 1 166 ? -6.207 24.344 14.977 1 94.38 166 SER B C 1
ATOM 3378 O O . SER B 1 166 ? -5.625 24.812 15.945 1 94.38 166 SER B O 1
ATOM 3380 N N . CYS B 1 167 ? -7.188 23.484 15.102 1 92.56 167 CYS B N 1
ATOM 3381 C CA . CYS B 1 167 ? -7.773 23.234 16.406 1 92.56 167 CYS B CA 1
ATOM 3382 C C . CYS B 1 167 ? -7 22.141 17.156 1 92.56 167 CYS B C 1
ATOM 3384 O O . CYS B 1 167 ? -7.035 22.078 18.375 1 92.56 167 CYS B O 1
ATOM 3386 N N . GLU B 1 168 ? -6.289 21.359 16.453 1 94.62 168 GLU B N 1
ATOM 3387 C CA . GLU B 1 168 ? -5.656 20.188 17.047 1 94.62 168 GLU B CA 1
ATOM 3388 C C . GLU B 1 168 ? -4.195 20.469 17.391 1 94.62 168 GLU B C 1
ATOM 3390 O O . GLU B 1 168 ? -3.621 19.812 18.266 1 94.62 168 GLU B O 1
ATOM 3395 N N . VAL B 1 169 ? -3.574 21.469 16.766 1 95.69 169 VAL B N 1
ATOM 3396 C CA . VAL B 1 169 ? -2.141 21.703 16.906 1 95.69 169 VAL B CA 1
ATOM 3397 C C . VAL B 1 169 ? -1.848 22.312 18.266 1 95.69 169 VAL B C 1
ATOM 3399 O O . VAL B 1 169 ? -2.451 23.328 18.641 1 95.69 169 VAL B O 1
ATOM 3402 N N . ARG B 1 170 ? -0.908 21.766 18.969 1 95.44 170 ARG B N 1
ATOM 3403 C CA . ARG B 1 170 ? -0.505 22.25 20.281 1 95.44 170 ARG B CA 1
ATOM 3404 C C . ARG B 1 170 ? 0.874 22.906 20.219 1 95.44 170 ARG B C 1
ATOM 3406 O O . ARG B 1 170 ? 1.14 23.875 20.938 1 95.44 170 ARG B O 1
ATOM 3413 N N . ARG B 1 171 ? 1.681 22.266 19.453 1 95.81 171 ARG B N 1
ATOM 3414 C CA . ARG B 1 171 ? 3.051 22.734 19.266 1 95.81 171 ARG B CA 1
ATOM 3415 C C . ARG B 1 171 ? 3.512 22.547 17.828 1 95.81 171 ARG B C 1
ATOM 3417 O O . ARG B 1 171 ? 3.045 21.625 17.141 1 95.81 171 ARG B O 1
ATOM 3424 N N . ARG B 1 172 ? 4.395 23.359 17.391 1 95.75 172 ARG B N 1
ATOM 3425 C CA . ARG B 1 172 ? 4.906 23.234 16.031 1 95.75 172 ARG B CA 1
ATOM 3426 C C . ARG B 1 172 ? 6.406 23.516 15.984 1 95.75 172 ARG B C 1
ATOM 3428 O O . ARG B 1 172 ? 6.91 24.359 16.734 1 95.75 172 ARG B O 1
ATOM 3435 N N . GLU B 1 173 ? 7.078 22.844 15.227 1 96.44 173 GLU B N 1
ATOM 3436 C CA . GLU B 1 173 ? 8.477 23.031 14.859 1 96.44 173 GLU B CA 1
ATOM 3437 C C . GLU B 1 173 ? 8.656 22.984 13.344 1 96.44 173 GLU B C 1
ATOM 3439 O O . GLU B 1 173 ? 8.695 21.906 12.742 1 96.44 173 GLU B O 1
ATOM 3444 N N . ILE B 1 174 ? 8.906 24.188 12.773 1 95.38 174 ILE B N 1
ATOM 3445 C CA . ILE B 1 174 ? 8.945 24.281 11.312 1 95.38 174 ILE B CA 1
ATOM 3446 C C . ILE B 1 174 ? 10.266 24.906 10.875 1 95.38 174 ILE B C 1
ATOM 3448 O O . ILE B 1 174 ? 10.633 26 11.32 1 95.38 174 ILE B O 1
ATOM 3452 N N . THR B 1 175 ? 10.984 24.172 10.117 1 95.25 175 THR B N 1
ATOM 3453 C CA . THR B 1 175 ? 12.172 24.625 9.406 1 95.25 175 THR B CA 1
ATOM 3454 C C . THR B 1 175 ? 12.023 24.422 7.902 1 95.25 175 THR B C 1
ATOM 3456 O O . THR B 1 175 ? 11.078 23.781 7.449 1 95.25 175 THR B O 1
ATOM 3459 N N . PRO B 1 176 ? 12.867 24.984 7.113 1 92.94 176 PRO B N 1
ATOM 3460 C CA . PRO B 1 176 ? 12.781 24.766 5.668 1 92.94 176 PRO B CA 1
ATOM 3461 C C . PRO B 1 176 ? 12.867 23.281 5.285 1 92.94 176 PRO B C 1
ATOM 3463 O O . PRO B 1 176 ? 12.305 22.875 4.27 1 92.94 176 PRO B O 1
ATOM 3466 N N . GLU B 1 177 ? 13.477 22.5 6.102 1 94.62 177 GLU B N 1
ATOM 3467 C CA . GLU B 1 177 ? 13.766 21.125 5.734 1 94.62 177 GLU B CA 1
ATOM 3468 C C . GLU B 1 177 ? 12.727 20.172 6.328 1 94.62 177 GLU B C 1
ATOM 3470 O O . GLU B 1 177 ? 12.602 19.031 5.879 1 94.62 177 GLU B O 1
ATOM 3475 N N . LYS B 1 178 ? 12.062 20.75 7.414 1 96.62 178 LYS B N 1
ATOM 3476 C CA . LYS B 1 178 ? 11.227 19.828 8.18 1 96.62 178 LYS B CA 1
ATOM 3477 C C . LYS B 1 178 ? 10.008 20.547 8.758 1 96.62 178 LYS B C 1
ATOM 3479 O O . LYS B 1 178 ? 10.109 21.688 9.219 1 96.62 178 LYS B O 1
ATOM 3484 N N . PHE B 1 179 ? 8.898 19.938 8.641 1 98.31 179 PHE B N 1
ATOM 3485 C CA . PHE B 1 179 ? 7.637 20.344 9.258 1 98.31 179 PHE B CA 1
ATOM 3486 C C . PHE B 1 179 ? 7.207 19.359 10.328 1 98.31 179 PHE B C 1
ATOM 3488 O O . PHE B 1 179 ? 7.066 18.156 10.047 1 98.31 179 PHE B O 1
ATOM 3495 N N . LYS B 1 180 ? 7.031 19.797 11.531 1 97.94 180 LYS B N 1
ATOM 3496 C CA . LYS B 1 180 ? 6.625 18.953 12.641 1 97.94 180 LYS B CA 1
ATOM 3497 C C . LYS B 1 180 ? 5.57 19.641 13.508 1 97.94 180 LYS B C 1
ATOM 3499 O O . LYS B 1 180 ? 5.77 20.766 13.953 1 97.94 180 LYS B O 1
ATOM 3504 N N . ILE B 1 181 ? 4.492 18.922 13.727 1 97.69 181 ILE B N 1
ATOM 3505 C CA . ILE B 1 181 ? 3.479 19.453 14.633 1 97.69 181 ILE B CA 1
ATOM 3506 C C . ILE B 1 181 ? 3.076 18.375 15.641 1 97.69 181 ILE B C 1
ATOM 3508 O O . ILE B 1 181 ? 3.113 17.188 15.328 1 97.69 181 ILE B O 1
ATOM 3512 N N . HIS B 1 182 ? 2.721 18.844 16.812 1 96.94 182 HIS B N 1
ATOM 3513 C CA . HIS B 1 182 ? 2.127 18.031 17.859 1 96.94 182 HIS B CA 1
ATOM 3514 C C . HIS B 1 182 ? 0.615 18.219 17.906 1 96.94 182 HIS B C 1
ATOM 3516 O O . HIS B 1 182 ? 0.128 19.344 18.016 1 96.94 182 HIS B O 1
ATOM 3522 N N . LEU B 1 183 ? -0.039 17.125 17.672 1 94.94 183 LEU B N 1
ATOM 3523 C CA . LEU B 1 183 ? -1.496 17.172 17.703 1 94.94 183 LEU B CA 1
ATOM 3524 C C . LEU B 1 183 ? -2.027 16.766 19.078 1 94.94 183 LEU B C 1
ATOM 3526 O O . LEU B 1 183 ? -1.463 15.891 19.734 1 94.94 183 LEU B O 1
ATOM 3530 N N . GLY B 1 184 ? -3.146 17.328 19.344 1 86.19 184 GLY B N 1
ATOM 3531 C CA . GLY B 1 184 ? -3.805 17.016 20.609 1 86.19 184 GLY B CA 1
ATOM 3532 C C . GLY B 1 184 ? -4.539 15.695 20.594 1 86.19 184 GLY B C 1
ATOM 3533 O O . GLY B 1 184 ? -4.77 15.117 19.531 1 86.19 184 GLY B O 1
ATOM 3534 N N . VAL B 1 185 ? -4.66 14.883 21.766 1 80.19 185 VAL B N 1
ATOM 3535 C CA . VAL B 1 185 ? -5.488 13.703 22.016 1 80.19 185 VAL B CA 1
ATOM 3536 C C . VAL B 1 185 ? -4.738 12.445 21.594 1 80.19 185 VAL B C 1
ATOM 3538 O O . VAL B 1 185 ? -5.324 11.359 21.516 1 80.19 185 VAL B O 1
ATOM 3541 N N . GLN B 1 186 ? -3.576 12.516 21.078 1 87.88 186 GLN B N 1
ATOM 3542 C CA . GLN B 1 186 ? -2.75 11.359 20.75 1 87.88 186 GLN B CA 1
ATOM 3543 C C . GLN B 1 186 ? -3.4 10.516 19.672 1 87.88 186 GLN B C 1
ATOM 3545 O O . GLN B 1 186 ? -3.705 9.336 19.891 1 87.88 186 GLN B O 1
ATOM 3550 N N . PRO B 1 187 ? -3.504 11.117 18.5 1 92 187 PRO B N 1
ATOM 3551 C CA . PRO B 1 187 ? -4.316 10.484 17.469 1 92 187 PRO B CA 1
ATOM 3552 C C . PRO B 1 187 ? -3.734 9.156 16.984 1 92 187 PRO B C 1
ATOM 3554 O O . PRO B 1 187 ? -4.461 8.32 16.453 1 92 187 PRO B O 1
ATOM 3557 N N . TRP B 1 188 ? -2.449 8.93 17.219 1 91.69 188 TRP B N 1
ATOM 3558 C CA . TRP B 1 188 ? -1.823 7.746 16.641 1 91.69 188 TRP B CA 1
ATOM 3559 C C . TRP B 1 188 ? -1.9 6.562 17.609 1 91.69 188 TRP B C 1
ATOM 3561 O O . TRP B 1 188 ? -1.438 5.465 17.281 1 91.69 188 TRP B O 1
ATOM 3571 N N . GLU B 1 189 ? -2.441 6.781 18.75 1 89.5 189 GLU B N 1
ATOM 3572 C CA . GLU B 1 189 ? -2.74 5.719 19.703 1 89.5 189 GLU B CA 1
ATOM 3573 C C . GLU B 1 189 ? -4.199 5.77 20.141 1 89.5 189 GLU B C 1
ATOM 3575 O O . GLU B 1 189 ? -4.492 5.938 21.328 1 89.5 189 GLU B O 1
ATOM 3580 N N . PRO B 1 190 ? -4.988 5.477 19.156 1 90.19 190 PRO B N 1
ATOM 3581 C CA . PRO B 1 190 ? -6.418 5.641 19.422 1 90.19 190 PRO B CA 1
ATOM 3582 C C . PRO B 1 190 ? -7.055 4.387 20.016 1 90.19 190 PRO B C 1
ATOM 3584 O O .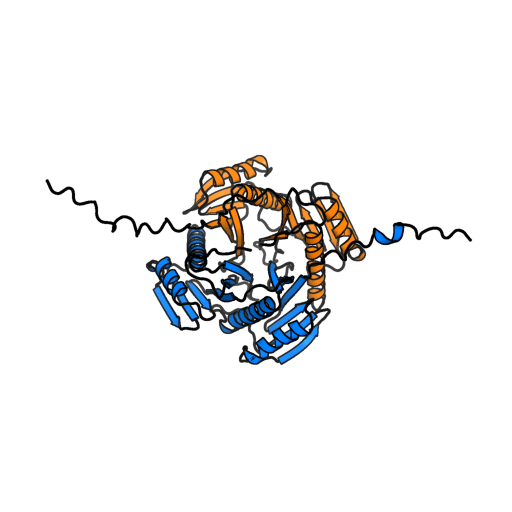 PRO B 1 190 ? -6.508 3.289 19.891 1 90.19 190 PRO B O 1
ATOM 3587 N N . SER B 1 191 ? -8.148 4.648 20.734 1 89.19 191 SER B N 1
ATOM 3588 C CA . SER B 1 191 ? -9 3.562 21.219 1 89.19 191 SER B CA 1
ATOM 3589 C C . SER B 1 191 ? -10.477 3.883 21 1 89.19 191 SER B C 1
ATOM 3591 O O . SER B 1 191 ? -10.852 5.051 20.875 1 89.19 191 SER B O 1
ATOM 3593 N N . GLY B 1 192 ? -11.227 2.812 20.828 1 90.81 192 GLY B N 1
ATOM 3594 C CA . GLY B 1 192 ? -12.656 3.029 20.672 1 90.81 192 GLY B CA 1
ATOM 3595 C C . GLY B 1 192 ? -12.992 3.918 19.484 1 90.81 192 GLY B C 1
ATOM 3596 O O . GLY B 1 192 ? -12.477 3.715 18.391 1 90.81 192 GLY B O 1
ATOM 3597 N N . THR B 1 193 ? -13.82 4.871 19.703 1 94.31 193 THR B N 1
ATOM 3598 C CA . THR B 1 193 ? -14.297 5.746 18.641 1 94.31 193 THR B CA 1
ATOM 3599 C C . THR B 1 193 ? -13.203 6.723 18.203 1 94.31 193 THR B C 1
ATOM 3601 O O . THR B 1 193 ? -13.281 7.324 17.141 1 94.31 193 THR B O 1
ATOM 3604 N N . ASP B 1 194 ? -12.211 6.836 19 1 93.25 194 ASP B N 1
ATOM 3605 C CA . ASP B 1 194 ? -11.086 7.68 18.625 1 93.25 194 ASP B CA 1
ATOM 3606 C C . ASP B 1 194 ? -10.375 7.121 17.391 1 93.25 194 ASP B C 1
ATOM 3608 O O . ASP B 1 194 ? -9.695 7.855 16.672 1 93.25 194 ASP B O 1
ATOM 3612 N N . THR B 1 195 ? -10.531 5.816 17.203 1 92.94 195 THR B N 1
ATOM 3613 C CA . THR B 1 195 ? -9.961 5.223 16 1 92.94 195 THR B CA 1
ATOM 3614 C C . THR B 1 195 ? -10.594 5.82 14.742 1 92.94 195 THR B C 1
ATOM 3616 O O . THR B 1 195 ? -9.938 5.973 13.719 1 92.94 195 THR B O 1
ATOM 3619 N N . VAL B 1 196 ? -11.859 6.195 14.875 1 95.81 196 VAL B N 1
ATOM 3620 C CA . VAL B 1 196 ? -12.578 6.828 13.773 1 95.81 196 VAL B CA 1
ATOM 3621 C C . VAL B 1 196 ? -12.078 8.258 13.578 1 95.81 196 VAL B C 1
ATOM 3623 O O . VAL B 1 196 ? -11.812 8.68 12.453 1 95.81 196 VAL B O 1
ATOM 3626 N N . THR B 1 197 ? -11.898 8.906 14.664 1 95.19 197 THR B N 1
ATOM 3627 C CA . THR B 1 197 ? -11.406 10.281 14.617 1 95.19 197 THR B CA 1
ATOM 3628 C C . THR B 1 197 ? -10.031 10.344 13.969 1 95.19 197 THR B C 1
ATOM 3630 O O . THR B 1 197 ? -9.742 11.266 13.203 1 95.19 197 THR B O 1
ATOM 3633 N N . THR B 1 198 ? -9.25 9.422 14.289 1 94.31 198 THR B N 1
ATOM 3634 C CA . THR B 1 198 ? -7.918 9.336 13.703 1 94.31 198 THR B CA 1
ATOM 3635 C C . THR B 1 198 ? -8 9.234 12.18 1 94.31 198 THR B C 1
ATOM 3637 O O . THR B 1 198 ? -7.258 9.914 11.469 1 94.31 198 THR B O 1
ATOM 3640 N N . ARG B 1 199 ? -8.898 8.461 11.711 1 96.06 199 ARG B N 1
ATOM 3641 C CA . ARG B 1 199 ? -9.039 8.281 10.273 1 96.06 199 ARG B CA 1
ATOM 3642 C C . ARG B 1 199 ? -9.625 9.531 9.625 1 96.06 199 ARG B C 1
ATOM 3644 O O . ARG B 1 199 ? -9.289 9.867 8.484 1 96.06 199 ARG B O 1
ATOM 3651 N N . ILE B 1 200 ? -10.445 10.211 10.336 1 96.5 200 ILE B N 1
ATOM 3652 C CA . ILE B 1 200 ? -10.977 11.469 9.828 1 96.5 200 ILE B CA 1
ATOM 3653 C C . ILE B 1 200 ? -9.844 12.484 9.688 1 96.5 200 ILE B C 1
ATOM 3655 O O . ILE B 1 200 ? -9.766 13.203 8.688 1 96.5 200 ILE B O 1
ATOM 3659 N N . LEU B 1 201 ? -8.992 12.508 10.641 1 95.69 201 LEU B N 1
ATOM 3660 C CA . LEU B 1 201 ? -7.824 13.375 10.555 1 95.69 201 LEU B CA 1
ATOM 3661 C C . LEU B 1 201 ? -6.957 13.008 9.352 1 95.69 201 LEU B C 1
ATOM 3663 O O . LEU B 1 201 ? -6.465 13.883 8.641 1 95.69 201 LEU B O 1
ATOM 3667 N N . LEU B 1 202 ? -6.793 11.758 9.172 1 96.31 202 LEU B N 1
ATOM 3668 C CA . LEU B 1 202 ? -6.027 11.273 8.031 1 96.31 202 LEU B CA 1
ATOM 3669 C C . LEU B 1 202 ? -6.668 11.711 6.723 1 96.31 202 LEU B C 1
ATOM 3671 O O . LEU B 1 202 ? -5.973 12.156 5.805 1 96.31 202 LEU B O 1
ATOM 3675 N N . LEU B 1 203 ? -7.934 11.633 6.633 1 97.56 203 LEU B N 1
ATOM 3676 C CA . LEU B 1 203 ? -8.641 12.039 5.426 1 97.56 203 LEU B CA 1
ATOM 3677 C C . LEU B 1 203 ? -8.469 13.539 5.172 1 97.56 203 LEU B C 1
ATOM 3679 O O . LEU B 1 203 ? -8.273 13.961 4.031 1 97.56 203 LEU B O 1
ATOM 3683 N N . ARG B 1 204 ? -8.523 14.289 6.215 1 97 204 ARG B N 1
ATOM 3684 C CA . ARG B 1 204 ? -8.305 15.719 6.086 1 97 204 ARG B CA 1
ATOM 3685 C C . ARG B 1 204 ? -6.895 16.016 5.582 1 97 204 ARG B C 1
ATOM 3687 O O . ARG B 1 204 ? -6.699 16.906 4.75 1 97 204 ARG B O 1
ATOM 3694 N N . LEU B 1 205 ? -5.988 15.305 6.09 1 97.38 205 LEU B N 1
ATOM 3695 C CA . LEU B 1 205 ? -4.605 15.469 5.664 1 97.38 205 LEU B CA 1
ATOM 3696 C C . LEU B 1 205 ? -4.453 15.148 4.18 1 97.38 205 LEU B C 1
ATOM 3698 O O . LEU B 1 205 ? -3.873 15.938 3.428 1 97.38 205 LEU B O 1
ATOM 3702 N N . VAL B 1 206 ? -4.973 14.031 3.746 1 97.06 206 VAL B N 1
ATOM 3703 C CA . VAL B 1 206 ? -4.84 13.57 2.367 1 97.06 206 VAL B CA 1
ATOM 3704 C C . VAL B 1 206 ? -5.52 14.562 1.425 1 97.06 206 VAL B C 1
ATOM 3706 O O . VAL B 1 206 ? -4.992 14.875 0.353 1 97.06 206 VAL B O 1
ATOM 3709 N N . GLU B 1 207 ? -6.609 15.055 1.845 1 95.69 207 GLU B N 1
ATOM 3710 C CA . GLU B 1 207 ? -7.312 16.062 1.058 1 95.69 207 GLU B CA 1
ATOM 3711 C C . GLU B 1 207 ? -6.477 17.328 0.921 1 95.69 207 GLU B C 1
ATOM 3713 O O . GLU B 1 207 ? -6.41 17.922 -0.157 1 95.69 207 GLU B O 1
ATOM 3718 N N . THR B 1 208 ? -5.91 17.734 1.974 1 96.38 208 THR B N 1
ATOM 3719 C CA . THR B 1 208 ? -5.074 18.938 1.967 1 96.38 208 THR B CA 1
ATOM 3720 C C . THR B 1 208 ? -3.869 18.734 1.048 1 96.38 208 THR B C 1
ATOM 3722 O O . THR B 1 208 ? -3.527 19.641 0.271 1 96.38 208 THR B O 1
ATOM 3725 N N . LEU B 1 209 ? -3.242 17.562 1.143 1 96.56 209 LEU B N 1
ATOM 3726 C CA . LEU B 1 209 ? -2.125 17.234 0.261 1 96.56 209 LEU B CA 1
ATOM 3727 C C . LEU B 1 209 ? -2.537 17.359 -1.202 1 96.56 209 LEU B C 1
ATOM 3729 O O . LEU B 1 209 ? -1.847 18 -1.999 1 96.56 209 LEU B O 1
ATOM 3733 N N . GLU B 1 210 ? -3.646 16.828 -1.514 1 94.81 210 GLU B N 1
ATOM 3734 C CA . GLU B 1 210 ? -4.109 16.828 -2.898 1 94.81 210 GLU B CA 1
ATOM 3735 C C . GLU B 1 210 ? -4.418 18.25 -3.379 1 94.81 210 GLU B C 1
ATOM 3737 O O . GLU B 1 210 ? -4.094 18.609 -4.512 1 94.81 210 GLU B O 1
ATOM 3742 N N . ARG B 1 211 ? -5.027 18.984 -2.537 1 93.31 211 ARG B N 1
ATOM 3743 C CA . ARG B 1 211 ? -5.363 20.359 -2.895 1 93.31 211 ARG B CA 1
ATOM 3744 C C . ARG B 1 211 ? -4.109 21.172 -3.199 1 93.31 211 ARG B C 1
ATOM 3746 O O . ARG B 1 211 ? -4.164 22.172 -3.93 1 93.31 211 ARG B O 1
ATOM 3753 N N . ARG B 1 212 ? -3.053 20.703 -2.668 1 95.06 212 ARG B N 1
ATOM 3754 C CA . ARG B 1 212 ? -1.793 21.406 -2.889 1 95.06 212 ARG B CA 1
ATOM 3755 C C . ARG B 1 212 ? -0.925 20.672 -3.904 1 95.06 212 ARG B C 1
ATOM 3757 O O . ARG B 1 212 ? 0.294 20.859 -3.936 1 95.06 212 ARG B O 1
ATOM 3764 N N . GLY B 1 213 ? -1.519 19.734 -4.594 1 94.31 213 GLY B N 1
ATOM 3765 C CA . GLY B 1 213 ? -0.882 19.156 -5.77 1 94.31 213 GLY B CA 1
ATOM 3766 C C . GLY B 1 213 ? -0.174 17.844 -5.484 1 94.31 213 GLY B C 1
ATOM 3767 O O . GLY B 1 213 ? 0.368 17.219 -6.395 1 94.31 213 GLY B O 1
ATOM 3768 N N . PHE B 1 214 ? -0.178 17.422 -4.277 1 95.88 214 PHE B N 1
ATOM 3769 C CA . PHE B 1 214 ? 0.527 16.203 -3.939 1 95.88 214 PHE B CA 1
ATOM 3770 C C . PHE B 1 214 ? -0.382 14.984 -4.117 1 95.88 214 PHE B C 1
ATOM 3772 O O . PHE B 1 214 ? -1.575 15.047 -3.814 1 95.88 214 PHE B O 1
ATOM 3779 N N . THR B 1 215 ? 0.201 13.945 -4.617 1 93.62 215 THR B N 1
ATOM 3780 C CA . THR B 1 215 ? -0.46 12.648 -4.703 1 93.62 215 THR B CA 1
ATOM 3781 C C . THR B 1 215 ? 0.301 11.594 -3.9 1 93.62 215 THR B C 1
ATOM 3783 O O . THR B 1 215 ? 1.52 11.688 -3.744 1 93.62 215 THR B O 1
ATOM 3786 N N . ILE B 1 216 ? -0.429 10.695 -3.408 1 95.38 216 ILE B N 1
ATOM 3787 C CA . ILE B 1 216 ? 0.203 9.586 -2.703 1 95.38 216 ILE B CA 1
ATOM 3788 C C . ILE B 1 216 ? 0.92 8.68 -3.703 1 95.38 216 ILE B C 1
ATOM 3790 O O . ILE B 1 216 ? 0.304 8.172 -4.645 1 95.38 216 ILE B O 1
ATOM 3794 N N . TYR B 1 217 ? 2.172 8.562 -3.51 1 95.88 217 TYR B N 1
ATOM 3795 C CA . TYR B 1 217 ? 3.012 7.766 -4.398 1 95.88 217 TYR B CA 1
ATOM 3796 C C . TYR B 1 217 ? 3.168 6.344 -3.871 1 95.88 217 TYR B C 1
ATOM 3798 O O . TYR B 1 217 ? 3.068 5.379 -4.633 1 95.88 217 TYR B O 1
ATOM 3806 N N . ALA B 1 218 ? 3.357 6.203 -2.568 1 95.56 218 ALA B N 1
ATOM 3807 C CA . ALA B 1 218 ? 3.555 4.895 -1.955 1 95.56 218 ALA B CA 1
ATOM 3808 C C . ALA B 1 218 ? 3.371 4.961 -0.442 1 95.56 218 ALA B C 1
ATOM 3810 O O . ALA B 1 218 ? 3.498 6.035 0.157 1 95.56 218 ALA B O 1
ATOM 3811 N N . THR B 1 219 ? 3.031 3.84 0.12 1 94.88 219 THR B N 1
ATOM 3812 C CA . THR B 1 219 ? 3.115 3.625 1.561 1 94.88 219 THR B CA 1
ATOM 3813 C C . THR B 1 219 ? 4.18 2.58 1.89 1 94.88 219 THR B C 1
ATOM 3815 O O . THR B 1 219 ? 4.312 1.578 1.184 1 94.88 219 THR B O 1
ATOM 3818 N N . ILE B 1 220 ? 4.945 2.84 2.873 1 92.62 220 ILE B N 1
ATOM 3819 C CA . ILE B 1 220 ? 6.027 1.919 3.193 1 92.62 220 ILE B CA 1
ATOM 3820 C C . ILE B 1 220 ? 5.926 1.49 4.656 1 92.62 220 ILE B C 1
ATOM 3822 O O . ILE B 1 220 ? 5.938 2.33 5.559 1 92.62 220 ILE B O 1
ATOM 3826 N N . GLY B 1 221 ? 5.809 0.197 4.84 1 85.5 221 GLY B N 1
ATOM 3827 C CA . GLY B 1 221 ? 5.777 -0.351 6.188 1 85.5 221 GLY B CA 1
ATOM 3828 C C . GLY B 1 221 ? 7.137 -0.378 6.852 1 85.5 221 GLY B C 1
ATOM 3829 O O . GLY B 1 221 ? 8.141 -0.715 6.219 1 85.5 221 GLY B O 1
ATOM 3830 N N . SER B 1 222 ? 7.27 0.218 8.086 1 66.44 222 SER B N 1
ATOM 3831 C CA . SER B 1 222 ? 8.531 0.252 8.82 1 66.44 222 SER B CA 1
ATOM 3832 C C . SER B 1 222 ? 8.445 -0.566 10.102 1 66.44 222 SER B C 1
ATOM 3834 O O . SER B 1 222 ? 8.844 -0.097 11.172 1 66.44 222 SER B O 1
ATOM 3836 N N . LYS B 1 223 ? 7.887 -1.803 9.961 1 62.06 223 LYS B N 1
ATOM 3837 C CA . LYS B 1 223 ? 7.742 -2.545 11.203 1 62.06 223 LYS B CA 1
ATOM 3838 C C . LYS B 1 223 ? 9.109 -2.885 11.805 1 62.06 223 LYS B C 1
ATOM 3840 O O . LYS B 1 223 ? 10.023 -3.295 11.086 1 62.06 223 LYS B O 1
ATOM 3845 N N . GLY B 1 224 ? 9.359 -2.223 12.875 1 54.19 224 GLY B N 1
ATOM 3846 C CA . GLY B 1 224 ? 10.602 -2.465 13.586 1 54.19 224 GLY B CA 1
ATOM 3847 C C . GLY B 1 224 ? 10.609 -3.77 14.359 1 54.19 224 GLY B C 1
ATOM 3848 O O . GLY B 1 224 ? 9.609 -4.492 14.367 1 54.19 224 GLY B O 1
ATOM 3849 N N . GLU B 1 225 ? 11.758 -4.277 14.703 1 50.91 225 GLU B N 1
ATOM 3850 C CA . GLU B 1 225 ? 12.008 -5.488 15.477 1 50.91 225 GLU B CA 1
ATOM 3851 C C . GLU B 1 225 ? 11.078 -5.57 16.688 1 50.91 225 GLU B C 1
ATOM 3853 O O . GLU B 1 225 ? 10.734 -6.664 17.141 1 50.91 225 GLU B O 1
ATOM 3858 N N . ASP B 1 226 ? 10.859 -4.48 17.344 1 50.06 226 ASP B N 1
ATOM 3859 C CA . ASP B 1 226 ? 10.164 -4.598 18.625 1 50.06 226 ASP B CA 1
ATOM 3860 C C . ASP B 1 226 ? 8.648 -4.469 18.438 1 50.06 226 ASP B C 1
ATOM 3862 O O . ASP B 1 226 ? 8.188 -3.809 17.5 1 50.06 226 ASP B O 1
ATOM 3866 N N . ASP B 1 227 ? 7.93 -5.469 18.734 1 50.09 227 ASP B N 1
ATOM 3867 C CA . ASP B 1 227 ? 6.488 -5.68 18.797 1 50.09 227 ASP B CA 1
ATOM 3868 C C . ASP B 1 227 ? 5.73 -4.367 18.609 1 50.09 227 ASP B C 1
ATOM 3870 O O . ASP B 1 227 ? 4.512 -4.371 18.438 1 50.09 227 ASP B O 1
ATOM 3874 N N . GLU B 1 228 ? 6.414 -3.225 19.016 1 54.69 228 GLU B N 1
ATOM 3875 C CA . GLU B 1 228 ? 5.598 -2.016 18.938 1 54.69 228 GLU B CA 1
ATOM 3876 C C . GLU B 1 228 ? 5.508 -1.504 17.5 1 54.69 228 GLU B C 1
ATOM 3878 O O . GLU B 1 228 ? 6.527 -1.375 16.812 1 54.69 228 GLU B O 1
ATOM 3883 N N . GLY B 1 229 ? 4.477 -1.713 16.844 1 61.06 229 GLY B N 1
ATOM 3884 C CA . GLY B 1 229 ? 4.121 -1.504 15.453 1 61.06 229 GLY B CA 1
ATOM 3885 C C . GLY B 1 229 ? 4.352 -0.079 14.984 1 61.06 229 GLY B C 1
ATOM 3886 O O . GLY B 1 229 ? 4.141 0.871 15.742 1 61.06 229 GLY B O 1
ATOM 3887 N N . ALA B 1 230 ? 5.391 0.21 14.094 1 70 230 ALA B N 1
ATOM 3888 C CA . ALA B 1 230 ? 5.633 1.51 13.469 1 70 230 ALA B CA 1
ATOM 3889 C C . ALA B 1 230 ? 4.59 1.803 12.391 1 70 230 ALA B C 1
ATOM 3891 O O . ALA B 1 230 ? 4.141 0.893 11.688 1 70 230 ALA B O 1
ATOM 3892 N N . ALA B 1 231 ? 4.062 3.064 12.531 1 85.38 231 ALA B N 1
ATOM 3893 C CA . ALA B 1 231 ? 3.16 3.541 11.484 1 85.38 231 ALA B CA 1
ATOM 3894 C C . ALA B 1 231 ? 3.854 3.541 10.117 1 85.38 231 ALA B C 1
ATOM 3896 O O . ALA B 1 231 ? 5.074 3.682 10.039 1 85.38 231 ALA B O 1
ATOM 3897 N N . ASP B 1 232 ? 3.07 3.387 9.148 1 90.75 232 ASP B N 1
ATOM 3898 C CA . ASP B 1 232 ? 3.602 3.428 7.785 1 90.75 232 ASP B CA 1
ATOM 3899 C C . ASP B 1 232 ? 4.023 4.844 7.406 1 90.75 232 ASP B C 1
ATOM 3901 O O . ASP B 1 232 ? 3.486 5.82 7.934 1 90.75 232 ASP B O 1
ATOM 3905 N N . LEU B 1 233 ? 4.973 4.879 6.496 1 94.12 233 LEU B N 1
ATOM 3906 C CA . LEU B 1 233 ? 5.332 6.141 5.859 1 94.12 233 LEU B CA 1
ATOM 3907 C C . LEU B 1 233 ? 4.422 6.434 4.676 1 94.12 233 LEU B C 1
ATOM 3909 O O . LEU B 1 233 ? 4.039 5.52 3.938 1 94.12 233 LEU B O 1
ATOM 3913 N N . LEU B 1 234 ? 4.121 7.648 4.543 1 96.75 234 LEU B N 1
ATOM 3914 C CA . LEU B 1 234 ? 3.389 8.117 3.375 1 96.75 234 LEU B CA 1
ATOM 3915 C C . LEU B 1 234 ? 4.297 8.93 2.455 1 96.75 234 LEU B C 1
ATOM 3917 O O . LEU B 1 234 ? 4.699 10.039 2.799 1 96.75 234 LEU B O 1
ATOM 3921 N N . ILE B 1 235 ? 4.602 8.344 1.292 1 97.5 235 ILE B N 1
ATOM 3922 C CA . ILE B 1 235 ? 5.43 9.023 0.299 1 97.5 235 ILE B CA 1
ATOM 3923 C C . ILE B 1 235 ? 4.535 9.734 -0.712 1 97.5 235 ILE B C 1
ATOM 3925 O O . ILE B 1 235 ? 3.666 9.117 -1.33 1 97.5 235 ILE B O 1
ATOM 3929 N N . CYS B 1 236 ? 4.766 11.023 -0.823 1 97.44 236 CYS B N 1
ATOM 3930 C CA . CYS B 1 236 ? 3.969 11.82 -1.75 1 97.44 236 CYS B CA 1
ATOM 3931 C C . CYS B 1 236 ? 4.859 12.578 -2.723 1 97.44 236 CYS B C 1
ATOM 3933 O O . CYS B 1 236 ? 6.027 12.844 -2.426 1 97.44 236 CYS B O 1
ATOM 3935 N N . HIS B 1 237 ? 4.281 12.828 -3.889 1 96.62 237 HIS B N 1
ATOM 3936 C CA . HIS B 1 237 ? 5.023 13.656 -4.832 1 96.62 237 HIS B CA 1
ATOM 3937 C C . HIS B 1 237 ? 4.09 14.594 -5.59 1 96.62 237 HIS B C 1
ATOM 3939 O O . HIS B 1 237 ? 2.871 14.406 -5.582 1 96.62 237 HIS B O 1
ATOM 3945 N N . ARG B 1 238 ? 4.633 15.617 -6.074 1 95.56 238 ARG B N 1
ATOM 3946 C CA . ARG B 1 238 ? 3.98 16.672 -6.855 1 95.56 238 ARG B CA 1
ATOM 3947 C C . ARG B 1 238 ? 4.809 17.031 -8.086 1 95.56 238 ARG B C 1
ATOM 3949 O O . ARG B 1 238 ? 6.031 17.156 -8 1 95.56 238 ARG B O 1
ATOM 3956 N N . ALA B 1 239 ? 4.043 17.188 -9.195 1 93.12 239 ALA B N 1
ATOM 3957 C CA . ALA B 1 239 ? 4.77 17.609 -10.391 1 93.12 239 ALA B CA 1
ATOM 3958 C C . ALA B 1 239 ? 5.531 18.906 -10.133 1 93.12 239 ALA B C 1
ATOM 3960 O O . ALA B 1 239 ? 4.996 19.844 -9.531 1 93.12 239 ALA B O 1
ATOM 3961 N N . ALA B 1 240 ? 6.695 18.922 -10.625 1 91.31 240 ALA B N 1
ATOM 3962 C CA . ALA B 1 240 ? 7.551 20.062 -10.359 1 91.31 240 ALA B CA 1
ATOM 3963 C C . ALA B 1 240 ? 6.957 21.344 -10.961 1 91.31 240 ALA B C 1
ATOM 3965 O O . ALA B 1 240 ? 7.207 22.438 -10.461 1 91.31 240 ALA B O 1
ATOM 3966 N N . ASP B 1 241 ? 6.168 21.188 -11.953 1 90.12 241 ASP B N 1
ATOM 3967 C CA . ASP B 1 241 ? 5.59 22.328 -12.633 1 90.12 241 ASP B CA 1
ATOM 3968 C C . ASP B 1 241 ? 4.141 22.562 -12.211 1 90.12 241 ASP B C 1
ATOM 3970 O O . ASP B 1 241 ? 3.408 23.312 -12.852 1 90.12 241 ASP B O 1
ATOM 3974 N N . TRP B 1 242 ? 3.818 21.953 -11.164 1 91.44 242 TRP B N 1
ATOM 3975 C CA . TRP B 1 242 ? 2.436 22.062 -10.711 1 91.44 242 TRP B CA 1
ATOM 3976 C C . TRP B 1 242 ? 2.148 23.484 -10.211 1 91.44 242 TRP B C 1
ATOM 3978 O O . TRP B 1 242 ? 2.973 24.078 -9.508 1 91.44 242 TRP B O 1
ATOM 3988 N N . VAL B 1 243 ? 0.98 23.938 -10.562 1 90 243 VAL B N 1
ATOM 3989 C CA . VAL B 1 243 ? 0.495 25.219 -10.055 1 90 243 VAL B CA 1
ATOM 3990 C C . VAL B 1 243 ? -0.891 25.031 -9.438 1 90 243 VAL B C 1
ATOM 3992 O O . VAL B 1 243 ? -1.643 24.141 -9.836 1 90 243 VAL B O 1
ATOM 3995 N N . PRO B 1 244 ? -1.15 25.875 -8.531 1 86.06 244 PRO B N 1
ATOM 3996 C CA . PRO B 1 244 ? -2.469 25.766 -7.902 1 86.06 244 PRO B CA 1
ATOM 3997 C C . PRO B 1 244 ? -3.605 25.719 -8.922 1 86.06 244 PRO B C 1
ATOM 3999 O O . PRO B 1 244 ? -3.633 26.531 -9.852 1 86.06 244 PRO B O 1
ATOM 4002 N N . GLY B 1 245 ? -4.434 24.703 -8.773 1 79.69 245 GLY B N 1
ATOM 4003 C CA . GLY B 1 245 ? -5.566 24.578 -9.68 1 79.69 245 GLY B CA 1
ATOM 4004 C C . GLY B 1 245 ? -5.316 23.609 -10.82 1 79.69 245 GLY B C 1
ATOM 4005 O O . GLY B 1 245 ? -6.246 23.219 -11.523 1 79.69 245 GLY B O 1
ATOM 4006 N N . ALA B 1 246 ? -4.098 23.219 -11 1 81.31 246 ALA B N 1
ATOM 4007 C CA . ALA B 1 246 ? -3.783 22.25 -12.047 1 81.31 246 ALA B CA 1
ATOM 4008 C C . ALA B 1 246 ? -4.301 20.859 -11.688 1 81.31 246 ALA B C 1
ATOM 4010 O O . ALA B 1 246 ? -4.383 20.516 -10.508 1 81.31 246 ALA B O 1
ATOM 4011 N N . PRO B 1 247 ? -4.664 20.172 -12.672 1 76.56 247 PRO B N 1
ATOM 4012 C CA . PRO B 1 247 ? -5.109 18.797 -12.398 1 76.56 247 PRO B CA 1
ATOM 4013 C C . PRO B 1 247 ? -4.012 17.938 -11.781 1 76.56 247 PRO B C 1
ATOM 4015 O O . PRO B 1 247 ? -2.824 18.219 -11.961 1 76.56 247 PRO B O 1
ATOM 4018 N N . ILE B 1 248 ? -4.508 17.031 -11.016 1 77.31 248 ILE B N 1
ATOM 4019 C CA . ILE B 1 248 ? -3.59 16.078 -10.391 1 77.31 248 ILE B CA 1
ATOM 4020 C C . ILE B 1 248 ? -3.766 14.711 -11.023 1 77.31 248 ILE B C 1
ATOM 4022 O O . ILE B 1 248 ? -4.895 14.25 -11.234 1 77.31 248 ILE B O 1
ATOM 4026 N N . TRP B 1 249 ? -2.664 14.188 -11.359 1 65.5 249 TRP B N 1
ATOM 4027 C CA . TRP B 1 249 ? -2.707 12.852 -11.953 1 65.5 249 TRP B CA 1
ATOM 4028 C C . TRP B 1 249 ? -2.539 11.773 -10.883 1 65.5 249 TRP B C 1
ATOM 4030 O O . TRP B 1 249 ? -1.648 11.867 -10.031 1 65.5 249 TRP B O 1
ATOM 4040 N N . HIS B 1 250 ? -3.568 11.039 -10.781 1 64.5 250 HIS B N 1
ATOM 4041 C CA . HIS B 1 250 ? -3.51 9.938 -9.82 1 64.5 250 HIS B CA 1
ATOM 4042 C C . HIS B 1 250 ? -3.145 8.625 -10.508 1 64.5 250 HIS B C 1
ATOM 4044 O O . HIS B 1 250 ? -3.51 8.398 -11.664 1 64.5 250 HIS B O 1
ATOM 4050 N N . ARG B 1 251 ? -2.262 7.84 -9.781 1 59.12 251 ARG B N 1
ATOM 4051 C CA . ARG B 1 251 ? -1.886 6.516 -10.266 1 59.12 251 ARG B CA 1
ATOM 4052 C C . ARG B 1 251 ? -2.943 5.48 -9.898 1 59.12 251 ARG B C 1
ATOM 4054 O O . ARG B 1 251 ? -3.668 5.641 -8.922 1 59.12 251 ARG B O 1
#

Foldseek 3Di:
DCPPPPDPVVPPDCPPVPPDKDKWKWFDDDQFKIKTARDDPVLVVLLQVLQQPQPVQHWDDWDDDVRIIMTGHPDGLLADDLAHDQSSVVSVFVSQQSVLQVQWAFPAWDDPDPDLQGKTMTMTIGDPPRDAHKAKKKWFDGHQFKIKIFAQDDPLLLVLLCVLQVPFFDDWDDDRGMTMTGGPPRLNDDDDCSVVVSVVNVVSSQVSCVQVAKEFRYWIFSRHPDPPGGDIMTMIIGRPPDDGPDDHDYD/DDPPPPDPVVPPDCPPPPPDKDKWKWFDDDQFKIKTARDDPVLVVLLQVLQQPQPVQHWDDWDDDVRIIMTGHPDGLLADDLAHDQSSVVSVFVSQQSVLQVQWAFPAWDDPDPDLQGKTMTMTIGDPPRDAHKAKKKWFDGHQFKIKIFAQDDPLLLVLLCVLQVPFFDDWDDDRGMTMTGGPPRLNDDDDCSVVVSVVNVVSSQVSCVQVAKEFRYWIFSQHPDPPGGDIMTMIIGRPPDDGPDDHDYD

Nearest PDB structures (foldseek):
  6xyd-assembly1_C  TM=6.291E-01  e=1.333E-03  Trypanosoma cruzi strain CL Brener
  6xyd-assembly1_B  TM=6.592E-01  e=1.916E-03  Trypanosoma cruzi strain CL Brener
  2cdq-assembly1_B  TM=2.803E-01  e=1.101E-01  Arabidopsis thaliana
  6wgg-assembly1_8  TM=3.656E-01  e=9.096E+00  Saccharomyces cerevisiae
  6qau-assembly2_C  TM=3.472E-01  e=9.096E+00  Homo sapiens

Secondary structure (DSSP, 8-state):
----PPPGGGGT----------EEEEEEETTTEEEEES--HHHHHHHHHHHHHH-TT-EEEEEEETTEEEEEESS-TTS--TT--HHHHHHHHHHHHHHHHTTEEEEEEE--S--TTPPPEEEEEE-SSPPPPEEEEEEEEETTTEEEEES---HHHHHHHHHHTTTTEEEEEE-SS-EEEEETT-TTS--TTHHHHHHHHHHHHHHHHHHTT-EEEEEE----SSSS-PPPEEEEEEETT--TT------/----PPPGGGGT----------EEEEEEETTTEEEEES--HHHHHHHHHHHHHH-TT-EEEEEEETTEEEEEESS-TTS--TT--HHHHHHHHHHHHHHHHTTEEEEEEE--S--TTPPPEEEEEE-SSPPPPEEEEEEEEETTTEEEEES---HHHHHHHHHHTTTTEEEEEE-SSEEEEEETT-TTS--TTHHHHHHHHHHHHHHHHHHTT-EEEEEE----SSSS-PPPEEEEEEETT--TT------

Sequence (502 aa):
MSDQPPSFEESMSTNPPMFKTQFACMTLNMMDRIRLINFTEVEVQAVKQIVKTRWKPGLVQSHPYGDSTEIWVRGRPWAYDSNGNDDARRLILWILERLFDHGWVVQCSLDITKKSESKDSLIFRKQNPIPMPCDWICVSFDNSDKLKIVDSPPKDLTDAILQTFSCEVRRREITPEKFKIHLGVQPWEPSGTDTVTTRILLLRLVETLERRGFTIYATIGSKGEDDEGAADLLICHRAADWVPGAPIWHRMSDQPPSFEESMSTNPPMFKTQFACMTLNMMDRIRLINFTEVEVQAVKQIVKTRWKPGLVQSHPYGDSTEIWVRGRPWAYDSNGNDDARRLILWILERLFDHGWVVQCSLDITKKSESKDSLIFRKQNPIPMPCDWICVSFDNSDKLKIVDSPPKDLTDAILQTFSCEVRRREITPEKFKIHLGVQPWEPSGTDTVTTRILLLRLVETLERRGFTIYATIGSKGEDDEGAADLLICHRAADWVPGAPIWHR

Radius of gyration: 24.32 Å; Cα contacts (8 Å, |Δi|>4): 991; chains: 2; bounding box: 61×90×87 Å

pLDDT: mean 87.89, std 17.57, range [27.53, 98.75]

Solvent-accessible surface area (backbone atoms only — not comparable to full-atom values): 26891 Å² total; per-residue (Å²): 137,86,81,68,73,84,72,77,73,76,70,65,75,66,65,64,84,67,87,74,78,49,59,30,37,39,36,60,37,88,35,31,34,38,36,42,28,73,62,53,70,69,56,50,50,51,47,51,48,45,36,54,73,70,34,86,80,24,62,70,49,71,46,78,45,66,84,25,41,32,38,33,41,47,75,53,59,60,49,70,46,68,78,52,54,67,68,38,53,44,50,52,48,53,43,51,49,53,41,31,70,71,11,36,40,66,68,47,48,44,35,61,42,40,52,57,54,49,37,29,36,36,34,26,35,56,43,83,76,58,62,78,67,60,43,60,36,39,37,40,52,29,61,42,31,34,42,35,34,34,55,38,63,54,65,74,49,58,52,50,50,49,61,74,38,55,86,38,53,76,46,76,50,78,53,75,54,33,40,34,36,32,40,59,90,28,50,28,64,51,60,78,54,40,46,46,53,33,51,50,52,49,48,52,50,54,47,52,39,41,70,66,48,32,36,77,61,46,46,45,53,48,34,18,80,53,79,58,33,42,29,29,35,39,34,31,35,22,55,64,81,64,50,90,86,56,87,71,81,78,80,137,87,83,71,76,84,75,79,75,76,70,65,73,65,65,64,82,69,87,73,79,50,57,32,38,41,36,61,38,89,35,31,34,37,37,41,30,71,62,52,69,69,56,52,49,50,47,50,48,47,36,54,73,70,35,87,79,23,61,70,53,71,46,79,46,65,84,25,41,32,39,35,40,47,74,54,60,58,50,71,47,68,77,53,52,69,68,39,54,44,49,53,48,52,44,52,51,52,39,31,70,71,12,36,40,66,67,48,47,43,36,60,41,38,51,59,52,50,38,30,36,37,32,27,35,57,44,83,75,58,62,77,66,60,44,59,36,39,37,37,53,29,60,41,30,34,42,36,34,34,56,39,63,54,64,73,50,56,51,49,49,49,60,74,39,55,88,40,52,76,44,76,49,78,54,72,54,32,40,34,36,33,39,58,89,27,49,27,62,51,58,78,54,42,48,48,52,33,50,51,51,50,47,52,49,53,48,52,39,41,70,64,47,31,35,78,60,46,48,43,53,49,34,19,79,55,78,62,31,43,28,29,35,38,32,30,34,24,55,65,83,64,50,90,85,55,86,71,80,79,79

Organism: Fusarium culmorum (NCBI:txid5516)